Protein AF-A0A661Q844-F1 (afdb_monomer_lite)

Secondary structure (DSSP, 8-state):
--HHHHHHHHHH--PPP--HHHHHHHHHTS-HHHHHHHHHHHTTSHHHHHHTTT----HHHHTSHHHHHHHHHHHHHHHHH-HHHHHHHHHHHGGG-THHHHHHHHHTS-HHHHHHHHHHHHHHH--THHHHHHHT-SSHHHHHHHHHHHT-GGGTSS-----GGGS-HHHHHHHHHHS--------TTHHHHHHHHHHHHHHHHHHHHHHHHHHHHHHHHHHHHHHHHHHHHHHHHHHHHHHHHHHHHHHHHHHHHHHHHHHHHHHHHHHHHHHHH---S--GGGTTTTGGGTT----HHHHHHHHHHHHHHHHHHH--HHHHHHHHHHHHHHHHHHHHHHHT-SS--HHHHHHHHHHHHHHHHHHHTSPPTTT---HHHHHHHHHHHHS-SSHHHHHHHHHHHHHHHHSGGGGSS-HHHHHHHHHHHHHHHHHHHHHHHHHHHHHS-------

Structure (mmCIF, N/CA/C/O backbone):
data_AF-A0A661Q844-F1
#
_entry.id   AF-A0A661Q844-F1
#
loop_
_atom_site.group_PDB
_atom_site.id
_atom_site.type_symbol
_atom_site.label_atom_id
_atom_site.label_alt_id
_atom_site.label_comp_id
_atom_site.label_asym_id
_atom_site.label_entity_id
_atom_site.label_seq_id
_atom_site.pdbx_PDB_ins_code
_atom_site.Cartn_x
_atom_site.Cartn_y
_atom_site.Cartn_z
_atom_site.occupancy
_atom_site.B_iso_or_equiv
_atom_site.auth_seq_id
_atom_site.auth_comp_id
_atom_site.auth_asym_id
_atom_site.auth_atom_id
_atom_site.pdbx_PDB_model_num
ATOM 1 N N . MET A 1 1 ? 28.454 17.777 -15.510 1.00 39.91 1 MET A N 1
ATOM 2 C CA . MET A 1 1 ? 29.459 16.860 -14.958 1.00 39.91 1 MET A CA 1
ATOM 3 C C . MET A 1 1 ? 30.814 17.462 -15.225 1.00 39.91 1 MET A C 1
ATOM 5 O O . MET A 1 1 ? 31.094 17.779 -16.380 1.00 39.91 1 MET A O 1
ATOM 9 N N . SER A 1 2 ? 31.580 17.726 -14.174 1.00 34.69 2 SER A N 1
ATOM 10 C CA . SER A 1 2 ? 32.977 18.144 -14.312 1.00 34.69 2 SER A CA 1
ATOM 11 C C . SER A 1 2 ? 33.824 16.951 -14.785 1.00 34.69 2 SER A C 1
ATOM 13 O O . SER A 1 2 ? 33.440 15.797 -14.595 1.00 34.69 2 SER A O 1
ATOM 15 N N . GLU A 1 3 ? 34.972 17.193 -15.425 1.00 40.25 3 GLU A N 1
ATOM 16 C CA . GLU A 1 3 ? 35.877 16.112 -15.864 1.00 40.25 3 GLU A CA 1
ATOM 17 C C . GLU A 1 3 ? 36.385 15.260 -14.683 1.00 40.25 3 GLU A C 1
ATOM 19 O O . GLU A 1 3 ? 36.679 14.084 -14.862 1.00 40.25 3 GLU A O 1
ATOM 24 N N . GLN A 1 4 ? 36.403 15.821 -13.468 1.00 37.16 4 GLN A N 1
ATOM 25 C CA . GLN A 1 4 ? 36.777 15.135 -12.225 1.00 37.16 4 GLN A CA 1
ATOM 26 C C . GLN A 1 4 ? 35.696 14.157 -11.733 1.00 37.16 4 GLN A C 1
ATOM 28 O O . GLN A 1 4 ? 36.032 13.031 -11.384 1.00 37.16 4 GLN A O 1
ATOM 33 N N . GLU A 1 5 ? 34.408 14.519 -11.806 1.00 39.84 5 GLU A N 1
ATOM 34 C CA . GLU A 1 5 ? 33.294 13.604 -11.478 1.00 39.84 5 GLU A CA 1
ATOM 35 C C . GLU A 1 5 ? 33.227 12.409 -12.440 1.00 39.84 5 GLU A C 1
ATOM 37 O O . GLU A 1 5 ? 32.848 11.307 -12.055 1.00 39.84 5 GLU A O 1
ATOM 42 N N . ALA A 1 6 ? 33.603 12.608 -13.709 1.00 43.72 6 ALA A N 1
ATOM 43 C CA . ALA A 1 6 ? 33.668 11.514 -14.670 1.00 43.72 6 ALA A CA 1
ATOM 44 C C . ALA A 1 6 ? 34.784 10.520 -14.308 1.00 43.72 6 ALA A C 1
ATOM 46 O O . ALA A 1 6 ? 34.548 9.319 -14.391 1.00 43.72 6 ALA A O 1
ATOM 47 N N . ILE A 1 7 ? 35.958 11.012 -13.881 1.00 46.22 7 ILE A N 1
ATOM 48 C CA . ILE A 1 7 ? 37.130 10.212 -13.476 1.00 46.22 7 ILE A CA 1
ATOM 49 C C . ILE A 1 7 ? 36.852 9.386 -12.210 1.00 46.22 7 ILE A C 1
ATOM 51 O O . ILE A 1 7 ? 37.223 8.218 -12.173 1.00 46.22 7 ILE A O 1
ATOM 55 N N . GLU A 1 8 ? 36.129 9.919 -11.223 1.00 44.25 8 GLU A N 1
ATOM 56 C CA . GLU A 1 8 ? 35.744 9.148 -10.025 1.00 44.25 8 GLU A CA 1
ATOM 57 C C . GLU A 1 8 ? 34.788 7.982 -10.355 1.00 44.25 8 GLU A C 1
ATOM 59 O O . GLU A 1 8 ? 34.935 6.883 -9.822 1.00 44.25 8 GLU A O 1
ATOM 64 N N . ILE A 1 9 ? 33.881 8.155 -11.328 1.00 50.34 9 ILE A N 1
ATOM 65 C CA . ILE A 1 9 ? 33.017 7.067 -11.832 1.00 50.34 9 ILE A CA 1
ATOM 66 C C . ILE A 1 9 ? 33.839 5.973 -12.551 1.00 50.34 9 ILE A C 1
ATOM 68 O O . ILE A 1 9 ? 33.458 4.797 -12.524 1.00 50.34 9 ILE A O 1
ATOM 72 N N . PHE A 1 10 ? 34.972 6.323 -13.180 1.00 50.53 10 PHE A N 1
ATOM 73 C CA . PHE A 1 10 ? 35.842 5.353 -13.865 1.00 50.53 10 PHE A CA 1
ATOM 74 C C . PHE A 1 10 ? 36.505 4.354 -12.903 1.00 50.53 10 PHE A C 1
ATOM 76 O O . PHE A 1 10 ? 36.696 3.196 -13.293 1.00 50.53 10 PHE A O 1
ATOM 83 N N . ASP A 1 11 ? 36.831 4.768 -11.676 1.00 54.47 11 ASP A N 1
ATOM 84 C CA . ASP A 1 11 ? 37.560 3.928 -10.718 1.00 54.47 11 ASP A CA 1
ATOM 85 C C . ASP A 1 11 ? 36.644 2.952 -9.957 1.00 54.47 11 ASP A C 1
ATOM 87 O O . ASP A 1 11 ? 37.039 1.810 -9.679 1.00 54.47 11 ASP A O 1
ATOM 91 N N . GLU A 1 12 ? 35.388 3.329 -9.706 1.00 61.12 12 GLU A N 1
ATOM 92 C CA . GLU A 1 12 ? 34.440 2.500 -8.947 1.00 61.12 12 GLU A CA 1
ATOM 93 C C . GLU A 1 12 ? 33.628 1.525 -9.817 1.00 61.12 12 GLU A C 1
ATOM 95 O O . GLU A 1 12 ? 33.297 0.424 -9.366 1.00 61.12 12 GLU A O 1
ATOM 100 N N . TRP A 1 13 ? 33.347 1.853 -11.086 1.00 76.56 13 TRP A N 1
ATOM 101 C CA . TRP A 1 13 ? 32.544 0.976 -11.944 1.00 76.56 13 TRP A CA 1
ATOM 102 C C . TRP A 1 13 ? 33.360 -0.186 -12.527 1.00 76.56 13 TRP A C 1
ATOM 104 O O . TRP A 1 13 ? 34.434 -0.005 -13.113 1.00 76.56 13 TRP A O 1
ATOM 114 N N . ASN A 1 14 ? 32.847 -1.411 -12.388 1.00 82.19 14 ASN A N 1
ATOM 115 C CA . ASN A 1 14 ? 33.469 -2.611 -12.942 1.00 82.19 14 ASN A CA 1
ATOM 116 C C . ASN A 1 14 ? 32.763 -3.017 -14.252 1.00 82.19 14 ASN A C 1
ATOM 118 O O . ASN A 1 14 ? 31.694 -3.628 -14.189 1.00 82.19 14 ASN A O 1
ATOM 122 N N . PRO A 1 15 ? 33.323 -2.693 -15.434 1.00 87.56 15 PRO A N 1
ATOM 123 C CA . PRO A 1 15 ? 32.685 -3.001 -16.708 1.00 87.56 15 PRO A CA 1
ATOM 124 C C . PRO A 1 15 ? 32.653 -4.518 -16.961 1.00 87.56 15 PRO A C 1
ATOM 126 O O . PRO A 1 15 ? 33.575 -5.236 -16.549 1.00 87.56 15 PRO A O 1
ATOM 129 N N . PRO A 1 16 ? 31.649 -5.027 -17.697 1.00 90.38 16 PRO A N 1
ATOM 130 C CA . PRO A 1 16 ? 31.509 -6.457 -17.930 1.00 90.38 16 PRO A CA 1
ATOM 131 C C . PRO A 1 16 ? 32.673 -7.000 -18.765 1.00 90.38 16 PRO A C 1
ATOM 133 O O . PRO A 1 16 ? 33.111 -6.376 -19.732 1.00 90.38 16 PRO A O 1
ATOM 136 N N . GLN A 1 17 ? 33.174 -8.184 -18.415 1.00 92.38 17 GLN A N 1
ATOM 137 C CA . GLN A 1 17 ? 34.224 -8.848 -19.189 1.00 92.38 17 GLN A CA 1
ATOM 138 C C . GLN A 1 17 ? 33.693 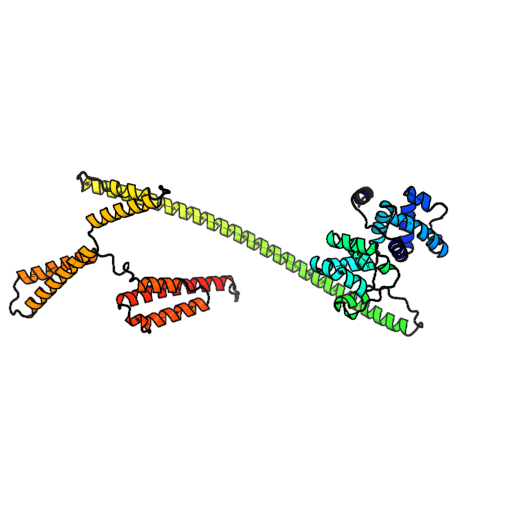-9.343 -20.542 1.00 92.38 17 GLN A C 1
ATOM 140 O O . GLN A 1 17 ? 32.566 -9.833 -20.646 1.00 92.38 17 GLN A O 1
ATOM 145 N N . LEU A 1 18 ? 34.538 -9.266 -21.571 1.00 92.56 18 LEU A N 1
ATOM 146 C CA . LEU A 1 18 ? 34.175 -9.537 -22.961 1.00 92.56 18 LEU A CA 1
ATOM 147 C C . LEU A 1 18 ? 34.979 -10.706 -23.534 1.00 92.56 18 LEU A C 1
ATOM 149 O O . LEU A 1 18 ? 36.156 -10.867 -23.217 1.00 92.56 18 LEU A O 1
ATOM 153 N N . SER A 1 19 ? 34.347 -11.491 -24.409 1.00 93.19 19 SER A N 1
ATOM 154 C CA . SER A 1 19 ? 35.058 -12.380 -25.339 1.00 93.19 19 SER A CA 1
ATOM 155 C C . SER A 1 19 ? 35.632 -11.589 -26.523 1.00 93.19 19 SER A C 1
ATOM 157 O O . SER A 1 19 ? 35.248 -10.436 -26.759 1.00 93.19 19 SER A O 1
ATOM 159 N N . GLU A 1 20 ? 36.536 -12.198 -27.292 1.00 92.19 20 GLU A N 1
ATOM 160 C CA . GLU A 1 20 ? 37.057 -11.599 -28.529 1.00 92.19 20 GLU A CA 1
ATOM 161 C C . GLU A 1 20 ? 35.934 -11.355 -29.546 1.00 92.19 20 GLU A C 1
ATOM 163 O O . GLU A 1 20 ? 35.870 -10.288 -30.158 1.00 92.19 20 GLU A O 1
ATOM 168 N N . GLU A 1 21 ? 34.999 -12.300 -29.677 1.00 91.19 21 GLU A N 1
ATOM 169 C CA . GLU A 1 21 ? 33.872 -12.189 -30.600 1.00 91.19 21 GLU A CA 1
ATOM 170 C C . GLU A 1 21 ? 32.883 -11.101 -30.176 1.00 91.19 21 GLU A C 1
ATOM 172 O O . GLU A 1 21 ? 32.467 -10.299 -31.014 1.00 91.19 21 GLU A O 1
ATOM 177 N N . ALA A 1 22 ? 32.563 -11.011 -28.879 1.00 91.50 22 ALA A N 1
ATOM 178 C CA . ALA A 1 22 ? 31.738 -9.923 -28.357 1.00 91.50 22 ALA A CA 1
ATOM 179 C C . ALA A 1 22 ? 32.406 -8.564 -28.592 1.00 91.50 22 ALA A C 1
ATOM 181 O O . ALA A 1 22 ? 31.755 -7.623 -29.036 1.00 91.50 22 ALA A O 1
ATOM 182 N N . SER A 1 23 ? 33.716 -8.469 -28.353 1.00 92.81 23 SER A N 1
ATOM 183 C CA . SER A 1 23 ? 34.492 -7.243 -28.572 1.00 92.81 23 SER A CA 1
ATOM 184 C C . SER A 1 23 ? 34.494 -6.831 -30.047 1.00 92.81 23 SER A C 1
ATOM 186 O O . SER A 1 23 ? 34.286 -5.662 -30.371 1.00 92.81 23 SER A O 1
ATOM 188 N N . SER A 1 24 ? 34.680 -7.792 -30.955 1.00 92.00 24 SER A N 1
ATOM 189 C CA . SER A 1 24 ? 34.632 -7.558 -32.400 1.00 92.00 24 SER A CA 1
ATOM 190 C C . SER A 1 24 ? 33.249 -7.075 -32.846 1.00 92.00 24 SER A C 1
ATOM 192 O O . SER A 1 24 ? 33.135 -6.064 -33.547 1.00 92.00 24 SER A O 1
ATOM 194 N N . TRP A 1 25 ? 32.189 -7.740 -32.373 1.00 90.75 25 TRP A N 1
ATOM 195 C CA . TRP A 1 25 ? 30.815 -7.349 -32.666 1.00 90.75 25 TRP A CA 1
ATOM 196 C C . TRP A 1 25 ? 30.509 -5.947 -32.134 1.00 90.75 25 TRP A C 1
ATOM 198 O O . TRP A 1 25 ? 30.037 -5.098 -32.887 1.00 90.75 25 TRP A O 1
ATOM 208 N N . LEU A 1 26 ? 30.850 -5.656 -30.880 1.00 90.62 26 LEU A N 1
ATOM 209 C CA . LEU A 1 26 ? 30.630 -4.357 -30.242 1.00 90.62 26 LEU A CA 1
ATOM 210 C C . LEU A 1 26 ? 31.294 -3.206 -31.013 1.00 90.62 26 LEU A C 1
ATOM 212 O O . LEU A 1 26 ? 30.657 -2.182 -31.266 1.00 90.62 26 LEU A O 1
ATOM 216 N N . LEU A 1 27 ? 32.539 -3.389 -31.461 1.00 90.94 27 LEU A N 1
ATOM 217 C CA . LEU A 1 27 ? 33.244 -2.406 -32.290 1.00 90.94 27 LEU A CA 1
ATOM 218 C C . LEU A 1 27 ? 32.584 -2.208 -33.661 1.00 90.94 27 LEU A C 1
ATOM 220 O O . LEU A 1 27 ? 32.576 -1.088 -34.179 1.00 90.94 27 LEU A O 1
ATOM 224 N N . SER A 1 28 ? 32.007 -3.266 -34.242 1.00 87.75 28 SER A N 1
ATOM 225 C CA . SER A 1 28 ? 31.287 -3.184 -35.521 1.00 87.75 28 SER A CA 1
ATOM 226 C C . SER A 1 28 ? 30.019 -2.329 -35.435 1.00 87.75 28 SER A C 1
ATOM 228 O O . SER A 1 28 ? 29.657 -1.682 -36.417 1.00 87.75 28 SER A O 1
ATOM 230 N N . GLN A 1 29 ? 29.382 -2.274 -34.259 1.00 85.56 29 GLN A N 1
ATOM 231 C CA . GLN A 1 29 ? 28.155 -1.504 -34.038 1.00 85.56 29 GLN A CA 1
ATOM 232 C C . GLN A 1 29 ? 28.413 -0.002 -33.832 1.00 85.56 29 GLN A C 1
ATOM 234 O O . GLN A 1 29 ? 27.470 0.789 -33.852 1.00 85.56 29 GLN A O 1
ATOM 239 N N . LEU A 1 30 ? 29.667 0.422 -33.636 1.00 85.56 30 LEU A N 1
ATOM 240 C CA . LEU A 1 30 ? 29.986 1.834 -33.442 1.00 85.56 30 LEU A CA 1
ATOM 241 C C . LEU A 1 30 ? 29.864 2.628 -34.747 1.00 85.56 30 LEU A C 1
ATOM 243 O O . LEU A 1 30 ? 30.452 2.285 -35.781 1.00 85.56 30 LEU A O 1
ATOM 247 N N . THR A 1 31 ? 29.196 3.780 -34.663 1.00 84.75 31 THR A N 1
ATOM 248 C CA . THR A 1 31 ? 29.235 4.787 -35.729 1.00 84.75 31 THR A CA 1
ATOM 249 C C . THR A 1 31 ? 30.678 5.263 -35.953 1.00 84.75 31 THR A C 1
ATOM 251 O O . THR A 1 31 ? 31.486 5.246 -35.018 1.00 84.75 31 THR A O 1
ATOM 254 N N . PRO A 1 32 ? 31.044 5.741 -37.158 1.00 84.31 32 PRO A N 1
ATOM 255 C CA . PRO A 1 32 ? 32.401 6.229 -37.425 1.00 84.31 32 PRO A CA 1
ATOM 256 C C . PRO A 1 32 ? 32.878 7.302 -36.433 1.00 84.31 32 PRO A C 1
ATOM 258 O O . PRO A 1 32 ? 34.045 7.319 -36.045 1.00 84.31 32 PRO A O 1
ATOM 261 N N . GLN A 1 33 ? 31.967 8.167 -35.974 1.00 84.94 33 GLN A N 1
ATOM 262 C CA . GLN A 1 33 ? 32.261 9.206 -34.990 1.00 84.94 33 GLN A CA 1
ATOM 263 C C . GLN A 1 33 ? 32.493 8.634 -33.583 1.00 84.94 33 GLN A C 1
ATOM 265 O O . GLN A 1 33 ? 33.432 9.057 -32.909 1.00 84.94 33 GLN A O 1
ATOM 270 N N . ALA A 1 34 ? 31.678 7.669 -33.144 1.00 84.94 34 ALA A N 1
ATOM 271 C CA . ALA A 1 34 ? 31.862 6.999 -31.856 1.00 84.94 34 ALA A CA 1
ATOM 272 C C . ALA A 1 34 ? 33.154 6.169 -31.841 1.00 84.94 34 ALA A C 1
ATOM 274 O O . ALA A 1 34 ? 33.925 6.251 -30.889 1.00 84.94 34 ALA A O 1
ATOM 275 N N . PHE A 1 35 ? 33.449 5.465 -32.937 1.00 89.12 35 PHE A N 1
ATOM 276 C CA . PHE A 1 35 ? 34.700 4.729 -33.116 1.00 89.12 35 PHE A CA 1
ATOM 277 C C . PHE A 1 35 ? 35.919 5.662 -33.059 1.00 89.12 35 PHE A C 1
ATOM 279 O O . PHE A 1 35 ? 36.898 5.356 -32.385 1.00 89.12 35 PHE A O 1
ATOM 286 N N . LEU A 1 36 ? 35.855 6.832 -33.709 1.00 88.69 36 LEU A N 1
ATOM 287 C CA . LEU A 1 36 ? 36.911 7.849 -33.643 1.00 88.69 36 LEU A CA 1
ATOM 288 C C . LEU A 1 36 ? 37.137 8.364 -32.222 1.00 88.69 36 LEU A C 1
ATOM 290 O O . LEU A 1 36 ? 38.284 8.492 -31.797 1.00 88.69 36 LEU A O 1
ATOM 294 N N . ARG A 1 37 ? 36.056 8.678 -31.500 1.00 88.19 37 ARG A N 1
ATOM 295 C CA . ARG A 1 37 ? 36.134 9.134 -30.106 1.00 88.19 37 ARG A CA 1
ATOM 296 C C . ARG A 1 37 ? 36.744 8.063 -29.213 1.00 88.19 37 ARG A C 1
ATOM 298 O O . ARG A 1 37 ? 37.669 8.372 -28.473 1.00 88.19 37 ARG A O 1
ATOM 305 N N . PHE A 1 38 ? 36.287 6.820 -29.348 1.00 90.56 38 PHE A N 1
ATOM 306 C CA . PHE A 1 38 ? 36.819 5.691 -28.597 1.00 90.56 38 PHE A CA 1
ATOM 307 C C . PHE A 1 38 ? 38.309 5.480 -28.880 1.00 90.56 38 PHE A C 1
ATOM 309 O O . PHE A 1 38 ? 39.114 5.497 -27.959 1.00 90.56 38 PHE A O 1
ATOM 316 N N . ALA A 1 39 ? 38.710 5.392 -30.147 1.00 89.56 39 ALA A N 1
ATOM 317 C CA . ALA A 1 39 ? 40.105 5.152 -30.500 1.00 89.56 39 ALA A CA 1
ATOM 318 C C . ALA A 1 39 ? 41.042 6.294 -30.048 1.00 89.56 39 ALA A C 1
ATOM 320 O O . ALA A 1 39 ? 42.179 6.039 -29.662 1.00 89.56 39 ALA A O 1
ATOM 321 N N . ARG A 1 40 ? 40.565 7.548 -30.042 1.00 89.12 40 ARG A N 1
ATOM 322 C CA . ARG A 1 40 ? 41.305 8.693 -29.479 1.00 89.12 40 ARG A CA 1
ATOM 323 C C . ARG A 1 40 ? 41.397 8.661 -27.962 1.00 89.12 40 ARG A C 1
ATOM 325 O O . ARG A 1 40 ? 42.440 9.034 -27.442 1.00 89.12 40 ARG A O 1
ATOM 332 N N . ALA A 1 41 ? 40.330 8.248 -27.281 1.00 87.69 41 ALA A N 1
ATOM 333 C CA . ALA A 1 41 ? 40.360 8.053 -25.839 1.00 87.69 41 ALA A CA 1
ATOM 334 C C . ALA A 1 41 ? 41.405 6.989 -25.497 1.00 87.69 41 ALA A C 1
ATOM 336 O O . ALA A 1 41 ? 42.301 7.271 -24.717 1.00 87.69 41 ALA A O 1
ATOM 337 N N . ILE A 1 42 ? 41.386 5.841 -26.187 1.00 89.38 42 ILE A N 1
ATOM 338 C CA . ILE A 1 42 ? 42.371 4.769 -26.000 1.00 89.38 42 ILE A CA 1
ATOM 339 C C . ILE A 1 42 ? 43.818 5.247 -26.192 1.00 89.38 42 ILE A C 1
ATOM 341 O O . ILE A 1 42 ? 44.693 4.828 -25.450 1.00 89.38 42 ILE A O 1
ATOM 345 N N . GLN A 1 43 ? 44.091 6.167 -27.121 1.00 86.00 43 GLN A N 1
ATOM 346 C CA . GLN A 1 43 ? 45.441 6.726 -27.290 1.00 86.00 43 GLN A CA 1
ATOM 347 C C . GLN A 1 43 ? 45.952 7.571 -26.112 1.00 86.00 43 GLN A C 1
ATOM 349 O O . GLN A 1 43 ? 47.146 7.856 -26.080 1.00 86.00 43 GLN A O 1
ATOM 354 N N . GLN A 1 44 ? 45.084 8.004 -25.193 1.00 83.56 44 GLN A N 1
ATOM 355 C CA . GLN A 1 44 ? 45.493 8.733 -23.985 1.00 83.56 44 GLN A CA 1
ATOM 356 C C . GLN A 1 44 ? 46.003 7.799 -22.880 1.00 83.56 44 GLN A C 1
ATOM 358 O O . GLN A 1 44 ? 46.659 8.260 -21.951 1.00 83.56 44 GLN A O 1
ATOM 363 N N . ASP A 1 45 ? 45.708 6.502 -22.976 1.00 85.25 45 ASP A N 1
ATOM 364 C CA . ASP A 1 45 ? 46.186 5.482 -22.048 1.00 85.25 45 ASP A CA 1
ATOM 365 C C . ASP A 1 45 ? 47.512 4.869 -22.544 1.00 85.25 45 ASP A C 1
ATOM 367 O O . ASP A 1 45 ? 47.644 4.631 -23.747 1.00 85.25 45 ASP A O 1
ATOM 371 N N . PRO A 1 46 ? 48.502 4.584 -21.673 1.00 85.75 46 PRO A N 1
ATOM 372 C CA . PRO A 1 46 ? 49.797 4.039 -22.092 1.00 85.75 46 PRO A CA 1
ATOM 373 C C . PRO A 1 46 ? 49.719 2.706 -22.855 1.00 85.75 46 PRO A C 1
ATOM 375 O O . PRO A 1 46 ? 50.433 2.526 -23.847 1.00 85.75 46 PRO A O 1
ATOM 378 N N . GLU A 1 47 ? 48.852 1.774 -22.439 1.00 86.31 47 GLU A N 1
ATOM 379 C CA . GLU A 1 47 ? 48.678 0.484 -23.124 1.00 86.31 47 GLU A CA 1
ATOM 380 C C . GLU A 1 47 ? 47.996 0.688 -24.480 1.00 86.31 47 GLU A C 1
ATOM 382 O O . GLU A 1 47 ? 48.395 0.110 -25.498 1.00 86.31 47 GLU A O 1
ATOM 387 N N . GLY A 1 48 ? 47.000 1.573 -24.513 1.00 86.81 48 GLY A N 1
ATOM 388 C CA . GLY A 1 48 ? 46.308 1.970 -25.730 1.00 86.81 48 GLY A CA 1
ATOM 389 C C . GLY A 1 48 ? 47.191 2.712 -26.737 1.00 86.81 48 GLY A C 1
ATOM 390 O O . GLY A 1 48 ? 47.134 2.435 -27.940 1.00 86.81 48 GLY A O 1
ATOM 391 N N . GLN A 1 49 ? 48.063 3.603 -26.266 1.00 87.94 49 GLN A N 1
ATOM 392 C CA . GLN A 1 49 ? 49.044 4.319 -27.078 1.00 87.94 49 GLN A CA 1
ATOM 393 C C . GLN A 1 49 ? 50.043 3.349 -27.716 1.00 87.94 49 GLN A C 1
ATOM 395 O O . GLN A 1 49 ? 50.347 3.475 -28.906 1.00 87.94 49 GLN A O 1
ATOM 400 N N . ALA A 1 50 ? 50.518 2.356 -26.958 1.00 89.56 50 ALA A N 1
ATOM 401 C CA . ALA A 1 50 ? 51.409 1.320 -27.469 1.00 89.56 50 ALA A CA 1
ATOM 402 C C . ALA A 1 50 ? 50.713 0.454 -28.536 1.00 89.56 50 ALA A C 1
ATOM 404 O O . ALA A 1 50 ? 51.253 0.254 -29.628 1.00 89.56 50 ALA A O 1
ATOM 405 N N . ALA A 1 51 ? 49.486 0.001 -28.263 1.00 87.81 51 ALA A N 1
ATOM 406 C CA . ALA A 1 51 ? 48.709 -0.857 -29.161 1.00 87.81 51 ALA A CA 1
ATOM 407 C C . ALA A 1 51 ? 48.290 -0.168 -30.472 1.00 87.81 51 ALA A C 1
ATOM 409 O O . ALA A 1 51 ? 48.165 -0.827 -31.509 1.00 87.81 51 ALA A O 1
ATOM 410 N N . LEU A 1 52 ? 48.067 1.149 -30.433 1.00 89.75 52 LEU A N 1
ATOM 411 C CA . LEU A 1 52 ? 47.669 1.964 -31.585 1.00 89.75 52 LEU A CA 1
ATOM 412 C C . LEU A 1 52 ? 48.835 2.754 -32.198 1.00 89.75 52 LEU A C 1
ATOM 414 O O . LEU A 1 52 ? 48.616 3.615 -33.060 1.00 89.75 52 LEU A O 1
ATOM 418 N N . SER A 1 53 ? 50.070 2.462 -31.786 1.00 85.94 53 SER A N 1
ATOM 419 C CA . SER A 1 53 ? 51.269 3.069 -32.357 1.00 85.94 53 SER A CA 1
ATOM 420 C C . SER A 1 53 ? 51.356 2.791 -33.866 1.00 85.94 53 SER A C 1
ATOM 422 O O . SER A 1 53 ? 51.067 1.698 -34.351 1.00 85.94 53 SER A O 1
ATOM 424 N N . GLY A 1 54 ? 51.681 3.826 -34.645 1.00 83.56 54 GLY A N 1
ATOM 425 C CA . GLY A 1 54 ? 51.734 3.750 -36.111 1.00 83.56 54 GLY A CA 1
ATOM 426 C C . GLY A 1 54 ? 50.411 4.025 -36.841 1.00 83.56 54 GLY A C 1
ATOM 427 O O . GLY A 1 54 ? 50.430 4.237 -38.055 1.00 83.56 54 GLY A O 1
ATOM 428 N N . PHE A 1 55 ? 49.271 4.122 -36.145 1.00 86.56 55 PHE A N 1
ATOM 429 C CA . PHE A 1 55 ? 48.007 4.544 -36.758 1.00 86.56 55 PHE A CA 1
ATOM 430 C C . PHE A 1 55 ? 47.769 6.050 -36.598 1.00 86.56 55 PHE A C 1
ATOM 432 O O . PHE A 1 55 ? 47.713 6.586 -35.492 1.00 86.56 55 PHE A O 1
ATOM 439 N N . ARG A 1 56 ? 47.535 6.754 -37.713 1.00 85.19 56 ARG A N 1
ATOM 440 C CA . ARG A 1 56 ? 47.081 8.153 -37.678 1.00 85.19 56 ARG A CA 1
ATOM 441 C C . ARG A 1 56 ? 45.562 8.191 -37.520 1.00 85.19 56 ARG A C 1
ATOM 443 O O . ARG A 1 56 ? 44.840 8.026 -38.503 1.00 85.19 56 ARG A O 1
ATOM 450 N N . ILE A 1 57 ? 45.072 8.410 -36.301 1.00 86.12 57 ILE A N 1
ATOM 451 C CA . ILE A 1 57 ? 43.636 8.388 -35.979 1.00 86.12 57 ILE A CA 1
ATOM 452 C C . ILE A 1 57 ? 42.976 9.725 -36.350 1.00 86.12 57 ILE A C 1
ATOM 454 O O . ILE A 1 57 ? 43.042 10.725 -35.631 1.00 86.12 57 ILE A O 1
ATOM 458 N N . SER A 1 58 ? 42.323 9.756 -37.509 1.00 85.62 58 SER A N 1
ATOM 459 C CA . SER A 1 58 ? 41.591 10.908 -38.026 1.00 85.62 58 SER A CA 1
ATOM 460 C C . SER A 1 58 ? 40.263 10.460 -38.625 1.00 85.62 58 SER A C 1
ATOM 462 O O . SER A 1 58 ? 40.043 9.280 -38.894 1.00 85.62 58 SER A O 1
ATOM 464 N N . HIS A 1 59 ? 39.366 11.414 -38.856 1.00 85.56 59 HIS A N 1
ATOM 465 C CA . HIS A 1 59 ? 38.084 11.131 -39.494 1.00 85.56 59 HIS A CA 1
ATOM 466 C C . HIS A 1 59 ? 38.267 10.429 -40.854 1.00 85.56 59 HIS A C 1
ATOM 468 O O . HIS A 1 59 ? 37.644 9.405 -41.121 1.00 85.56 59 HIS A O 1
ATOM 474 N N . ASN A 1 60 ? 39.217 10.907 -41.665 1.00 82.81 60 ASN A N 1
ATOM 475 C CA . ASN A 1 60 ? 39.484 10.371 -43.002 1.00 82.81 60 ASN A CA 1
ATOM 476 C C . ASN A 1 60 ? 40.166 8.994 -42.979 1.00 82.81 60 ASN A C 1
ATOM 478 O O . ASN A 1 60 ? 40.042 8.240 -43.942 1.00 82.81 60 ASN A O 1
ATOM 482 N N . SER A 1 61 ? 40.911 8.649 -41.920 1.00 83.31 61 SER A N 1
ATOM 483 C CA . SER A 1 61 ? 41.555 7.333 -41.825 1.00 83.31 61 SER A CA 1
ATOM 484 C C . SER A 1 61 ? 40.587 6.241 -41.373 1.00 83.31 61 SER A C 1
ATOM 486 O O . SER A 1 61 ? 40.655 5.134 -41.895 1.00 83.31 61 SER A O 1
ATOM 488 N N . ILE A 1 62 ? 39.636 6.552 -40.488 1.00 85.00 62 ILE A N 1
ATOM 489 C CA . ILE A 1 62 ? 38.618 5.598 -40.008 1.00 85.00 62 ILE A CA 1
ATOM 490 C C . ILE A 1 62 ? 37.556 5.301 -41.070 1.00 85.00 62 ILE A C 1
ATOM 492 O O . ILE A 1 62 ? 36.968 4.223 -41.067 1.00 85.00 62 ILE A O 1
ATOM 496 N N . GLN A 1 63 ? 37.335 6.218 -42.014 1.00 83.81 63 GLN A N 1
ATOM 497 C CA . GLN A 1 63 ? 36.486 5.951 -43.177 1.00 83.81 63 GLN A CA 1
ATOM 498 C C . GLN A 1 63 ? 37.091 4.916 -44.139 1.00 83.81 63 GLN A C 1
ATOM 500 O O . GLN A 1 63 ? 36.356 4.330 -44.928 1.00 83.81 63 GLN A O 1
ATOM 505 N N . LYS A 1 64 ? 38.407 4.649 -44.076 1.00 86.81 64 LYS A N 1
ATOM 506 C CA . LYS A 1 64 ? 39.054 3.613 -44.894 1.00 86.81 64 LYS A CA 1
ATOM 507 C C . LYS A 1 64 ? 38.864 2.235 -44.237 1.00 86.81 64 LYS A C 1
ATOM 509 O O . LYS A 1 64 ? 39.438 2.013 -43.166 1.00 86.81 64 LYS A O 1
ATOM 514 N N . PRO A 1 65 ? 38.154 1.279 -44.873 1.00 84.12 65 PRO A N 1
ATOM 515 C CA . PRO A 1 65 ? 37.799 0.001 -44.247 1.00 84.12 65 PRO A CA 1
ATOM 516 C C . PRO A 1 65 ? 39.004 -0.799 -43.741 1.00 84.12 65 PRO A C 1
ATOM 518 O O . PRO A 1 65 ? 38.985 -1.284 -42.616 1.00 84.12 65 PRO A O 1
ATOM 521 N N . GLY A 1 66 ? 40.090 -0.869 -44.521 1.00 85.50 66 GLY A N 1
ATOM 522 C CA . GLY A 1 66 ? 41.297 -1.609 -44.131 1.00 85.50 66 GLY A CA 1
ATOM 523 C C . GLY A 1 66 ? 42.005 -1.032 -42.899 1.00 85.50 66 GLY A C 1
ATOM 524 O O . GLY A 1 66 ? 42.481 -1.782 -42.052 1.00 85.50 66 GLY A O 1
ATOM 525 N N . ILE A 1 67 ? 42.016 0.299 -42.751 1.00 85.62 67 ILE A N 1
ATOM 526 C CA . ILE A 1 67 ? 42.604 0.960 -41.577 1.00 85.62 67 ILE A CA 1
ATOM 527 C C . ILE A 1 67 ? 41.695 0.768 -40.361 1.00 85.62 67 ILE A C 1
ATOM 529 O O . ILE A 1 67 ? 42.183 0.412 -39.290 1.00 85.62 67 ILE A O 1
ATOM 533 N N . LYS A 1 68 ? 40.374 0.941 -40.522 1.00 88.12 68 LYS A N 1
ATOM 534 C CA . LYS A 1 68 ? 39.400 0.680 -39.452 1.00 88.12 68 LYS A CA 1
ATOM 535 C C . LYS A 1 68 ? 39.495 -0.763 -38.958 1.00 88.12 68 LYS A C 1
ATOM 537 O O . LYS A 1 68 ? 39.488 -0.979 -37.749 1.00 88.12 68 LYS A O 1
ATOM 542 N N . GLN A 1 69 ? 39.638 -1.730 -39.862 1.00 89.50 69 GLN A N 1
ATOM 543 C CA . GLN A 1 69 ? 39.777 -3.141 -39.513 1.00 89.50 69 GLN A CA 1
ATOM 544 C C . GLN A 1 69 ? 41.075 -3.410 -38.742 1.00 89.50 69 GLN A C 1
ATOM 546 O O . GLN A 1 69 ? 41.037 -4.044 -37.691 1.00 89.50 69 GLN A O 1
ATOM 551 N N . ALA A 1 70 ? 42.210 -2.882 -39.210 1.00 89.88 70 ALA A N 1
ATOM 552 C CA . ALA A 1 70 ? 43.497 -3.045 -38.533 1.00 89.88 70 ALA A CA 1
ATOM 553 C C . ALA A 1 70 ? 43.499 -2.435 -37.118 1.00 89.88 70 ALA A C 1
ATOM 555 O O . ALA A 1 70 ? 43.988 -3.060 -36.177 1.00 89.88 70 ALA A O 1
ATOM 556 N N . ILE A 1 71 ? 42.889 -1.255 -36.950 1.00 91.62 71 ILE A N 1
ATOM 557 C CA . ILE A 1 71 ? 42.679 -0.631 -35.635 1.00 91.62 71 ILE A CA 1
ATOM 558 C C . ILE A 1 71 ? 41.740 -1.493 -34.779 1.00 91.62 71 ILE A C 1
ATOM 560 O O . ILE A 1 71 ? 42.030 -1.735 -33.612 1.00 91.62 71 ILE A O 1
ATOM 564 N N . SER A 1 72 ? 40.645 -2.003 -35.353 1.00 92.12 72 SER A N 1
ATOM 565 C CA . SER A 1 72 ? 39.667 -2.829 -34.630 1.00 92.12 72 SER A CA 1
ATOM 566 C C . SER A 1 72 ? 40.304 -4.092 -34.051 1.00 92.12 72 SER A C 1
ATOM 568 O O . SER A 1 72 ? 40.047 -4.409 -32.899 1.00 92.12 72 SER A O 1
ATOM 570 N N . VAL A 1 73 ? 41.195 -4.767 -34.787 1.00 92.44 73 VAL A N 1
ATOM 571 C CA . VAL A 1 73 ? 41.923 -5.950 -34.284 1.00 92.44 73 VAL A CA 1
ATOM 572 C C . VAL A 1 73 ? 42.755 -5.620 -33.039 1.00 92.44 73 VAL A C 1
ATOM 574 O O . VAL A 1 73 ? 42.757 -6.385 -32.077 1.00 92.44 73 VAL A O 1
ATOM 577 N N . ARG A 1 74 ? 43.432 -4.463 -33.016 1.00 92.25 74 ARG A N 1
ATOM 578 C CA . ARG A 1 74 ? 44.199 -4.015 -31.839 1.00 92.25 74 ARG A CA 1
ATOM 579 C C . ARG A 1 74 ? 43.288 -3.661 -30.665 1.00 92.25 74 ARG A C 1
ATOM 581 O O . ARG A 1 74 ? 43.585 -4.026 -29.531 1.00 92.25 74 ARG A O 1
ATOM 588 N N . LEU A 1 75 ? 42.161 -3.010 -30.945 1.00 92.94 75 LEU A N 1
ATOM 589 C CA . LEU A 1 75 ? 41.162 -2.660 -29.936 1.00 92.94 75 LEU A CA 1
ATOM 590 C C . LEU A 1 75 ? 40.470 -3.892 -29.333 1.00 92.94 75 LEU A C 1
ATOM 592 O O . LEU A 1 75 ? 40.188 -3.878 -28.142 1.00 92.94 75 LEU A O 1
ATOM 596 N N . VAL A 1 76 ? 40.241 -4.964 -30.104 1.00 94.38 76 VAL A N 1
ATOM 597 C CA . VAL A 1 76 ? 39.687 -6.229 -29.580 1.00 94.38 76 VAL A CA 1
ATOM 598 C C . VAL A 1 76 ? 40.570 -6.786 -28.466 1.00 94.38 76 VAL A C 1
ATOM 600 O O . VAL A 1 76 ? 40.065 -7.076 -27.386 1.00 94.38 76 VAL A O 1
ATOM 603 N N . SER A 1 77 ? 41.887 -6.866 -28.687 1.00 92.44 77 SER A N 1
ATOM 604 C CA . SER A 1 77 ? 42.822 -7.355 -27.665 1.00 92.44 77 SER A CA 1
ATOM 605 C C . SER A 1 77 ? 42.743 -6.526 -26.381 1.00 92.44 77 SER A C 1
ATOM 607 O O . SER A 1 77 ? 42.709 -7.094 -25.293 1.00 92.44 77 SER A O 1
ATOM 609 N N . LEU A 1 78 ? 42.668 -5.196 -26.504 1.00 92.31 78 LEU A N 1
ATOM 610 C CA . LEU A 1 78 ? 42.557 -4.294 -25.356 1.00 92.31 78 LEU A CA 1
ATOM 611 C C . LEU A 1 78 ? 41.219 -4.432 -24.623 1.00 92.31 78 LEU A C 1
ATOM 613 O O . LEU A 1 78 ? 41.195 -4.392 -23.400 1.00 92.31 78 LEU A O 1
ATOM 617 N N . LEU A 1 79 ? 40.107 -4.626 -25.337 1.00 93.19 79 LEU A N 1
ATOM 618 C CA . LEU A 1 79 ? 38.792 -4.847 -24.722 1.00 93.19 79 LEU A CA 1
ATOM 619 C C . LEU A 1 79 ? 38.738 -6.151 -23.909 1.00 93.19 79 LEU A C 1
ATOM 621 O O . LEU A 1 79 ? 38.025 -6.235 -22.904 1.00 93.19 79 LEU A O 1
ATOM 625 N N . VAL A 1 80 ? 39.521 -7.158 -24.298 1.00 92.12 80 VAL A N 1
ATOM 626 C CA . VAL A 1 80 ? 39.636 -8.422 -23.559 1.00 92.12 80 VAL A CA 1
ATOM 627 C C . VAL A 1 80 ? 40.566 -8.286 -22.348 1.00 92.12 80 VAL A C 1
ATOM 629 O O . VAL A 1 80 ? 40.224 -8.760 -21.262 1.00 92.12 80 VAL A O 1
ATOM 632 N N . SER A 1 81 ? 41.709 -7.607 -22.477 1.00 89.19 81 SER A N 1
ATOM 633 C CA . SER A 1 81 ? 42.725 -7.561 -21.415 1.00 89.19 81 SER A CA 1
ATOM 634 C C . SER A 1 81 ? 42.568 -6.397 -20.432 1.00 89.19 81 SER A C 1
ATOM 636 O O . SER A 1 81 ? 42.769 -6.581 -19.233 1.00 89.19 81 SER A O 1
ATOM 638 N N . SER A 1 82 ? 42.173 -5.212 -20.899 1.00 89.88 82 SER A N 1
ATOM 639 C CA . SER A 1 82 ? 42.214 -3.972 -20.118 1.00 89.88 82 SER A CA 1
ATOM 640 C C . SER A 1 82 ? 40.837 -3.591 -19.573 1.00 89.88 82 SER A C 1
ATOM 642 O O . SER A 1 82 ? 39.870 -3.398 -20.315 1.00 89.88 82 SER A O 1
ATOM 644 N N . ARG A 1 83 ? 40.741 -3.442 -18.242 1.00 88.56 83 ARG A N 1
ATOM 645 C CA . ARG A 1 83 ? 39.535 -2.905 -17.580 1.00 88.56 83 ARG A CA 1
ATOM 646 C C . ARG A 1 83 ? 39.243 -1.491 -18.069 1.00 88.56 83 ARG A C 1
ATOM 648 O O . ARG A 1 83 ? 38.097 -1.186 -18.380 1.00 88.56 83 ARG A O 1
ATOM 655 N N . TRP A 1 84 ? 40.277 -0.665 -18.171 1.00 88.00 84 TRP A N 1
ATOM 656 C CA . TRP A 1 84 ? 40.138 0.729 -18.559 1.00 88.00 84 TRP A CA 1
ATOM 657 C C . TRP A 1 84 ? 39.580 0.865 -19.984 1.00 88.00 84 TRP A C 1
ATOM 659 O O . TRP A 1 84 ? 38.623 1.609 -20.203 1.00 88.00 84 TRP A O 1
ATOM 669 N N . ALA A 1 85 ? 40.070 0.056 -20.932 1.00 90.31 85 ALA A N 1
ATOM 670 C CA . ALA A 1 85 ? 39.551 0.048 -22.301 1.00 90.31 85 ALA A CA 1
ATOM 671 C C . ALA A 1 85 ? 38.064 -0.341 -22.368 1.00 90.31 85 ALA A C 1
ATOM 673 O O . ALA A 1 85 ? 37.307 0.248 -23.144 1.00 90.31 85 ALA A O 1
ATOM 674 N N . ARG A 1 86 ? 37.622 -1.295 -21.535 1.00 91.81 86 ARG A N 1
ATOM 675 C CA . ARG A 1 86 ? 36.200 -1.653 -21.416 1.00 91.81 86 ARG A CA 1
ATOM 676 C C . ARG A 1 86 ? 35.366 -0.512 -20.839 1.00 91.81 86 ARG A C 1
ATOM 678 O O . ARG A 1 86 ? 34.321 -0.201 -21.408 1.00 91.81 86 ARG A O 1
ATOM 685 N N . SER A 1 87 ? 35.823 0.129 -19.761 1.00 88.44 87 SER A N 1
ATOM 686 C CA . SER A 1 87 ? 35.128 1.282 -19.171 1.00 88.44 87 SER A CA 1
ATOM 687 C C . SER A 1 87 ? 34.970 2.402 -20.200 1.00 88.44 87 SER A C 1
ATOM 689 O O . SER A 1 87 ? 33.859 2.871 -20.445 1.00 88.44 87 SER A O 1
ATOM 691 N N . ALA A 1 88 ? 36.064 2.766 -20.877 1.00 87.62 88 ALA A N 1
ATOM 692 C CA . ALA A 1 88 ? 36.064 3.780 -21.927 1.00 87.62 88 ALA A CA 1
ATOM 693 C C . ALA A 1 88 ? 35.109 3.422 -23.074 1.00 87.62 88 ALA A C 1
ATOM 695 O O . ALA A 1 88 ? 34.373 4.286 -23.554 1.00 87.62 88 ALA A O 1
ATOM 696 N N . PHE A 1 89 ? 35.078 2.154 -23.496 1.00 90.62 89 PHE A N 1
ATOM 697 C CA . PHE A 1 89 ? 34.163 1.703 -24.540 1.00 90.62 89 PHE A CA 1
ATOM 698 C C . PHE A 1 89 ? 32.715 1.926 -24.132 1.00 90.62 89 PHE A C 1
ATOM 700 O O . PHE A 1 89 ? 31.987 2.613 -24.851 1.00 90.62 89 PHE A O 1
ATOM 707 N N . PHE A 1 90 ? 32.295 1.368 -22.996 1.00 88.00 90 PHE A N 1
ATOM 708 C CA . PHE A 1 90 ? 30.894 1.411 -22.600 1.00 88.00 90 PHE A CA 1
ATOM 709 C C . PHE A 1 90 ? 30.430 2.837 -22.344 1.00 88.00 90 PHE A C 1
ATOM 711 O O . PHE A 1 90 ? 29.394 3.206 -22.871 1.00 88.00 90 PHE A O 1
ATOM 718 N N . ILE A 1 91 ? 31.223 3.679 -21.684 1.00 84.12 91 ILE A N 1
ATOM 719 C CA . ILE A 1 91 ? 30.859 5.079 -21.418 1.00 84.12 91 ILE A CA 1
ATOM 720 C C . ILE A 1 91 ? 30.686 5.882 -22.716 1.00 84.12 91 ILE A C 1
ATOM 722 O O . ILE A 1 91 ? 29.707 6.609 -22.881 1.00 84.12 91 ILE A O 1
ATOM 726 N N . ILE A 1 92 ? 31.604 5.728 -23.677 1.00 82.62 92 ILE A N 1
ATOM 727 C CA . ILE A 1 92 ? 31.554 6.472 -24.948 1.00 82.62 92 ILE A CA 1
ATOM 728 C C . ILE A 1 92 ? 30.424 5.964 -25.851 1.00 82.62 92 ILE A C 1
ATOM 730 O O . ILE A 1 92 ? 29.850 6.734 -26.627 1.00 82.62 92 ILE A O 1
ATOM 734 N N . SER A 1 93 ? 30.114 4.671 -25.778 1.00 78.81 93 SER A N 1
ATOM 735 C CA . SER A 1 93 ? 29.127 4.025 -26.643 1.00 78.81 93 SER A CA 1
ATOM 736 C C . SER A 1 93 ? 27.712 3.994 -26.057 1.00 78.81 93 SER A C 1
ATOM 738 O O . SER A 1 93 ? 26.762 3.905 -26.832 1.00 78.81 93 SER A O 1
ATOM 740 N N . PHE A 1 94 ? 27.542 4.144 -24.737 1.00 68.81 94 PHE A N 1
ATOM 741 C CA . PHE A 1 94 ? 26.255 4.043 -24.035 1.00 68.81 94 PHE A CA 1
ATOM 742 C C . PHE A 1 94 ? 25.124 4.901 -24.630 1.00 68.81 94 PHE A C 1
ATOM 744 O O . PHE A 1 94 ? 24.065 4.338 -24.904 1.00 68.81 94 PHE A O 1
ATOM 751 N N . PRO A 1 95 ? 25.304 6.207 -24.930 1.00 67.00 95 PRO A N 1
ATOM 752 C CA . PRO A 1 95 ? 24.195 7.037 -25.414 1.00 67.00 95 PRO A CA 1
ATOM 753 C C . PRO A 1 95 ? 23.749 6.719 -26.852 1.00 67.00 95 PRO A C 1
ATOM 755 O O . PRO A 1 95 ? 22.740 7.245 -27.320 1.00 67.00 95 PRO A O 1
ATOM 758 N N . HIS A 1 96 ? 24.505 5.900 -27.588 1.00 69.06 96 HIS A N 1
ATOM 759 C CA . HIS A 1 96 ? 24.256 5.616 -29.007 1.00 69.06 96 HIS A CA 1
ATOM 760 C C . HIS A 1 96 ? 24.220 4.118 -29.331 1.00 69.06 96 HIS A C 1
ATOM 762 O O . HIS A 1 96 ? 24.013 3.741 -30.486 1.00 69.06 96 HIS A O 1
ATOM 768 N N . GLY A 1 97 ? 24.437 3.263 -28.334 1.00 75.00 97 GLY A N 1
ATOM 769 C CA . GLY A 1 97 ? 24.453 1.820 -28.486 1.00 75.00 97 GLY A CA 1
ATOM 770 C C . GLY A 1 97 ? 23.054 1.269 -28.722 1.00 75.00 97 GLY A C 1
ATOM 771 O O . GLY A 1 97 ? 22.087 1.678 -28.083 1.00 75.00 97 GLY A O 1
ATOM 772 N N . ARG A 1 98 ? 22.941 0.277 -29.609 1.00 77.12 98 ARG A N 1
ATOM 773 C CA . ARG A 1 98 ? 21.662 -0.405 -29.879 1.00 77.12 98 ARG A CA 1
ATOM 774 C C . ARG A 1 98 ? 21.084 -1.092 -28.636 1.00 77.12 98 ARG A C 1
ATOM 776 O O . ARG A 1 98 ? 19.872 -1.215 -28.507 1.00 77.12 98 ARG A O 1
ATOM 783 N N . TRP A 1 99 ? 21.947 -1.480 -27.700 1.00 86.19 99 TRP A N 1
ATOM 784 C CA . TRP A 1 99 ? 21.573 -2.071 -26.415 1.00 86.19 99 TRP A CA 1
ATOM 785 C C . TRP A 1 99 ? 20.858 -1.102 -25.467 1.00 86.19 99 TRP A C 1
ATOM 787 O O . TRP A 1 99 ? 20.167 -1.564 -24.569 1.00 86.19 99 TRP A O 1
ATOM 797 N N . PHE A 1 100 ? 20.947 0.217 -25.675 1.00 82.44 100 PHE A N 1
ATOM 798 C CA . PHE A 1 100 ? 20.239 1.196 -24.842 1.00 82.44 100 PHE A CA 1
ATOM 799 C C . PHE A 1 100 ? 18.718 0.988 -24.879 1.00 82.44 100 PHE A C 1
ATOM 801 O O . PHE A 1 100 ? 18.052 1.004 -23.852 1.00 82.44 100 PHE A O 1
ATOM 808 N N . ARG A 1 101 ? 18.163 0.698 -26.061 1.00 80.88 101 ARG A N 1
ATOM 809 C CA . ARG A 1 101 ? 16.725 0.428 -26.213 1.00 80.88 101 ARG A CA 1
ATOM 810 C C . ARG A 1 101 ? 16.292 -0.865 -25.538 1.00 80.88 101 ARG A C 1
ATOM 812 O O . ARG A 1 101 ? 15.195 -0.944 -25.004 1.00 80.88 101 ARG A O 1
ATOM 819 N N . TRP A 1 102 ? 17.161 -1.871 -25.538 1.00 86.94 102 TRP A N 1
ATOM 820 C CA . TRP A 1 102 ? 16.906 -3.099 -24.797 1.00 86.94 102 TRP A CA 1
ATOM 821 C C . TRP A 1 102 ? 16.986 -2.886 -23.286 1.00 86.94 102 TRP A C 1
ATOM 823 O O . TRP A 1 102 ? 16.225 -3.525 -22.568 1.00 86.94 102 TRP A O 1
ATOM 833 N N . ALA A 1 103 ? 17.836 -1.971 -22.811 1.00 86.56 103 ALA A N 1
ATOM 834 C CA . ALA A 1 103 ? 17.879 -1.598 -21.400 1.00 86.56 103 ALA A CA 1
ATOM 835 C C . ALA A 1 103 ? 16.542 -0.981 -20.948 1.00 86.56 103 ALA A C 1
ATOM 837 O O . ALA A 1 103 ? 15.988 -1.438 -19.954 1.00 86.56 103 ALA A O 1
ATOM 838 N N . GLU A 1 104 ? 15.957 -0.067 -21.738 1.00 84.12 104 GLU A N 1
ATOM 839 C CA . GLU A 1 104 ? 14.616 0.495 -21.470 1.00 84.12 104 GLU A CA 1
ATOM 840 C C . GLU A 1 104 ? 13.533 -0.605 -21.395 1.00 84.12 104 GLU A C 1
ATOM 842 O O . GLU A 1 104 ? 12.652 -0.569 -20.541 1.00 84.12 104 GLU A O 1
ATOM 847 N N . VAL A 1 105 ? 13.594 -1.616 -22.272 1.00 85.06 105 VAL A N 1
ATOM 848 C CA . VAL A 1 105 ? 12.637 -2.740 -22.263 1.00 85.06 105 VAL A CA 1
ATOM 849 C C . VAL A 1 105 ? 12.826 -3.623 -21.027 1.00 85.06 105 VAL A C 1
ATOM 851 O O . VAL A 1 105 ? 11.848 -4.027 -20.399 1.00 85.06 105 VAL A O 1
ATOM 854 N N . ILE A 1 106 ? 14.072 -3.930 -20.670 1.00 89.00 106 ILE A N 1
ATOM 855 C CA . ILE A 1 106 ? 14.418 -4.760 -19.512 1.00 89.00 106 ILE A CA 1
ATOM 856 C C . ILE A 1 106 ? 14.038 -4.069 -18.187 1.00 89.00 106 ILE A C 1
ATOM 858 O O . ILE A 1 106 ? 13.618 -4.751 -17.250 1.00 89.00 106 ILE A O 1
ATOM 862 N N . GLU A 1 107 ? 14.146 -2.742 -18.101 1.00 87.12 107 GLU A N 1
ATOM 863 C CA . GLU A 1 107 ? 13.823 -1.954 -16.900 1.00 87.12 107 GLU A CA 1
ATOM 864 C C . GLU A 1 107 ? 12.351 -2.101 -16.478 1.00 87.12 107 GLU A C 1
ATOM 866 O O . GLU A 1 107 ? 12.039 -2.178 -15.292 1.00 87.12 107 GLU A O 1
ATOM 871 N N . VAL A 1 108 ? 11.439 -2.222 -17.446 1.00 85.00 108 VAL A N 1
ATOM 872 C CA . VAL A 1 108 ? 9.988 -2.323 -17.201 1.00 85.00 108 VAL A CA 1
ATOM 873 C C . VAL A 1 108 ? 9.559 -3.719 -16.714 1.00 85.00 108 VAL A C 1
ATOM 875 O O . VAL A 1 108 ? 8.437 -3.891 -16.235 1.00 85.00 108 VAL A O 1
ATOM 878 N N . HIS A 1 109 ? 10.427 -4.730 -16.816 1.00 85.25 109 HIS A N 1
ATOM 879 C CA . HIS A 1 109 ? 10.091 -6.118 -16.492 1.00 85.25 109 HIS A CA 1
ATOM 880 C C . HIS A 1 109 ? 10.653 -6.572 -15.137 1.00 85.25 109 HIS A C 1
ATOM 882 O O . HIS A 1 109 ? 11.734 -6.166 -14.702 1.00 85.25 109 HIS A O 1
ATOM 888 N N . ASP A 1 110 ? 9.917 -7.484 -14.499 1.00 87.44 110 ASP A N 1
ATOM 889 C CA . ASP A 1 110 ? 10.274 -8.092 -13.216 1.00 87.4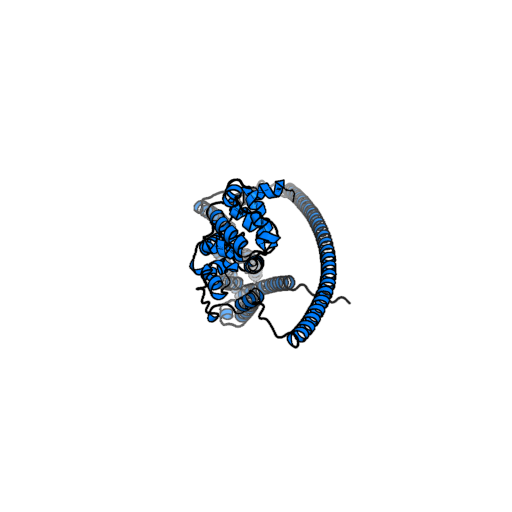4 110 ASP A CA 1
ATOM 890 C C . ASP A 1 110 ? 11.585 -8.905 -13.281 1.00 87.44 110 ASP A C 1
ATOM 892 O O . ASP A 1 110 ? 11.826 -9.667 -14.224 1.00 87.44 110 ASP A O 1
ATOM 896 N N . GLU A 1 111 ? 12.426 -8.768 -12.249 1.00 90.38 111 GLU A N 1
ATOM 897 C CA . GLU A 1 111 ? 13.749 -9.406 -12.185 1.00 90.38 111 GLU A CA 1
ATOM 898 C C . GLU A 1 111 ? 13.656 -10.938 -12.176 1.00 90.38 111 GLU A C 1
ATOM 900 O O . GLU A 1 111 ? 14.445 -11.606 -12.853 1.00 90.38 111 GLU A O 1
ATOM 905 N N . ILE A 1 112 ? 12.695 -11.512 -11.442 1.00 89.06 112 ILE A N 1
ATOM 906 C CA . ILE A 1 112 ? 12.542 -12.967 -11.313 1.00 89.06 112 ILE A CA 1
ATOM 907 C C . ILE A 1 112 ? 12.145 -13.551 -12.666 1.00 89.06 112 ILE A C 1
ATOM 909 O O . ILE A 1 112 ? 12.750 -14.526 -13.123 1.00 89.06 112 ILE A O 1
ATOM 913 N N . TRP A 1 113 ? 11.180 -12.929 -13.341 1.00 88.56 113 TRP A N 1
ATOM 914 C CA . TRP A 1 113 ? 10.753 -13.365 -14.666 1.00 88.56 113 TRP A CA 1
ATOM 915 C C . TRP A 1 113 ? 11.892 -13.293 -15.693 1.00 88.56 113 TRP A C 1
ATOM 917 O O . TRP A 1 113 ? 12.135 -14.261 -16.423 1.00 88.56 113 TRP A O 1
ATOM 927 N N . LEU A 1 114 ? 12.644 -12.189 -15.720 1.00 90.31 114 LEU A N 1
ATOM 928 C CA . LEU A 1 114 ? 13.795 -12.032 -16.612 1.00 90.31 114 LEU A CA 1
ATOM 929 C C . LEU A 1 114 ? 14.885 -13.069 -16.319 1.00 90.31 114 LEU A C 1
ATOM 931 O O . LEU A 1 114 ? 15.442 -13.665 -17.240 1.00 90.31 114 LEU A O 1
ATOM 935 N N . MET A 1 115 ? 15.159 -13.351 -15.045 1.00 90.31 115 MET A N 1
ATOM 936 C CA . MET A 1 115 ? 16.132 -14.366 -14.643 1.00 90.31 115 MET A CA 1
ATOM 937 C C . MET A 1 115 ? 15.784 -15.779 -15.113 1.00 90.31 115 MET A C 1
ATOM 939 O O . MET A 1 115 ? 16.701 -16.569 -15.370 1.00 90.31 115 MET A O 1
ATOM 943 N N . VAL A 1 116 ? 14.495 -16.103 -15.213 1.00 86.94 116 VAL A N 1
ATOM 944 C CA . VAL A 1 116 ? 14.023 -17.388 -15.740 1.00 86.94 116 VAL A CA 1
ATOM 945 C C . VAL A 1 116 ? 14.176 -17.426 -17.263 1.00 86.94 116 VAL A C 1
ATOM 947 O O . VAL A 1 116 ? 14.713 -18.396 -17.797 1.00 86.94 116 VAL A O 1
ATOM 950 N N . ASN A 1 117 ? 13.803 -16.348 -17.956 1.00 85.69 117 ASN A N 1
ATOM 951 C CA . ASN A 1 117 ? 13.618 -16.359 -19.411 1.00 85.69 117 ASN A CA 1
ATOM 952 C C . ASN A 1 117 ? 14.794 -15.788 -20.231 1.00 85.69 117 ASN A C 1
ATOM 954 O O . ASN A 1 117 ? 14.813 -15.939 -21.449 1.00 85.69 117 ASN A O 1
ATOM 958 N N . TRP A 1 118 ? 15.814 -15.174 -19.616 1.00 87.44 118 TRP A N 1
ATOM 959 C CA . TRP A 1 118 ? 16.871 -14.415 -20.321 1.00 87.44 118 TRP A CA 1
ATOM 960 C C . TRP A 1 118 ? 17.546 -15.149 -21.496 1.00 87.44 118 TRP A C 1
ATOM 962 O O . TRP A 1 118 ? 17.850 -14.528 -22.512 1.00 87.44 118 TRP A O 1
ATOM 972 N N . ARG A 1 119 ? 17.790 -16.466 -21.388 1.00 84.44 119 ARG A N 1
ATOM 973 C CA . ARG A 1 119 ? 18.415 -17.247 -22.475 1.00 84.44 119 ARG A CA 1
ATOM 974 C C . ARG A 1 119 ? 17.501 -17.363 -23.680 1.00 84.44 119 ARG A C 1
ATOM 976 O O . ARG A 1 119 ? 17.980 -17.253 -24.805 1.00 84.44 119 ARG A O 1
ATOM 983 N N . GLU A 1 120 ? 16.225 -17.631 -23.432 1.00 82.69 120 GLU A N 1
ATOM 984 C CA . GLU A 1 120 ? 15.227 -17.774 -24.488 1.00 82.69 120 GLU A CA 1
ATOM 985 C C . GLU A 1 120 ? 14.930 -16.427 -25.125 1.00 82.69 120 GLU A C 1
ATOM 987 O O . GLU A 1 120 ? 14.812 -16.356 -26.339 1.00 82.69 120 GLU A O 1
ATOM 992 N N . LEU A 1 121 ? 14.945 -15.345 -24.344 1.00 84.88 121 LEU A N 1
ATOM 993 C CA . LEU A 1 121 ? 14.799 -13.991 -24.871 1.00 84.88 121 LEU A CA 1
ATOM 994 C C . LEU A 1 121 ? 15.955 -13.618 -25.807 1.00 84.88 121 LEU A C 1
ATOM 996 O O . LEU A 1 121 ? 15.702 -13.206 -26.932 1.00 84.88 121 LEU A O 1
ATOM 1000 N N . ILE A 1 122 ? 17.216 -13.819 -25.402 1.00 83.31 122 ILE A N 1
ATOM 1001 C CA . ILE A 1 122 ? 18.386 -13.520 -26.256 1.00 83.31 122 ILE A CA 1
ATOM 1002 C C . ILE A 1 122 ? 18.392 -14.382 -27.525 1.00 83.31 122 ILE A C 1
ATOM 1004 O O . ILE A 1 122 ? 18.712 -13.895 -28.607 1.00 83.31 122 ILE A O 1
ATOM 1008 N N . LYS A 1 123 ? 18.037 -15.666 -27.408 1.00 79.69 123 LYS A N 1
ATOM 1009 C CA . LYS A 1 123 ? 17.983 -16.571 -28.563 1.00 79.69 123 LYS A CA 1
ATOM 1010 C C . LYS A 1 123 ? 16.807 -16.284 -29.485 1.00 79.69 123 LYS A C 1
ATOM 1012 O O . LYS A 1 123 ? 16.972 -16.303 -30.698 1.00 79.69 123 LYS A O 1
ATOM 1017 N N . GLY A 1 124 ? 15.638 -16.037 -28.911 1.00 75.56 124 GLY A N 1
ATOM 1018 C CA . GLY A 1 124 ? 14.393 -15.827 -29.631 1.00 75.56 124 GLY A CA 1
ATOM 1019 C C . GLY A 1 124 ? 14.378 -14.503 -30.383 1.00 75.56 124 GLY A C 1
ATOM 1020 O O . GLY A 1 124 ? 13.901 -14.462 -31.513 1.00 75.56 124 GLY A O 1
ATOM 1021 N N . THR A 1 125 ? 14.921 -13.426 -29.796 1.00 76.19 125 THR A N 1
ATOM 1022 C CA . THR A 1 125 ? 14.995 -12.122 -30.482 1.00 76.19 125 THR A CA 1
ATOM 1023 C C . THR A 1 125 ? 16.044 -12.121 -31.586 1.00 76.19 125 THR A C 1
ATOM 1025 O O . THR A 1 125 ? 15.943 -11.327 -32.519 1.00 76.19 125 THR A O 1
ATOM 1028 N N . GLY A 1 126 ? 17.055 -12.991 -31.481 1.00 75.75 126 GLY A N 1
ATOM 1029 C CA . GLY A 1 126 ? 18.176 -13.044 -32.414 1.00 75.75 126 GLY A CA 1
ATOM 1030 C C . GLY A 1 126 ? 19.032 -11.773 -32.410 1.00 75.75 126 GLY A C 1
ATOM 1031 O O . GLY A 1 126 ? 19.837 -11.593 -33.320 1.00 75.75 126 GLY A O 1
ATOM 1032 N N . ASP A 1 127 ? 18.869 -10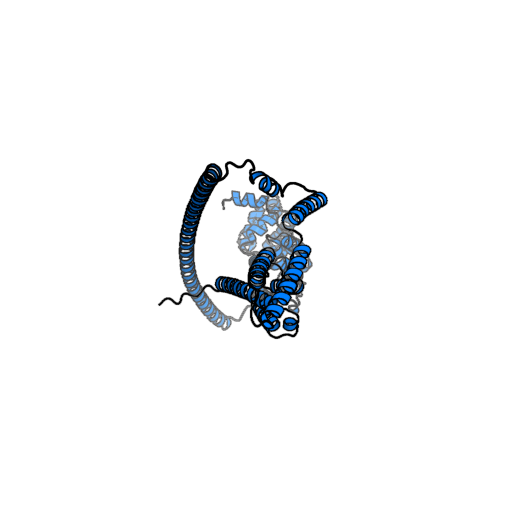.887 -31.416 1.00 82.44 127 ASP A N 1
ATOM 1033 C CA . ASP A 1 127 ? 19.611 -9.630 -31.307 1.00 82.44 127 ASP A CA 1
ATOM 1034 C C . ASP A 1 127 ? 20.627 -9.688 -30.150 1.00 82.44 127 ASP A C 1
ATOM 1036 O O . ASP A 1 127 ? 20.246 -9.582 -28.977 1.00 82.44 127 ASP A O 1
ATOM 1040 N N . PRO A 1 128 ? 21.938 -9.797 -30.445 1.00 85.62 128 PRO A N 1
ATOM 1041 C CA . PRO A 1 128 ? 22.985 -9.810 -29.425 1.00 85.62 128 PRO A CA 1
ATOM 1042 C C . PRO A 1 128 ? 23.044 -8.533 -28.572 1.00 85.62 128 PRO A C 1
ATOM 1044 O O . PRO A 1 128 ? 23.602 -8.559 -27.473 1.00 85.62 128 PRO A O 1
ATOM 1047 N N . ALA A 1 129 ? 22.438 -7.423 -29.020 1.00 88.38 129 ALA A N 1
ATOM 1048 C CA . ALA A 1 129 ? 22.343 -6.192 -28.235 1.00 88.38 129 ALA A CA 1
ATOM 1049 C C . ALA A 1 129 ? 21.607 -6.395 -26.897 1.00 88.38 129 ALA A C 1
ATOM 1051 O O . ALA A 1 129 ? 21.920 -5.716 -25.919 1.00 88.38 129 ALA A O 1
ATOM 1052 N N . LEU A 1 130 ? 20.682 -7.356 -26.824 1.00 88.94 130 LEU A N 1
ATOM 1053 C CA . LEU A 1 130 ? 19.973 -7.688 -25.590 1.00 88.94 130 LEU A CA 1
ATOM 1054 C C . LEU A 1 130 ? 20.918 -8.268 -24.522 1.00 88.94 130 LEU A C 1
ATOM 1056 O O . LEU A 1 130 ? 20.794 -7.948 -23.343 1.00 88.94 130 LEU A O 1
ATOM 1060 N N . ALA A 1 131 ? 21.908 -9.070 -24.925 1.00 90.88 131 ALA A N 1
ATOM 1061 C CA . ALA A 1 131 ? 22.914 -9.614 -24.010 1.00 90.88 131 ALA A CA 1
ATOM 1062 C C . ALA A 1 131 ? 23.783 -8.510 -23.384 1.00 90.88 131 ALA A C 1
ATOM 1064 O O . ALA A 1 131 ? 24.143 -8.592 -22.209 1.00 90.88 131 ALA A O 1
ATOM 1065 N N . VAL A 1 132 ? 24.083 -7.466 -24.163 1.00 91.31 132 VAL A N 1
ATOM 1066 C CA . VAL A 1 132 ? 24.810 -6.278 -23.695 1.00 91.31 132 VAL A CA 1
ATOM 1067 C C . VAL A 1 132 ? 23.954 -5.473 -22.721 1.00 91.31 132 VAL A C 1
ATOM 1069 O O . VAL A 1 132 ? 24.456 -5.068 -21.680 1.00 91.31 132 VAL A O 1
ATOM 1072 N N . ALA A 1 133 ? 22.662 -5.299 -23.010 1.00 91.44 133 ALA A N 1
ATOM 1073 C CA . ALA A 1 133 ? 21.737 -4.609 -22.114 1.00 91.44 133 ALA A CA 1
ATOM 1074 C C . ALA A 1 133 ? 21.622 -5.313 -20.754 1.00 91.44 133 ALA A C 1
ATOM 1076 O O . ALA A 1 133 ? 21.767 -4.664 -19.725 1.00 91.44 133 ALA A O 1
ATOM 1077 N N . PHE A 1 134 ? 21.485 -6.645 -20.740 1.00 92.19 134 PHE A N 1
ATOM 1078 C CA . PHE A 1 134 ? 21.511 -7.421 -19.496 1.00 92.19 134 PHE A CA 1
ATOM 1079 C C . PHE A 1 134 ? 22.808 -7.239 -18.704 1.00 92.19 134 PHE A C 1
ATOM 1081 O O . PHE A 1 134 ? 22.767 -7.259 -17.482 1.00 92.19 134 PHE A O 1
ATOM 1088 N N . ALA A 1 135 ? 23.956 -7.095 -19.374 1.00 91.44 135 ALA A N 1
ATOM 1089 C CA . ALA A 1 135 ? 25.257 -6.958 -18.718 1.00 91.44 135 ALA A CA 1
ATOM 1090 C C . ALA A 1 135 ? 25.498 -5.566 -18.110 1.00 91.44 135 ALA A C 1
ATOM 1092 O O . ALA A 1 135 ? 26.387 -5.421 -17.276 1.00 91.44 135 ALA A O 1
ATOM 1093 N N . LEU A 1 136 ? 24.735 -4.564 -18.554 1.00 89.44 136 LEU A N 1
ATOM 1094 C CA . LEU A 1 136 ? 24.800 -3.177 -18.094 1.00 89.44 136 LEU A CA 1
ATOM 1095 C C . LEU A 1 136 ? 23.658 -2.821 -17.126 1.00 89.44 136 LEU A C 1
ATOM 1097 O O . LEU A 1 136 ? 23.531 -1.660 -16.760 1.00 89.44 136 LEU A O 1
ATOM 1101 N N . ASP A 1 137 ? 22.825 -3.793 -16.749 1.00 90.00 137 ASP A N 1
ATOM 1102 C CA . ASP A 1 137 ? 21.708 -3.601 -15.822 1.00 90.00 137 ASP A CA 1
ATOM 1103 C C . ASP A 1 137 ? 22.209 -3.396 -14.381 1.00 90.00 137 ASP A C 1
ATOM 1105 O O . ASP A 1 137 ? 23.143 -4.072 -13.939 1.00 90.00 137 ASP A O 1
ATOM 1109 N N . ASP A 1 138 ? 21.558 -2.507 -13.628 1.00 86.81 138 ASP A N 1
ATOM 1110 C CA . ASP A 1 138 ? 21.904 -2.218 -12.229 1.00 86.81 138 ASP A CA 1
ATOM 1111 C C . ASP A 1 138 ? 21.621 -3.411 -11.291 1.00 86.81 138 ASP A C 1
ATOM 1113 O O . ASP A 1 138 ? 22.224 -3.551 -10.221 1.00 86.81 138 ASP A O 1
ATOM 1117 N N . ARG A 1 139 ? 20.720 -4.323 -11.685 1.00 90.25 139 ARG A N 1
ATOM 1118 C CA . ARG A 1 139 ? 20.394 -5.537 -10.929 1.00 90.25 139 ARG A CA 1
ATOM 1119 C C . ARG A 1 139 ? 21.500 -6.572 -11.114 1.00 90.25 139 ARG A C 1
ATOM 1121 O O . ARG A 1 139 ? 21.615 -7.233 -12.149 1.00 90.25 139 ARG A O 1
ATOM 1128 N N . ILE A 1 140 ? 22.276 -6.791 -10.049 1.00 89.00 140 ILE A N 1
ATOM 1129 C CA . ILE A 1 140 ? 23.462 -7.670 -10.018 1.00 89.00 140 ILE A CA 1
ATOM 1130 C C . ILE A 1 140 ? 23.190 -9.068 -10.606 1.00 89.00 140 ILE A C 1
ATOM 1132 O O . ILE A 1 140 ? 24.051 -9.647 -11.278 1.00 89.00 140 ILE A O 1
ATOM 1136 N N . SER A 1 141 ? 22.011 -9.642 -10.355 1.00 90.06 141 SER A N 1
ATOM 1137 C CA . SER A 1 141 ? 21.647 -10.981 -10.836 1.00 90.06 141 SER A CA 1
ATOM 1138 C C . SER A 1 141 ? 21.540 -11.046 -12.363 1.00 90.06 141 SER A C 1
ATOM 1140 O O . SER A 1 141 ? 21.937 -12.046 -12.972 1.00 90.06 141 SER A O 1
ATOM 1142 N N . LEU A 1 142 ? 21.030 -9.979 -12.982 1.00 92.06 142 LEU A N 1
ATOM 1143 C CA . LEU A 1 142 ? 20.906 -9.832 -14.429 1.00 92.06 142 LEU A CA 1
ATOM 1144 C C . LEU A 1 142 ? 22.254 -9.487 -15.061 1.00 92.06 142 LEU A C 1
ATOM 1146 O O . LEU A 1 142 ? 22.656 -10.179 -15.999 1.00 92.06 142 LEU A O 1
ATOM 1150 N N . ALA A 1 143 ? 23.002 -8.554 -14.461 1.00 91.06 143 ALA A N 1
ATOM 1151 C CA . ALA A 1 143 ? 24.360 -8.191 -14.871 1.00 91.06 143 ALA A CA 1
ATOM 1152 C C . ALA A 1 143 ? 25.271 -9.420 -15.006 1.00 91.06 143 ALA A C 1
ATOM 1154 O O . ALA A 1 143 ? 25.883 -9.645 -16.051 1.00 91.06 143 ALA A O 1
ATOM 1155 N N . LYS A 1 144 ? 25.279 -10.306 -13.998 1.00 90.56 144 LYS A N 1
ATOM 1156 C CA . LYS A 1 144 ? 26.059 -11.560 -14.021 1.00 90.56 144 LYS A CA 1
ATOM 1157 C C . LYS A 1 144 ? 25.659 -12.504 -15.161 1.00 90.56 144 LYS A C 1
ATOM 1159 O O . LYS A 1 144 ? 26.501 -13.231 -15.697 1.00 90.56 144 LYS A O 1
ATOM 1164 N N . ARG A 1 145 ? 24.373 -12.549 -15.522 1.00 90.75 145 ARG A N 1
ATOM 1165 C CA . ARG A 1 145 ? 23.870 -13.389 -16.626 1.00 90.75 145 ARG A CA 1
ATOM 1166 C C . ARG A 1 145 ? 24.220 -12.786 -17.981 1.00 90.75 145 ARG A C 1
ATOM 1168 O O . ARG A 1 145 ? 24.683 -13.527 -18.848 1.00 90.75 145 ARG A O 1
ATOM 1175 N N . GLY A 1 146 ? 24.070 -11.471 -18.127 1.00 90.94 146 GLY A N 1
ATOM 1176 C CA . GLY A 1 146 ? 24.521 -10.723 -19.295 1.00 90.94 146 GLY A CA 1
ATOM 1177 C C . GLY A 1 146 ? 26.019 -10.895 -19.521 1.00 90.94 146 GLY A C 1
ATOM 1178 O O . GLY A 1 146 ? 26.431 -11.311 -20.596 1.00 90.94 146 GLY A O 1
ATOM 1179 N N . GLU A 1 147 ? 26.842 -10.729 -18.486 1.00 91.81 147 GLU A N 1
ATOM 1180 C CA . GLU A 1 147 ? 28.292 -10.939 -18.575 1.00 91.81 147 GLU A CA 1
ATOM 1181 C C . GLU A 1 147 ? 28.646 -12.379 -18.995 1.00 91.81 147 GLU A C 1
ATOM 1183 O O . GLU A 1 147 ? 29.511 -12.604 -19.845 1.00 91.81 147 GLU A O 1
ATOM 1188 N N . ARG A 1 148 ? 27.934 -13.385 -18.468 1.00 90.31 148 ARG A N 1
ATOM 1189 C CA . ARG A 1 148 ? 28.081 -14.775 -18.928 1.00 90.31 148 ARG A CA 1
ATOM 1190 C C . ARG A 1 148 ? 27.723 -14.921 -20.414 1.00 90.31 148 ARG A C 1
ATOM 1192 O O . ARG A 1 148 ? 28.384 -15.687 -21.115 1.00 90.31 148 ARG A O 1
ATOM 1199 N N . ALA A 1 149 ? 26.713 -14.204 -20.902 1.00 89.50 149 ALA A N 1
ATOM 1200 C CA . ALA A 1 149 ? 26.345 -14.173 -22.317 1.00 89.50 149 ALA A CA 1
ATOM 1201 C C . ALA A 1 149 ? 27.446 -13.528 -23.179 1.00 89.50 149 ALA A C 1
ATOM 1203 O O . ALA A 1 149 ? 27.838 -14.097 -24.195 1.00 89.50 149 ALA A O 1
ATOM 1204 N N . LEU A 1 150 ? 28.027 -12.409 -22.735 1.00 90.38 150 LEU A N 1
ATOM 1205 C CA . LEU A 1 150 ? 29.136 -11.731 -23.423 1.00 90.38 150 LEU A CA 1
ATOM 1206 C C . LEU A 1 150 ? 30.392 -12.609 -23.561 1.00 90.38 150 LEU A C 1
ATOM 1208 O O . LEU A 1 150 ? 31.147 -12.473 -24.523 1.00 90.38 150 LEU A O 1
ATOM 1212 N N . LYS A 1 151 ? 30.591 -13.566 -22.651 1.00 88.25 151 LYS A N 1
ATOM 1213 C CA . LYS A 1 151 ? 31.662 -14.578 -22.731 1.00 88.25 151 LYS A CA 1
ATOM 1214 C C . LYS A 1 151 ? 31.319 -15.783 -23.612 1.00 88.25 151 LYS A C 1
ATOM 1216 O O . LYS A 1 151 ? 32.191 -16.595 -23.904 1.00 88.25 151 LYS A O 1
ATOM 1221 N N . THR A 1 152 ? 30.058 -15.942 -24.008 1.00 86.56 152 THR A N 1
ATOM 1222 C CA . THR A 1 152 ? 29.592 -17.122 -24.742 1.00 86.56 152 THR A CA 1
ATOM 1223 C C . THR A 1 152 ? 29.707 -16.897 -26.248 1.00 86.56 152 THR A C 1
ATOM 1225 O O . THR A 1 152 ? 28.954 -16.117 -26.824 1.00 86.56 152 THR A O 1
ATOM 1228 N N . ARG A 1 153 ? 30.615 -17.630 -26.900 1.00 80.12 153 ARG A N 1
ATOM 1229 C CA . ARG A 1 153 ? 30.941 -17.488 -28.329 1.00 80.12 153 ARG A CA 1
ATOM 1230 C C . ARG A 1 153 ? 29.744 -17.638 -29.279 1.00 80.12 153 ARG A C 1
ATOM 1232 O O . ARG A 1 153 ? 29.631 -16.877 -30.233 1.00 80.12 153 ARG A O 1
ATOM 1239 N N . SER A 1 154 ? 28.835 -18.575 -28.998 1.00 76.88 154 SER A N 1
ATOM 1240 C CA . SER A 1 154 ? 27.724 -18.945 -29.897 1.00 76.88 154 SER A CA 1
ATOM 1241 C C . SER A 1 154 ? 26.690 -17.842 -30.143 1.00 76.88 154 SER A C 1
ATOM 1243 O O . SER A 1 154 ? 25.910 -17.933 -31.085 1.00 76.88 154 SER A O 1
ATOM 1245 N N . ILE A 1 155 ? 26.675 -16.792 -29.318 1.00 80.06 155 ILE A N 1
ATOM 1246 C CA . ILE A 1 155 ? 25.785 -15.635 -29.494 1.00 80.06 155 ILE A CA 1
ATOM 1247 C C . ILE A 1 155 ? 26.301 -14.721 -30.620 1.00 80.06 155 ILE A C 1
ATOM 1249 O O . ILE A 1 155 ? 25.521 -14.067 -31.304 1.00 80.06 155 ILE A O 1
ATOM 1253 N N . TRP A 1 156 ? 27.616 -14.686 -30.838 1.00 82.19 156 TRP A N 1
ATOM 1254 C CA . TRP A 1 156 ? 28.274 -13.690 -31.691 1.00 82.19 156 TRP A CA 1
ATOM 1255 C C . TRP A 1 156 ? 28.595 -14.208 -33.094 1.00 82.19 156 TRP A C 1
ATOM 1257 O O . TRP A 1 156 ? 28.790 -13.415 -34.010 1.00 82.19 156 TRP A O 1
ATOM 1267 N N . THR A 1 157 ? 28.631 -15.528 -33.282 1.00 69.12 157 THR A N 1
ATOM 1268 C CA . THR A 1 157 ? 28.979 -16.186 -34.553 1.00 69.12 157 THR A CA 1
ATOM 1269 C C . THR A 1 157 ? 27.814 -16.295 -35.542 1.00 69.12 157 THR A C 1
ATOM 1271 O O . THR A 1 157 ? 27.979 -16.880 -36.607 1.00 69.12 157 THR A O 1
ATOM 1274 N N . GLY A 1 158 ? 26.641 -15.732 -35.226 1.00 61.03 158 GLY A N 1
ATOM 1275 C CA . GLY A 1 158 ? 25.478 -15.731 -36.125 1.00 61.03 158 GLY A CA 1
ATOM 1276 C C . GLY A 1 158 ? 24.703 -17.054 -36.181 1.00 61.03 158 GLY A C 1
ATOM 1277 O O . GLY A 1 158 ? 23.739 -17.158 -36.929 1.00 61.03 158 GLY A O 1
ATOM 1278 N N . GLU A 1 159 ? 25.061 -18.041 -35.354 1.00 56.50 159 GLU A N 1
ATOM 1279 C CA . GLU A 1 159 ? 24.354 -19.330 -35.217 1.00 56.50 159 GLU A CA 1
ATOM 1280 C C . GLU A 1 159 ? 23.080 -19.242 -34.353 1.00 56.50 159 GLU A C 1
ATOM 1282 O O . GLU A 1 159 ? 22.482 -20.258 -33.994 1.00 56.50 159 GLU A O 1
ATOM 1287 N N . LEU A 1 160 ? 22.637 -18.029 -34.006 1.00 56.78 160 LEU A N 1
ATOM 1288 C CA . LEU A 1 160 ? 21.366 -17.791 -33.325 1.00 56.78 160 LEU A CA 1
ATOM 1289 C C . LEU A 1 160 ? 20.205 -17.998 -34.309 1.00 56.78 160 LEU A C 1
ATOM 1291 O O . LEU A 1 160 ? 19.549 -17.054 -34.741 1.00 56.78 160 LEU A O 1
ATOM 1295 N N . ALA A 1 161 ? 19.936 -19.252 -34.664 1.00 48.28 161 ALA A N 1
ATOM 1296 C CA . ALA A 1 161 ? 18.686 -19.647 -35.294 1.00 48.28 161 ALA A CA 1
ATOM 1297 C C . ALA A 1 161 ? 17.569 -19.563 -34.241 1.00 48.28 161 ALA A C 1
ATOM 1299 O O . ALA A 1 161 ? 17.233 -20.543 -33.576 1.00 48.28 161 ALA A O 1
ATOM 1300 N N . GLY A 1 162 ? 17.044 -18.358 -34.021 1.00 51.06 162 GLY A N 1
ATOM 1301 C CA . GLY A 1 162 ? 15.909 -18.139 -33.134 1.00 51.06 162 GLY A CA 1
ATOM 1302 C C . GLY A 1 162 ? 14.633 -18.689 -33.764 1.00 51.06 162 GLY A C 1
ATOM 1303 O O . GLY A 1 162 ? 14.130 -18.129 -34.739 1.00 51.06 162 GLY A O 1
ATOM 1304 N N . SER A 1 163 ? 14.074 -19.766 -33.208 1.00 51.97 163 SER A N 1
ATOM 1305 C CA . SER A 1 163 ? 12.678 -20.116 -33.470 1.00 51.97 163 SER A CA 1
ATOM 1306 C C . SER A 1 163 ? 11.800 -19.042 -32.819 1.00 51.97 163 SER A C 1
ATOM 1308 O O . SER A 1 163 ? 11.665 -19.003 -31.594 1.00 51.97 163 SER A O 1
ATOM 1310 N N . LYS A 1 164 ? 11.196 -18.162 -33.627 1.00 54.78 164 LYS A N 1
ATOM 1311 C CA . LYS A 1 164 ? 10.251 -17.126 -33.160 1.00 54.78 164 LYS A CA 1
ATOM 1312 C C . LYS A 1 164 ? 9.036 -17.696 -32.411 1.00 54.78 164 LYS A C 1
ATOM 1314 O O . LYS A 1 164 ? 8.332 -16.947 -31.750 1.00 54.78 164 LYS A O 1
ATOM 1319 N N . GLU A 1 165 ? 8.819 -19.007 -32.497 1.00 53.72 165 GLU A N 1
ATOM 1320 C CA . GLU A 1 165 ? 7.696 -19.745 -31.909 1.00 53.72 165 GLU A CA 1
ATOM 1321 C C . GLU A 1 165 ? 7.675 -19.770 -30.368 1.00 53.72 165 GLU A C 1
ATOM 1323 O O . GLU A 1 165 ? 6.649 -20.120 -29.797 1.00 53.72 165 GLU A O 1
ATOM 1328 N N . LEU A 1 166 ? 8.761 -19.380 -29.683 1.00 54.25 166 LEU A N 1
ATOM 1329 C CA . LEU A 1 166 ? 8.852 -19.398 -28.210 1.00 54.25 166 LEU A CA 1
ATOM 1330 C C . LEU A 1 166 ? 8.855 -18.005 -27.554 1.00 54.25 166 LEU A C 1
ATOM 1332 O O . LEU A 1 166 ? 8.924 -17.902 -26.330 1.00 54.25 166 LEU A O 1
ATOM 1336 N N . LEU A 1 167 ? 8.791 -16.920 -28.332 1.00 63.22 167 LEU A N 1
ATOM 1337 C CA . LEU A 1 167 ? 8.749 -15.569 -27.768 1.00 63.22 167 LEU A CA 1
ATOM 1338 C C . LEU A 1 167 ? 7.309 -15.136 -27.462 1.00 63.22 167 LEU A C 1
ATOM 1340 O O . LEU A 1 167 ? 6.430 -15.323 -28.303 1.00 63.22 167 LEU A O 1
ATOM 1344 N N . PRO A 1 168 ? 7.065 -14.450 -26.331 1.00 67.38 168 PRO A N 1
ATOM 1345 C CA . PRO A 1 168 ? 5.845 -13.668 -26.162 1.00 67.38 168 PRO A CA 1
ATOM 1346 C C . PRO A 1 168 ? 5.686 -12.684 -27.332 1.00 67.38 168 PRO A C 1
ATOM 1348 O O . PRO A 1 168 ? 6.654 -12.015 -27.699 1.00 67.38 168 PRO A O 1
ATOM 1351 N N . GLU A 1 169 ? 4.481 -12.564 -27.896 1.00 66.25 169 GLU A N 1
ATOM 1352 C CA . GLU A 1 169 ? 4.210 -11.768 -29.110 1.00 66.25 169 GLU A CA 1
ATOM 1353 C C . GLU A 1 169 ? 4.773 -10.337 -29.025 1.00 66.25 169 GLU A C 1
ATOM 1355 O O . GLU A 1 169 ? 5.437 -9.868 -29.951 1.00 66.25 169 GLU A O 1
ATOM 1360 N N . ALA A 1 170 ? 4.640 -9.690 -27.862 1.00 66.56 170 ALA A N 1
ATOM 1361 C CA . ALA A 1 170 ? 5.182 -8.356 -27.607 1.00 66.56 170 ALA A CA 1
ATOM 1362 C C . ALA A 1 170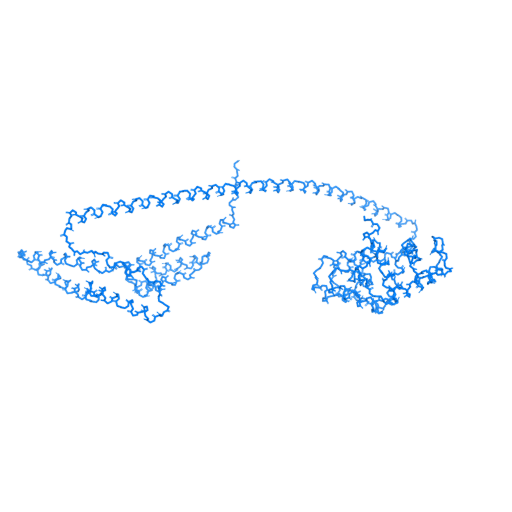 ? 6.712 -8.264 -27.807 1.00 66.56 170 ALA A C 1
ATOM 1364 O O . ALA A 1 170 ? 7.215 -7.269 -28.320 1.00 66.56 170 ALA A O 1
ATOM 1365 N N . TRP A 1 171 ? 7.474 -9.303 -27.452 1.00 71.50 171 TRP A N 1
ATOM 1366 C CA . TRP A 1 171 ? 8.935 -9.326 -27.608 1.00 71.50 171 TRP A CA 1
ATOM 1367 C C . TRP A 1 171 ? 9.367 -9.524 -29.062 1.00 71.50 171 TRP A C 1
ATOM 1369 O O . TRP A 1 171 ? 10.379 -8.960 -29.490 1.00 71.50 171 TRP A O 1
ATOM 1379 N N . ALA A 1 172 ? 8.585 -10.274 -29.841 1.00 65.69 172 ALA A N 1
ATOM 1380 C CA . ALA A 1 172 ? 8.798 -10.380 -31.278 1.00 65.69 172 ALA A CA 1
ATOM 1381 C C . ALA A 1 172 ? 8.549 -9.024 -31.964 1.00 65.69 172 ALA A C 1
ATOM 1383 O O . ALA A 1 172 ? 9.356 -8.601 -32.793 1.00 65.69 172 ALA A O 1
ATOM 1384 N N . GLU A 1 173 ? 7.513 -8.287 -31.561 1.00 67.50 173 GLU A N 1
ATOM 1385 C CA . GLU A 1 173 ? 7.259 -6.928 -32.052 1.00 67.50 173 GLU A CA 1
ATOM 1386 C C . GLU A 1 173 ? 8.375 -5.946 -31.666 1.00 67.50 173 GLU A C 1
ATOM 1388 O O . GLU A 1 173 ? 8.872 -5.216 -32.528 1.00 67.50 173 GLU A O 1
ATOM 1393 N N . PHE A 1 174 ? 8.855 -5.978 -30.415 1.00 69.62 174 PHE A N 1
ATOM 1394 C CA . PHE A 1 174 ? 9.996 -5.160 -29.988 1.00 69.62 174 PHE A CA 1
ATOM 1395 C C . PHE A 1 174 ? 11.262 -5.471 -30.792 1.00 69.62 174 PHE A C 1
ATOM 1397 O O . PHE A 1 174 ? 11.926 -4.543 -31.253 1.00 69.62 174 PHE A O 1
ATOM 1404 N N . SER A 1 175 ? 11.571 -6.745 -31.058 1.00 65.75 175 SER A N 1
ATOM 1405 C CA . SER A 1 175 ? 12.711 -7.100 -31.919 1.00 65.75 175 SER A CA 1
ATOM 1406 C C . SER A 1 175 ? 12.575 -6.549 -33.346 1.00 65.75 175 SER A C 1
ATOM 1408 O O . SER A 1 175 ? 13.559 -6.097 -33.927 1.00 65.75 175 SER A O 1
ATOM 1410 N N . GLY A 1 176 ? 11.356 -6.503 -33.897 1.00 64.50 176 GLY A N 1
ATOM 1411 C CA . GLY A 1 176 ? 11.086 -5.936 -35.222 1.00 64.50 176 GLY A CA 1
ATOM 1412 C C . GLY A 1 176 ? 11.218 -4.411 -35.271 1.00 64.50 176 GLY A C 1
ATOM 1413 O O . GLY A 1 176 ? 11.591 -3.853 -36.303 1.00 64.50 176 GLY A O 1
ATOM 1414 N N . LEU A 1 177 ? 10.949 -3.735 -34.151 1.00 62.72 177 LEU A N 1
ATOM 1415 C CA . LEU A 1 177 ? 11.105 -2.286 -34.000 1.00 62.72 177 LEU A CA 1
ATOM 1416 C C . LEU A 1 177 ? 12.555 -1.865 -33.705 1.00 62.72 177 LEU A C 1
ATOM 1418 O O . LEU A 1 177 ? 12.949 -0.759 -34.077 1.00 62.72 177 LEU A O 1
ATOM 1422 N N . LEU A 1 178 ? 13.338 -2.730 -33.050 1.00 64.38 178 LEU A N 1
ATOM 1423 C CA . LEU A 1 178 ? 14.704 -2.452 -32.574 1.00 64.38 178 LEU A CA 1
ATOM 1424 C C . LEU A 1 178 ? 15.819 -3.080 -33.438 1.00 64.38 178 LEU A C 1
ATOM 1426 O O . LEU A 1 178 ? 16.999 -2.730 -33.297 1.00 64.38 178 LEU A O 1
ATOM 1430 N N . GLY A 1 179 ? 15.463 -3.997 -34.340 1.00 56.59 179 GLY A N 1
ATOM 1431 C CA . GLY A 1 179 ? 16.381 -4.641 -35.276 1.00 56.59 179 GLY A CA 1
ATOM 1432 C C . GLY A 1 179 ? 17.008 -3.663 -36.283 1.00 56.59 179 GLY A C 1
ATOM 1433 O O . GLY A 1 179 ? 16.473 -2.578 -36.536 1.00 56.59 179 GLY A O 1
ATOM 1434 N N . PRO A 1 180 ? 18.156 -4.019 -36.886 1.00 50.47 180 PRO A N 1
ATOM 1435 C CA . PRO A 1 180 ? 18.785 -3.177 -37.888 1.00 50.47 180 PRO A CA 1
ATOM 1436 C C . PRO A 1 180 ? 17.900 -3.172 -39.138 1.00 50.47 180 PRO A C 1
ATOM 1438 O O . PRO A 1 180 ? 17.697 -4.204 -39.773 1.00 50.47 180 PRO A O 1
ATOM 1441 N N . ARG A 1 181 ? 17.362 -2.002 -39.504 1.00 45.50 181 ARG A N 1
ATOM 1442 C CA . ARG A 1 181 ? 16.812 -1.792 -40.847 1.00 45.50 181 ARG A CA 1
ATOM 1443 C C . ARG A 1 181 ? 17.960 -1.958 -41.837 1.00 45.50 181 ARG A C 1
ATOM 1445 O O . ARG A 1 181 ? 18.723 -1.020 -42.054 1.00 45.50 181 ARG A O 1
ATOM 1452 N N . GLU A 1 182 ? 18.089 -3.143 -42.420 1.00 39.75 182 GLU A N 1
ATOM 1453 C CA . GLU A 1 182 ? 18.847 -3.310 -43.653 1.00 39.75 182 GLU A CA 1
ATOM 1454 C C . GLU A 1 182 ? 18.245 -2.350 -44.681 1.00 39.75 182 GLU A C 1
ATOM 1456 O O . GLU A 1 182 ? 17.079 -2.470 -45.070 1.00 39.75 182 GLU A O 1
ATOM 1461 N N . LEU A 1 183 ? 19.027 -1.342 -45.066 1.00 37.47 183 LEU A N 1
ATOM 1462 C CA . LEU A 1 183 ? 18.748 -0.496 -46.216 1.00 37.47 183 LEU A CA 1
ATOM 1463 C C . LEU A 1 183 ? 18.834 -1.394 -47.456 1.00 37.47 183 LEU A C 1
ATOM 1465 O O . LEU A 1 183 ? 19.887 -1.523 -48.069 1.00 37.47 183 LEU A O 1
ATOM 1469 N N . ARG A 1 184 ? 17.736 -2.081 -47.785 1.00 34.72 184 ARG A N 1
ATOM 1470 C CA . ARG A 1 184 ? 17.528 -2.611 -49.131 1.00 34.72 184 ARG A CA 1
ATOM 1471 C C . ARG A 1 184 ? 17.332 -1.415 -50.045 1.00 34.72 184 ARG A C 1
ATOM 1473 O O . ARG A 1 184 ? 16.367 -0.679 -49.846 1.00 34.72 184 ARG A O 1
ATOM 1480 N N . ASP A 1 185 ? 18.236 -1.253 -51.006 1.00 44.94 185 ASP A N 1
ATOM 1481 C CA . ASP A 1 185 ? 18.089 -0.322 -52.123 1.00 44.94 185 ASP A CA 1
ATOM 1482 C C . ASP A 1 185 ? 16.734 -0.548 -52.804 1.00 44.94 185 ASP A C 1
ATOM 1484 O O . ASP A 1 185 ? 16.482 -1.643 -53.321 1.00 44.94 185 ASP A O 1
ATOM 1488 N N . PRO A 1 186 ? 15.846 0.456 -52.822 1.00 40.84 186 PRO A N 1
ATOM 1489 C CA . PRO A 1 186 ? 14.661 0.422 -53.644 1.00 40.84 186 PRO A CA 1
ATOM 1490 C C . PRO A 1 186 ? 14.810 1.384 -54.821 1.00 40.84 186 PRO A C 1
ATOM 1492 O O . PRO A 1 186 ? 15.157 2.547 -54.658 1.00 40.84 186 PRO A O 1
ATOM 1495 N N . SER A 1 187 ? 14.464 0.901 -56.007 1.00 46.19 187 SER A N 1
ATOM 1496 C CA . SER A 1 187 ? 14.254 1.702 -57.212 1.00 46.19 187 SER A CA 1
ATOM 1497 C C . SER A 1 187 ? 13.530 3.035 -56.926 1.00 46.19 187 SER A C 1
ATOM 1499 O O . SER A 1 187 ? 12.424 3.063 -56.378 1.00 46.19 187 SER A O 1
ATOM 1501 N N . ASP A 1 188 ? 14.185 4.125 -57.330 1.00 49.12 188 ASP A N 1
ATOM 1502 C CA . ASP A 1 188 ? 14.094 5.508 -56.828 1.00 49.12 188 ASP A CA 1
ATOM 1503 C C . ASP A 1 188 ? 12.815 6.319 -57.139 1.00 49.12 188 ASP A C 1
ATOM 1505 O O . ASP A 1 188 ? 12.865 7.542 -57.212 1.00 49.12 188 ASP A O 1
ATOM 1509 N N . THR A 1 189 ? 11.636 5.722 -57.319 1.00 50.91 189 THR A N 1
ATOM 1510 C CA . THR A 1 189 ? 10.426 6.535 -57.615 1.00 50.91 189 THR A CA 1
ATOM 1511 C C . THR A 1 189 ? 9.199 6.174 -56.786 1.00 50.91 189 THR A C 1
ATOM 1513 O O . THR A 1 189 ? 8.695 7.036 -56.069 1.00 50.91 189 THR A O 1
ATOM 1516 N N . GLU A 1 190 ? 8.776 4.911 -56.731 1.00 52.75 190 GLU A N 1
ATOM 1517 C CA . GLU A 1 190 ? 7.623 4.519 -55.892 1.00 52.75 190 GLU A CA 1
ATOM 1518 C C . GLU A 1 190 ? 7.949 4.506 -54.383 1.00 52.75 190 GLU A C 1
ATOM 1520 O O . GLU A 1 190 ? 7.080 4.720 -53.526 1.00 52.75 190 GLU A O 1
ATOM 1525 N N . VAL A 1 191 ? 9.223 4.310 -54.021 1.00 55.16 191 VAL A N 1
ATOM 1526 C CA . VAL A 1 191 ? 9.644 4.312 -52.613 1.00 55.16 191 VAL A CA 1
ATOM 1527 C C . VAL A 1 191 ? 9.817 5.718 -52.047 1.00 55.16 191 VAL A C 1
ATOM 1529 O O . VAL A 1 191 ? 9.500 5.928 -50.880 1.00 55.16 191 VAL A O 1
ATOM 1532 N N . LEU A 1 192 ? 10.201 6.710 -52.852 1.00 57.12 192 LEU A N 1
ATOM 1533 C CA . LEU A 1 192 ? 10.233 8.103 -52.394 1.00 57.12 192 LEU A CA 1
ATOM 1534 C C . LEU A 1 192 ? 8.828 8.629 -52.097 1.00 57.12 192 LEU A C 1
ATOM 1536 O O . LEU A 1 192 ? 8.638 9.345 -51.117 1.00 57.12 192 LEU A O 1
ATOM 1540 N N . GLU A 1 193 ? 7.833 8.240 -52.890 1.00 60.44 193 GLU A N 1
ATOM 1541 C CA . GLU A 1 193 ? 6.454 8.692 -52.710 1.00 60.44 193 GLU A CA 1
ATOM 1542 C C . GLU A 1 193 ? 5.788 8.016 -51.502 1.00 60.44 193 GLU A C 1
ATOM 1544 O O . GLU A 1 193 ? 5.211 8.693 -50.650 1.00 60.44 193 GLU A O 1
ATOM 1549 N N . SER A 1 194 ? 5.992 6.706 -51.319 1.00 67.81 194 SER A N 1
ATOM 1550 C CA . SER A 1 194 ? 5.547 6.002 -50.106 1.00 67.81 194 SER A CA 1
ATOM 1551 C C . SER A 1 194 ? 6.309 6.431 -48.843 1.00 67.81 194 SER A C 1
ATOM 1553 O O . SER A 1 194 ? 5.706 6.533 -47.773 1.00 67.81 194 SER A O 1
ATOM 1555 N N . GLN A 1 195 ? 7.603 6.759 -48.933 1.00 67.31 195 GLN A N 1
ATOM 1556 C CA . GLN A 1 195 ? 8.357 7.360 -47.826 1.00 67.31 195 GLN A CA 1
ATOM 1557 C C . GLN A 1 195 ? 7.887 8.781 -47.518 1.00 67.31 195 GLN A C 1
ATOM 1559 O O . GLN A 1 195 ? 7.822 9.141 -46.346 1.00 67.31 195 GLN A O 1
ATOM 1564 N N . ARG A 1 196 ? 7.514 9.575 -48.527 1.00 75.31 196 ARG A N 1
ATOM 1565 C CA . ARG A 1 196 ? 6.982 10.931 -48.347 1.00 75.31 196 ARG A CA 1
ATOM 1566 C C . ARG A 1 196 ? 5.611 10.912 -47.678 1.00 75.31 196 ARG A C 1
ATOM 1568 O O . ARG A 1 196 ? 5.431 11.618 -46.692 1.00 75.31 196 ARG A O 1
ATOM 1575 N N . ILE A 1 197 ? 4.709 10.031 -48.115 1.00 80.00 197 ILE A N 1
ATOM 1576 C CA . ILE A 1 197 ? 3.411 9.801 -47.458 1.00 80.00 197 ILE A CA 1
ATOM 1577 C C . ILE A 1 197 ? 3.627 9.339 -46.012 1.00 80.00 197 ILE A C 1
ATOM 1579 O O . ILE A 1 197 ? 2.998 9.848 -45.086 1.00 80.00 197 ILE A O 1
ATOM 1583 N N . ARG A 1 198 ? 4.577 8.424 -45.782 1.00 79.25 198 ARG A N 1
ATOM 1584 C CA . ARG A 1 198 ? 4.894 7.929 -44.437 1.00 79.25 198 ARG A CA 1
ATOM 1585 C C . ARG A 1 198 ? 5.539 8.996 -43.550 1.00 79.25 198 ARG A C 1
ATOM 1587 O O . ARG A 1 198 ? 5.277 9.019 -42.352 1.00 79.25 198 ARG A O 1
ATOM 1594 N N . LEU A 1 199 ? 6.354 9.888 -44.109 1.00 80.56 199 LEU A N 1
ATOM 1595 C CA . LEU A 1 199 ? 6.918 11.039 -43.401 1.00 80.56 199 LEU A CA 1
ATOM 1596 C C . LEU A 1 199 ? 5.841 12.071 -43.065 1.00 80.56 199 LEU A C 1
ATOM 1598 O O . LEU A 1 199 ? 5.837 12.588 -41.950 1.00 80.56 199 LEU A O 1
ATOM 1602 N N . GLU A 1 200 ? 4.904 12.337 -43.973 1.00 85.31 200 GLU A N 1
ATOM 1603 C CA . GLU A 1 200 ? 3.756 13.207 -43.711 1.00 85.31 200 GLU A CA 1
ATOM 1604 C C . GLU A 1 200 ? 2.862 12.624 -42.613 1.00 85.31 200 GLU A C 1
ATOM 1606 O O . GLU A 1 200 ? 2.522 13.331 -41.661 1.00 85.31 200 GLU A O 1
ATOM 1611 N N . GLU A 1 201 ? 2.583 11.322 -42.654 1.00 88.12 201 GLU A N 1
ATOM 1612 C CA . GLU A 1 201 ? 1.816 10.630 -41.620 1.00 88.12 201 GLU A CA 1
ATOM 1613 C C . GLU A 1 201 ? 2.537 10.644 -40.261 1.00 88.12 201 GLU A C 1
ATOM 1615 O O . GLU A 1 201 ? 1.928 10.939 -39.229 1.00 88.12 201 GLU A O 1
ATOM 1620 N N . LEU A 1 202 ? 3.852 10.402 -40.242 1.00 82.81 202 LEU A N 1
ATOM 1621 C CA . LEU A 1 202 ? 4.667 10.506 -39.028 1.00 82.81 202 LEU A CA 1
ATOM 1622 C C . LEU A 1 202 ? 4.722 11.944 -38.503 1.00 82.81 202 LEU A C 1
ATOM 1624 O O . LEU A 1 202 ? 4.643 12.144 -37.293 1.00 82.81 202 LEU A O 1
ATOM 1628 N N . SER A 1 203 ? 4.783 12.950 -39.377 1.00 83.06 203 SER A N 1
ATOM 1629 C CA . SER A 1 203 ? 4.755 14.359 -38.976 1.00 83.06 203 SER A CA 1
ATOM 1630 C C . SER A 1 203 ? 3.400 14.765 -38.382 1.00 83.06 203 SER A C 1
ATOM 1632 O O . SER A 1 203 ? 3.346 15.489 -37.387 1.00 83.06 203 SER A O 1
ATOM 1634 N N . ALA A 1 204 ? 2.297 14.242 -38.927 1.00 90.38 204 ALA A N 1
ATOM 1635 C CA . ALA A 1 204 ? 0.953 14.451 -38.402 1.00 90.38 204 ALA A CA 1
ATOM 1636 C C . ALA A 1 204 ? 0.769 13.766 -37.038 1.00 90.38 204 ALA A C 1
ATOM 1638 O O . ALA A 1 204 ? 0.212 14.363 -36.114 1.00 90.38 204 ALA A O 1
ATOM 1639 N N . ARG A 1 205 ? 1.299 12.545 -36.878 1.00 88.25 205 ARG A N 1
ATOM 1640 C CA . ARG A 1 205 ? 1.336 11.831 -35.592 1.00 88.25 205 ARG A CA 1
ATOM 1641 C C . ARG A 1 205 ? 2.196 12.563 -34.560 1.00 88.25 205 ARG A C 1
ATOM 1643 O O . ARG A 1 205 ? 1.762 12.679 -33.418 1.00 88.25 205 ARG A O 1
ATOM 1650 N N . LEU A 1 206 ? 3.345 13.117 -34.955 1.00 88.44 206 LEU A N 1
ATOM 1651 C CA . LEU A 1 206 ? 4.200 13.928 -34.082 1.00 88.44 206 LEU A CA 1
ATOM 1652 C C . LEU A 1 206 ? 3.459 15.180 -33.592 1.00 88.44 206 LEU A C 1
ATOM 1654 O O . LEU A 1 206 ? 3.384 15.410 -32.391 1.00 88.44 206 LEU A O 1
ATOM 1658 N N . ARG A 1 207 ? 2.819 15.936 -34.496 1.00 90.38 207 ARG A N 1
ATOM 1659 C CA . ARG A 1 207 ? 2.011 17.116 -34.130 1.00 90.38 207 ARG A CA 1
ATOM 1660 C C . ARG A 1 207 ? 0.859 16.763 -33.191 1.00 90.38 207 ARG A C 1
ATOM 1662 O O . ARG A 1 207 ? 0.558 17.521 -32.270 1.00 90.38 207 ARG A O 1
ATOM 1669 N N . LYS A 1 208 ? 0.211 15.614 -33.401 1.00 90.31 208 LYS A N 1
ATOM 1670 C CA . LYS A 1 208 ? -0.852 15.127 -32.513 1.00 90.31 208 LYS A CA 1
ATOM 1671 C C . LYS A 1 208 ? -0.297 14.764 -31.131 1.00 90.31 208 LYS A C 1
ATOM 1673 O O . LYS A 1 208 ? -0.857 15.194 -30.129 1.00 90.31 208 LYS A O 1
ATOM 1678 N N . ALA A 1 209 ? 0.843 14.076 -31.077 1.00 87.88 209 ALA A N 1
ATOM 1679 C CA . ALA A 1 209 ? 1.533 13.751 -29.831 1.00 87.88 209 ALA A CA 1
ATOM 1680 C C . ALA A 1 209 ? 2.006 15.008 -29.076 1.00 87.88 209 ALA A C 1
ATOM 1682 O O . ALA A 1 209 ? 1.899 15.065 -27.854 1.00 87.88 209 ALA A O 1
ATOM 1683 N N . GLU A 1 210 ? 2.461 16.051 -29.776 1.00 89.56 210 GLU A N 1
ATOM 1684 C CA . GLU A 1 210 ? 2.800 17.347 -29.173 1.00 89.56 210 GLU A CA 1
ATOM 1685 C C . GLU A 1 210 ? 1.567 18.039 -28.574 1.00 89.56 210 GLU A C 1
ATOM 1687 O O . GLU A 1 210 ? 1.615 18.534 -27.444 1.00 89.56 210 GLU A O 1
ATOM 1692 N N . GLN A 1 211 ? 0.437 18.039 -29.291 1.00 91.88 211 GLN A N 1
ATOM 1693 C CA . GLN A 1 211 ? -0.831 18.574 -28.784 1.00 91.88 211 GLN A CA 1
ATOM 1694 C C . GLN A 1 211 ? -1.332 17.796 -27.563 1.00 91.88 211 GLN A C 1
ATOM 1696 O O . GLN A 1 211 ? -1.761 18.406 -26.577 1.00 91.88 211 GLN A O 1
ATOM 1701 N N . ASP A 1 212 ? -1.237 16.469 -27.595 1.00 88.75 212 ASP A N 1
ATOM 1702 C CA . ASP A 1 212 ? -1.597 15.612 -26.471 1.00 88.75 212 ASP A CA 1
ATOM 1703 C C . ASP A 1 212 ? -0.637 15.816 -25.290 1.00 88.75 212 ASP A C 1
ATOM 1705 O O . ASP A 1 212 ? -1.091 15.924 -24.152 1.00 88.75 212 ASP A O 1
ATOM 1709 N N . GLY A 1 213 ? 0.657 16.034 -25.537 1.00 89.44 213 GLY A N 1
ATOM 1710 C CA . GLY A 1 213 ? 1.633 16.420 -24.517 1.00 89.44 213 GLY A CA 1
ATOM 1711 C C . GLY A 1 213 ? 1.307 17.766 -23.857 1.00 89.44 213 GLY A C 1
ATOM 1712 O O . GLY A 1 213 ? 1.406 17.907 -22.635 1.00 89.44 213 GLY A O 1
ATOM 1713 N N . ILE A 1 214 ? 0.844 18.762 -24.622 1.00 92.06 214 ILE A N 1
ATOM 1714 C CA . ILE A 1 214 ? 0.370 20.046 -24.074 1.00 92.06 214 ILE A CA 1
ATOM 1715 C C . ILE A 1 214 ? -0.898 19.845 -23.229 1.00 92.06 214 ILE A C 1
ATOM 1717 O O . ILE A 1 214 ? -1.022 20.436 -22.150 1.00 92.06 214 ILE A O 1
ATOM 1721 N N . ARG A 1 215 ? -1.836 19.004 -23.683 1.00 90.81 215 ARG A N 1
ATOM 1722 C CA . ARG A 1 215 ? -3.057 18.662 -22.931 1.00 90.81 215 ARG A CA 1
ATOM 1723 C C . ARG A 1 215 ? -2.728 17.936 -21.629 1.00 90.81 215 ARG A C 1
ATOM 1725 O O . ARG A 1 215 ? -3.242 18.330 -20.583 1.00 90.81 215 ARG A O 1
ATOM 1732 N N . GLN A 1 216 ? -1.822 16.963 -21.664 1.00 88.62 216 GLN A N 1
ATOM 1733 C CA . GLN A 1 216 ? -1.347 16.242 -20.484 1.00 88.62 216 GLN A CA 1
ATOM 1734 C C . GLN A 1 216 ? -0.625 17.169 -19.504 1.00 88.62 216 GLN A C 1
ATOM 1736 O O . GLN A 1 216 ? -0.913 17.122 -18.313 1.00 88.62 216 GLN A O 1
ATOM 1741 N N . LYS A 1 217 ? 0.232 18.088 -19.975 1.00 92.19 217 LYS A N 1
ATOM 1742 C CA . LYS A 1 217 ? 0.857 19.107 -19.108 1.00 92.19 217 LYS A CA 1
ATOM 1743 C C . LYS A 1 217 ? -0.182 19.988 -18.408 1.00 92.19 217 LYS A C 1
ATOM 1745 O O . LYS A 1 217 ? -0.025 20.295 -17.228 1.00 92.19 217 LYS A O 1
ATOM 1750 N N . LYS A 1 218 ? -1.257 20.383 -19.101 1.00 92.25 218 LYS A N 1
ATOM 1751 C CA . LYS A 1 218 ? -2.367 21.141 -18.492 1.00 92.25 218 LYS A CA 1
ATOM 1752 C C . LYS A 1 218 ? -3.153 20.301 -17.480 1.00 92.25 218 LYS A C 1
ATOM 1754 O O . LYS A 1 218 ? -3.476 20.811 -16.412 1.00 92.25 218 LYS A O 1
ATOM 1759 N N . ALA A 1 219 ? -3.438 19.037 -17.792 1.00 91.62 219 ALA A N 1
ATOM 1760 C CA . ALA A 1 219 ? -4.118 18.117 -16.881 1.00 91.62 219 ALA A CA 1
ATOM 1761 C C . ALA A 1 219 ? -3.284 17.854 -15.618 1.00 91.62 219 ALA A C 1
ATOM 1763 O O . ALA A 1 219 ? -3.806 17.954 -14.512 1.00 91.62 219 ALA A O 1
ATOM 1764 N N . ARG A 1 220 ? -1.974 17.638 -15.772 1.00 93.31 220 ARG A N 1
ATOM 1765 C CA . ARG A 1 220 ? -1.032 17.472 -14.662 1.00 93.31 220 ARG A CA 1
ATOM 1766 C C . ARG A 1 220 ? -1.002 18.697 -13.754 1.00 93.31 220 ARG A C 1
ATOM 1768 O O . ARG A 1 220 ? -1.140 18.537 -12.551 1.00 93.31 220 ARG A O 1
ATOM 1775 N N . LYS A 1 221 ? -0.925 19.912 -14.311 1.00 94.19 221 LYS A N 1
ATOM 1776 C CA . LYS A 1 221 ? -1.000 21.145 -13.506 1.00 94.19 221 LYS A CA 1
ATOM 1777 C C . LYS A 1 221 ? -2.307 21.253 -12.715 1.00 94.19 221 LYS A C 1
ATOM 1779 O O . LYS A 1 221 ? -2.266 21.658 -11.563 1.00 94.19 221 LYS A O 1
ATOM 1784 N N . LYS A 1 222 ? -3.450 20.876 -13.307 1.00 94.38 222 LYS A N 1
ATOM 1785 C CA . LYS A 1 222 ? -4.745 20.854 -12.599 1.00 94.38 222 LYS A CA 1
ATOM 1786 C C . LYS A 1 222 ? -4.781 19.821 -11.469 1.00 94.38 222 LYS A C 1
ATOM 1788 O O . LYS A 1 222 ? -5.351 20.090 -10.417 1.00 94.38 222 LYS A O 1
ATOM 1793 N N . LEU A 1 223 ? -4.187 18.648 -11.686 1.00 92.25 223 LEU A N 1
ATOM 1794 C CA . LEU A 1 223 ? -4.068 17.626 -10.647 1.00 92.25 223 LEU A CA 1
ATOM 1795 C C . LEU A 1 223 ? -3.135 18.087 -9.524 1.00 92.25 223 LEU A C 1
ATOM 1797 O O . LEU A 1 223 ? -3.494 17.954 -8.365 1.00 92.25 223 LEU A O 1
ATOM 1801 N N . GLU A 1 224 ? -1.996 18.703 -9.848 1.00 93.88 224 GLU A N 1
ATOM 1802 C CA . GLU A 1 224 ? -1.067 19.265 -8.857 1.00 93.88 224 GLU A CA 1
ATOM 1803 C C . GLU A 1 224 ? -1.725 20.365 -8.007 1.00 93.88 224 GLU A C 1
ATOM 1805 O O . GLU A 1 224 ? -1.542 20.382 -6.791 1.00 93.88 224 GLU A O 1
ATOM 1810 N N . THR A 1 225 ? -2.536 21.252 -8.598 1.00 94.62 225 THR A N 1
ATOM 1811 C CA . THR A 1 225 ? -3.313 22.230 -7.815 1.00 94.62 225 THR A CA 1
ATOM 1812 C C . THR A 1 225 ? -4.374 21.555 -6.948 1.00 94.62 225 THR A C 1
ATOM 1814 O O . THR A 1 225 ? -4.514 21.916 -5.785 1.00 94.62 225 THR A O 1
ATOM 1817 N N . GLY A 1 226 ? -5.066 20.537 -7.473 1.00 94.19 226 GLY A N 1
ATOM 1818 C CA . GLY A 1 226 ? -6.063 19.779 -6.712 1.00 94.19 226 GLY A CA 1
ATOM 1819 C C . GLY A 1 226 ? -5.463 19.009 -5.531 1.00 94.19 226 GLY A C 1
ATOM 1820 O O . GLY A 1 226 ? -6.066 18.970 -4.463 1.00 94.19 226 GLY A O 1
ATOM 1821 N N . ILE A 1 227 ? -4.257 18.454 -5.690 1.00 93.44 227 ILE A N 1
ATOM 1822 C CA . ILE A 1 227 ? -3.512 17.803 -4.603 1.00 93.44 227 ILE A CA 1
ATOM 1823 C C . ILE A 1 227 ? -3.190 18.820 -3.507 1.00 93.44 227 ILE A C 1
ATOM 1825 O O . ILE A 1 227 ? -3.512 18.566 -2.354 1.00 93.44 227 ILE A O 1
ATOM 1829 N N . ARG A 1 228 ? -2.660 20.000 -3.856 1.00 94.06 228 ARG A N 1
ATOM 1830 C CA . ARG A 1 228 ? -2.351 21.049 -2.865 1.00 94.06 228 ARG A CA 1
ATOM 1831 C C . ARG A 1 228 ? -3.586 21.532 -2.102 1.00 94.06 228 ARG A C 1
ATOM 1833 O O . ARG A 1 228 ? -3.511 21.776 -0.903 1.00 94.06 228 ARG A O 1
ATOM 1840 N N . GLU A 1 229 ? -4.726 21.667 -2.777 1.00 95.25 229 GLU A N 1
ATOM 1841 C CA . GLU A 1 229 ? -5.993 22.025 -2.123 1.00 95.25 229 GLU A CA 1
ATOM 1842 C C . GLU A 1 229 ? -6.486 20.928 -1.170 1.00 95.25 229 GLU A C 1
ATOM 1844 O O . GLU A 1 229 ? -7.021 21.231 -0.103 1.00 95.25 229 GLU A O 1
ATOM 1849 N N . LEU A 1 230 ? -6.318 19.654 -1.538 1.00 92.56 230 LEU A N 1
ATOM 1850 C CA . LEU A 1 230 ? -6.654 18.526 -0.669 1.00 92.56 230 LEU A CA 1
ATOM 1851 C C . LEU A 1 230 ? -5.706 18.436 0.530 1.00 92.56 230 LEU A C 1
ATOM 1853 O O . LEU A 1 230 ? -6.180 18.244 1.643 1.00 92.56 230 LEU A O 1
ATOM 1857 N N . GLU A 1 231 ? -4.404 18.639 0.331 1.00 94.19 231 GLU A N 1
ATOM 1858 C CA . GLU A 1 231 ? -3.409 18.699 1.408 1.00 94.19 231 GLU A CA 1
ATOM 1859 C C . GLU A 1 231 ? -3.732 19.819 2.403 1.00 94.19 231 GLU A C 1
ATOM 1861 O O . GLU A 1 231 ? -3.734 19.583 3.610 1.00 94.19 231 GLU A O 1
ATOM 1866 N N . ALA A 1 232 ? -4.096 21.011 1.917 1.00 94.75 232 ALA A N 1
ATOM 1867 C CA . ALA A 1 232 ? -4.527 22.115 2.774 1.00 94.75 232 ALA A CA 1
ATOM 1868 C C . ALA A 1 232 ? -5.777 21.752 3.598 1.00 94.75 232 ALA A C 1
ATOM 1870 O O . ALA A 1 232 ? -5.808 21.986 4.805 1.00 94.75 232 ALA A O 1
ATOM 1871 N N . LYS A 1 233 ? -6.777 21.109 2.980 1.00 94.38 233 LYS A N 1
ATOM 1872 C CA . LYS A 1 233 ? -7.978 20.632 3.689 1.00 94.38 233 LYS A CA 1
ATOM 1873 C C . LYS A 1 233 ? -7.660 19.550 4.721 1.00 94.38 233 LYS A C 1
ATOM 1875 O O . LYS A 1 233 ? -8.263 19.553 5.791 1.00 94.38 233 LYS A O 1
ATOM 1880 N N . CYS A 1 234 ? -6.738 18.636 4.423 1.00 93.25 234 CYS A N 1
ATOM 1881 C CA . CYS A 1 234 ? -6.291 17.623 5.378 1.00 93.25 234 CYS A CA 1
ATOM 1882 C C . CYS A 1 234 ? -5.628 18.275 6.595 1.00 93.25 234 CYS A C 1
ATOM 1884 O O . CYS A 1 234 ? -5.999 17.955 7.719 1.00 93.25 234 CYS A O 1
ATOM 1886 N N . LEU A 1 235 ? -4.733 19.246 6.386 1.00 94.81 235 LEU A N 1
ATOM 1887 C CA . LEU A 1 235 ? -4.092 19.995 7.473 1.00 94.81 235 LEU A CA 1
ATOM 1888 C C . LEU A 1 235 ? -5.111 20.765 8.329 1.00 94.81 235 LEU A C 1
ATOM 1890 O O . LEU A 1 235 ? -5.040 20.742 9.559 1.00 94.81 235 LEU A O 1
ATOM 1894 N N . GLU A 1 236 ? -6.103 21.406 7.704 1.00 94.62 236 GLU A N 1
ATOM 1895 C CA . GLU A 1 236 ? -7.202 22.059 8.426 1.00 94.62 236 GLU A CA 1
ATOM 1896 C C . GLU A 1 236 ? -7.999 21.052 9.267 1.00 94.62 236 GLU A C 1
ATOM 1898 O O . GLU A 1 236 ? -8.262 21.298 10.447 1.00 94.62 236 GLU A O 1
ATOM 1903 N N . GLN A 1 237 ? -8.341 19.892 8.702 1.00 93.12 237 GLN A N 1
ATOM 1904 C CA . GLN A 1 237 ? -9.052 18.832 9.418 1.00 93.12 237 GLN A CA 1
ATOM 1905 C C . GLN A 1 237 ? -8.231 18.260 10.575 1.00 93.12 237 GLN A C 1
ATOM 1907 O O . GLN A 1 237 ? -8.775 18.054 11.658 1.00 93.12 237 GLN A O 1
ATOM 1912 N N . GLU A 1 238 ? -6.931 18.045 10.395 1.00 94.31 238 GLU A N 1
ATOM 1913 C CA . GLU A 1 238 ? -6.030 17.599 11.459 1.00 94.31 238 GLU A CA 1
ATOM 1914 C C . GLU A 1 238 ? -5.970 18.614 12.603 1.00 94.31 238 GLU A C 1
ATOM 1916 O O . GLU A 1 238 ? -6.090 18.231 13.771 1.00 94.31 238 GLU A O 1
ATOM 1921 N N . SER A 1 239 ? -5.883 19.909 12.281 1.00 93.56 239 SER A N 1
ATOM 1922 C CA . SER A 1 239 ? -5.926 20.979 13.284 1.00 93.56 239 SER A CA 1
ATOM 1923 C C . SER A 1 239 ? -7.258 20.990 14.047 1.00 93.56 239 SER A C 1
ATOM 1925 O O . SER A 1 239 ? -7.286 21.100 15.275 1.00 93.56 239 SER A O 1
ATOM 1927 N N . PHE A 1 240 ? -8.373 20.767 13.345 1.00 94.19 240 PHE A N 1
ATOM 1928 C CA . PHE A 1 240 ? -9.703 20.689 13.940 1.00 94.19 240 PHE A CA 1
ATOM 1929 C C . PHE A 1 240 ? -9.854 19.467 14.856 1.00 94.19 240 PHE A C 1
ATOM 1931 O O . PHE A 1 240 ? -10.370 19.585 15.969 1.00 94.19 240 PHE A O 1
ATOM 1938 N N . ILE A 1 241 ? -9.353 18.303 14.434 1.00 94.19 241 ILE A N 1
ATOM 1939 C CA . ILE A 1 241 ? -9.334 17.079 15.246 1.00 94.19 241 ILE A CA 1
ATOM 1940 C C . ILE A 1 241 ? -8.466 17.274 16.491 1.00 94.19 241 ILE A C 1
ATOM 1942 O O . ILE A 1 241 ? -8.858 16.840 17.575 1.00 94.19 241 ILE A O 1
ATOM 1946 N N . SER A 1 242 ? -7.311 17.931 16.366 1.00 94.44 242 SER A N 1
ATOM 1947 C CA . SER A 1 242 ? -6.446 18.239 17.508 1.00 94.44 242 SER A CA 1
ATOM 1948 C C . SER A 1 242 ? -7.169 19.118 18.532 1.00 94.44 242 SER A C 1
ATOM 1950 O O . SER A 1 242 ? -7.222 18.765 19.711 1.00 94.44 242 SER A O 1
ATOM 1952 N N . ASN A 1 243 ? -7.835 20.182 18.074 1.00 95.69 243 ASN A N 1
ATOM 1953 C CA . ASN A 1 243 ? -8.639 21.055 18.934 1.00 95.69 243 ASN A CA 1
ATOM 1954 C C . ASN A 1 243 ? -9.790 20.301 19.621 1.00 95.69 243 ASN A C 1
ATOM 1956 O O . ASN A 1 243 ? -10.078 20.530 20.795 1.00 95.69 243 ASN A O 1
ATOM 1960 N N . LEU A 1 244 ? -10.457 19.376 18.921 1.00 93.81 244 LEU A N 1
ATOM 1961 C CA . LEU A 1 244 ? -11.499 18.537 19.524 1.00 93.81 244 LEU A CA 1
ATOM 1962 C C . LEU A 1 244 ? -10.940 17.580 20.581 1.00 93.81 244 LEU A C 1
ATOM 1964 O O . LEU A 1 244 ? -11.567 17.399 21.624 1.00 93.81 244 LEU A O 1
ATOM 1968 N N . LYS A 1 245 ? -9.763 16.986 20.349 1.00 94.94 245 LYS A N 1
ATOM 1969 C CA . LYS A 1 245 ? -9.092 16.128 21.338 1.00 94.94 245 LYS A CA 1
ATOM 1970 C C . LYS A 1 245 ? -8.717 16.906 22.596 1.00 94.94 245 LYS A C 1
ATOM 1972 O O . LYS A 1 245 ? -8.860 16.372 23.692 1.00 94.94 245 LYS A O 1
ATOM 1977 N N . GLU A 1 246 ? -8.256 18.143 22.449 1.00 95.81 246 GLU A N 1
ATOM 1978 C CA . GLU A 1 246 ? -7.938 19.014 23.582 1.00 95.81 246 GLU A CA 1
ATOM 1979 C C . GLU A 1 246 ? -9.193 19.364 24.389 1.00 95.81 246 GLU A C 1
ATOM 1981 O O . GLU A 1 246 ? -9.223 19.131 25.596 1.00 95.81 246 GLU A O 1
ATOM 1986 N N . LYS A 1 247 ? -10.281 19.770 23.717 1.00 95.12 247 LYS A N 1
ATOM 1987 C CA . LYS A 1 247 ? -11.583 19.993 24.369 1.00 95.12 247 LYS A CA 1
ATOM 1988 C C . LYS A 1 247 ? -12.100 18.747 25.084 1.00 95.12 247 LYS A C 1
ATOM 1990 O O . LYS A 1 247 ? -12.646 18.849 26.177 1.00 95.12 247 LYS A O 1
ATOM 1995 N N . LEU A 1 248 ? -11.929 17.566 24.492 1.00 95.19 248 LEU A N 1
ATOM 1996 C CA . LEU A 1 248 ? -12.348 16.308 25.109 1.00 95.19 248 LEU A CA 1
ATOM 1997 C C . LEU A 1 248 ? -11.515 15.981 26.355 1.00 95.19 248 LEU A C 1
ATOM 1999 O O . LEU A 1 248 ? -12.071 15.519 27.349 1.00 95.19 248 LEU A O 1
ATOM 2003 N N . LYS A 1 249 ? -10.206 16.262 26.341 1.00 95.62 249 LYS A N 1
ATOM 2004 C CA . LYS A 1 249 ? -9.354 16.147 27.534 1.00 95.62 249 LYS A CA 1
ATOM 2005 C C . LYS A 1 249 ? -9.776 17.124 28.629 1.00 95.62 249 LYS A C 1
ATOM 2007 O O . LYS A 1 249 ? -9.856 16.714 29.781 1.00 95.62 249 LYS A O 1
ATOM 2012 N N . GLU A 1 250 ? -10.080 18.373 28.281 1.00 95.88 250 GLU A N 1
ATOM 2013 C CA . GLU A 1 250 ? -10.557 19.377 29.239 1.00 95.88 250 GLU A CA 1
ATOM 2014 C C . GLU A 1 250 ? -11.892 18.954 29.872 1.00 95.88 250 GLU A C 1
ATOM 2016 O O . GLU A 1 250 ? -12.033 18.965 31.094 1.00 95.88 250 GLU A O 1
ATOM 2021 N N . GLN A 1 251 ? -12.850 18.500 29.058 1.00 93.94 251 GLN A N 1
ATOM 2022 C CA . GLN A 1 251 ? -14.142 17.993 29.534 1.00 93.94 251 GLN A CA 1
ATOM 2023 C C . GLN A 1 251 ? -13.980 16.743 30.404 1.00 93.94 251 GLN A C 1
ATOM 2025 O O . GLN A 1 251 ? -14.585 16.658 31.467 1.00 93.94 251 GLN A O 1
ATOM 2030 N N . SER A 1 252 ? -13.121 15.800 30.009 1.00 93.00 252 SER A N 1
ATOM 2031 C CA . SER A 1 252 ? -12.807 14.627 30.831 1.00 93.00 252 SER A CA 1
ATOM 2032 C C . SER A 1 252 ? -12.160 15.018 32.163 1.00 93.00 252 SER A C 1
ATOM 2034 O O . SER A 1 252 ? -12.497 14.436 33.190 1.00 93.00 252 SER A O 1
ATOM 2036 N N . GLY A 1 253 ? -11.275 16.020 32.169 1.00 94.44 253 GLY A N 1
ATOM 2037 C CA . GLY A 1 253 ? -10.692 16.568 33.394 1.00 94.44 253 GLY A CA 1
ATOM 2038 C C . GLY A 1 253 ? -11.741 17.201 34.310 1.00 94.44 253 GLY A C 1
ATOM 2039 O O . GLY A 1 253 ? -11.718 16.958 35.512 1.00 94.44 253 GLY A O 1
ATOM 2040 N N . ARG A 1 254 ? -12.698 17.948 33.745 1.00 94.62 254 ARG A N 1
ATOM 2041 C CA . ARG A 1 254 ? -13.827 18.523 34.496 1.00 94.62 254 ARG A CA 1
ATOM 2042 C C . ARG A 1 254 ? -14.739 17.460 35.094 1.00 94.62 254 ARG A C 1
ATOM 2044 O O . ARG A 1 254 ? -15.089 17.577 36.258 1.00 94.62 254 ARG A O 1
ATOM 2051 N N . ILE A 1 255 ? -15.093 16.430 34.324 1.00 92.81 255 ILE A N 1
ATOM 2052 C CA . ILE A 1 255 ? -15.917 15.317 34.818 1.00 92.81 255 ILE A CA 1
ATOM 2053 C C . ILE A 1 255 ? -15.223 14.639 35.996 1.00 92.81 255 ILE A C 1
ATOM 2055 O O . ILE A 1 255 ? -15.843 14.498 37.039 1.00 92.81 255 ILE A O 1
ATOM 2059 N N . LYS A 1 256 ? -13.927 14.328 35.877 1.00 94.12 256 LYS A N 1
ATOM 2060 C CA . LYS A 1 256 ? -13.159 13.748 36.987 1.00 94.12 256 LYS A CA 1
ATOM 2061 C C . LYS A 1 256 ? -13.133 14.648 38.215 1.00 94.12 256 LYS A C 1
ATOM 2063 O O . LYS A 1 256 ? -13.254 14.150 39.323 1.00 94.12 256 LYS A O 1
ATOM 2068 N N . ALA A 1 257 ? -12.985 15.960 38.031 1.00 94.62 257 ALA A N 1
ATOM 2069 C CA . ALA A 1 257 ? -13.042 16.901 39.144 1.00 94.62 257 ALA A CA 1
ATOM 2070 C C . ALA A 1 257 ? -14.417 16.868 39.837 1.00 94.62 257 ALA A C 1
ATOM 2072 O O . ALA A 1 257 ? -14.470 16.783 41.061 1.00 94.62 257 ALA A O 1
ATOM 2073 N N . TYR A 1 258 ? -15.513 16.851 39.069 1.00 93.69 258 TYR A N 1
ATOM 2074 C CA . TYR A 1 258 ? -16.866 16.722 39.619 1.00 93.69 258 TYR A CA 1
ATOM 2075 C C . TYR A 1 258 ? -17.116 15.370 40.288 1.00 93.69 258 TYR A C 1
ATOM 2077 O O . TYR A 1 258 ? -17.755 15.333 41.331 1.00 93.69 258 TYR A O 1
ATOM 2085 N N . GLU A 1 259 ? -16.602 14.274 39.728 1.00 92.38 259 GLU A N 1
ATOM 2086 C CA . GLU A 1 259 ? -16.652 12.947 40.350 1.00 92.38 259 GLU A CA 1
ATOM 2087 C C . GLU A 1 259 ? -15.934 12.969 41.701 1.00 92.38 259 GLU A C 1
ATOM 2089 O O . GLU A 1 259 ? -16.528 12.581 42.699 1.00 92.38 259 GLU A O 1
ATOM 2094 N N . THR A 1 260 ? -14.716 13.522 41.769 1.00 93.81 260 THR A N 1
ATOM 2095 C CA . THR A 1 260 ? -13.974 13.625 43.037 1.00 93.81 260 THR A CA 1
ATOM 2096 C C . THR A 1 260 ? -14.644 14.555 44.050 1.00 93.81 260 THR A C 1
ATOM 2098 O O . THR A 1 260 ? -14.629 14.276 45.246 1.00 93.81 260 THR A O 1
ATOM 2101 N N . GLU A 1 261 ? -15.249 15.657 43.595 1.00 94.12 261 GLU A N 1
ATOM 2102 C CA . GLU A 1 261 ? -15.994 16.577 44.460 1.00 94.12 261 GLU A CA 1
ATOM 2103 C C . GLU A 1 261 ? -17.238 15.885 45.028 1.00 94.12 261 GLU A C 1
ATOM 2105 O O . GLU A 1 261 ? -17.457 15.908 46.238 1.00 94.12 261 GLU A O 1
ATOM 2110 N N . MET A 1 262 ? -17.994 15.185 44.180 1.00 92.12 262 MET A N 1
ATOM 2111 C CA . MET A 1 262 ? -19.177 14.426 44.573 1.00 92.12 262 MET A CA 1
ATOM 2112 C C . MET A 1 262 ? -18.833 13.262 45.507 1.00 92.12 262 MET A C 1
ATOM 2114 O O . MET A 1 262 ? -19.528 13.074 46.502 1.00 92.12 262 MET A O 1
ATOM 2118 N N . GLU A 1 263 ? -17.764 12.508 45.239 1.00 91.75 263 GLU A N 1
ATOM 2119 C CA . GLU A 1 263 ? -17.257 11.467 46.144 1.00 91.75 263 GLU A CA 1
ATOM 2120 C C . GLU A 1 263 ? -16.907 12.061 47.511 1.00 91.75 263 GLU A C 1
ATOM 2122 O O . GLU A 1 263 ? -17.388 11.565 48.527 1.00 91.75 263 GLU A O 1
ATOM 2127 N N . SER A 1 264 ? -16.171 13.178 47.544 1.00 91.69 264 SER A N 1
ATOM 2128 C CA . SER A 1 264 ? -15.815 13.848 48.800 1.00 91.69 264 SER A CA 1
ATOM 2129 C C . SER A 1 264 ? -17.039 14.367 49.568 1.00 91.69 264 SER A C 1
ATOM 2131 O O . SER A 1 264 ? -17.083 14.298 50.797 1.00 91.69 264 SER A O 1
ATOM 2133 N N . GLU A 1 265 ? -18.068 14.846 48.862 1.00 92.00 265 GLU A N 1
ATOM 2134 C CA . GLU A 1 265 ? -19.316 15.297 49.476 1.00 92.00 265 GLU A CA 1
ATOM 2135 C C . GLU A 1 265 ? -20.133 14.115 50.015 1.00 92.00 265 GLU A C 1
ATOM 2137 O O . GLU A 1 265 ? -20.679 14.197 51.119 1.00 92.00 265 GLU A O 1
ATOM 2142 N N . ILE A 1 266 ? -20.201 13.006 49.272 1.00 90.56 266 ILE A N 1
ATOM 2143 C CA . ILE A 1 266 ? -20.846 11.766 49.719 1.00 90.56 266 ILE A CA 1
ATOM 2144 C C . ILE A 1 266 ? -20.131 11.233 50.956 1.00 90.56 266 ILE A C 1
ATOM 2146 O O . ILE A 1 266 ? -20.799 10.980 51.954 1.00 90.56 266 ILE A O 1
ATOM 2150 N N . GLU A 1 267 ? -18.802 11.122 50.938 1.00 86.81 267 GLU A N 1
ATOM 2151 C CA . GLU A 1 267 ? -18.008 10.702 52.096 1.00 86.81 267 GLU A CA 1
ATOM 2152 C C . GLU A 1 267 ? -18.266 11.605 53.304 1.00 86.81 267 GLU A C 1
ATOM 2154 O O . GLU A 1 267 ? -18.516 11.110 54.403 1.00 86.81 267 GLU A O 1
ATOM 2159 N N . ALA A 1 268 ? -18.289 12.927 53.112 1.00 87.62 268 ALA A N 1
ATOM 2160 C CA . ALA A 1 268 ? -18.576 13.872 54.186 1.00 87.62 268 ALA A CA 1
ATOM 2161 C C . ALA A 1 268 ? -19.997 13.699 54.752 1.00 87.62 268 ALA A C 1
ATOM 2163 O O . ALA A 1 268 ? -20.175 13.691 55.973 1.00 87.62 268 ALA A O 1
ATOM 2164 N N . ARG A 1 269 ? -21.010 13.528 53.892 1.00 82.56 269 ARG A N 1
ATOM 2165 C CA . ARG A 1 269 ? -22.407 13.300 54.305 1.00 82.56 269 ARG A CA 1
ATOM 2166 C C . ARG A 1 269 ? -22.587 11.955 54.996 1.00 82.56 269 ARG A C 1
ATOM 2168 O O . ARG A 1 269 ? -23.284 11.891 56.002 1.00 82.56 269 ARG A O 1
ATOM 2175 N N . VAL A 1 270 ? -21.942 10.907 54.494 1.00 82.50 270 VAL A N 1
ATOM 2176 C CA . VAL A 1 270 ? -21.942 9.563 55.080 1.00 82.50 270 VAL A CA 1
ATOM 2177 C C . VAL A 1 270 ? -21.246 9.584 56.441 1.00 82.50 270 VAL A C 1
ATOM 2179 O O . VAL A 1 270 ? -21.807 9.093 57.415 1.00 82.50 270 VAL A O 1
ATOM 2182 N N . ALA A 1 271 ? -20.087 10.233 56.563 1.00 78.44 271 ALA A N 1
ATOM 2183 C CA . ALA A 1 271 ? -19.397 10.406 57.838 1.00 78.44 271 ALA A CA 1
ATOM 2184 C C . ALA A 1 271 ? -20.220 11.232 58.841 1.00 78.44 271 ALA A C 1
ATOM 2186 O O . ALA A 1 271 ? -20.202 10.936 60.035 1.00 78.44 271 ALA A O 1
ATOM 2187 N N . CYS A 1 272 ? -20.951 12.253 58.380 1.00 75.31 272 CYS A N 1
ATOM 2188 C CA . CYS A 1 272 ? -21.871 13.027 59.218 1.00 75.31 272 CYS A CA 1
ATOM 2189 C C . CYS A 1 272 ? -23.056 12.167 59.675 1.00 75.31 272 CYS A C 1
ATOM 2191 O O . CYS A 1 272 ? -23.342 12.116 60.866 1.00 75.31 272 CYS A O 1
ATOM 2193 N N . PHE A 1 273 ? -23.669 11.414 58.757 1.00 74.44 273 PHE A N 1
ATOM 2194 C CA . PHE A 1 273 ? -24.751 10.477 59.050 1.00 74.44 273 PHE A CA 1
ATOM 2195 C C . PHE A 1 273 ? -24.322 9.419 60.070 1.00 74.44 273 PHE A C 1
ATOM 2197 O O . PHE A 1 273 ? -25.003 9.234 61.072 1.00 74.44 273 PHE A O 1
ATOM 2204 N N . TYR A 1 274 ? -23.165 8.779 59.885 1.00 64.44 274 TYR A N 1
ATOM 2205 C CA . TYR A 1 274 ? -22.644 7.804 60.844 1.00 64.44 274 TYR A CA 1
ATOM 2206 C C . TYR A 1 274 ? -22.323 8.437 62.201 1.00 64.44 274 TYR A C 1
ATOM 2208 O O . TYR A 1 274 ? -22.620 7.844 63.232 1.00 64.44 274 TYR A O 1
ATOM 2216 N N . ARG A 1 275 ? -21.792 9.663 62.232 1.00 68.00 275 ARG A N 1
ATOM 2217 C CA . ARG A 1 275 ? -21.524 10.380 63.488 1.00 68.00 275 ARG A CA 1
ATOM 2218 C C . ARG A 1 275 ? -22.806 10.787 64.226 1.00 68.00 275 ARG A C 1
ATOM 2220 O O . ARG A 1 275 ? -22.810 10.822 65.452 1.00 68.00 275 ARG A O 1
ATOM 2227 N N . GLU A 1 276 ? -23.875 11.106 63.499 1.00 66.62 276 GLU A N 1
ATOM 2228 C CA . GLU A 1 276 ? -25.162 11.542 64.059 1.00 66.62 276 GLU A CA 1
ATOM 2229 C C . GLU A 1 276 ? -26.087 10.372 64.435 1.00 66.62 276 GLU A C 1
ATOM 2231 O O . GLU A 1 276 ? -26.779 10.448 65.450 1.00 66.62 276 GLU A O 1
ATOM 2236 N N . PHE A 1 277 ? -26.094 9.286 63.657 1.00 52.03 277 PHE A N 1
ATOM 2237 C CA . PHE A 1 277 ? -27.023 8.159 63.817 1.00 52.03 277 PHE A CA 1
ATOM 2238 C C . PHE A 1 277 ? -26.379 6.877 64.350 1.00 52.03 277 PHE A C 1
ATOM 2240 O O . PHE A 1 277 ? -27.081 6.030 64.904 1.00 52.03 277 PHE A O 1
ATOM 2247 N N . CYS A 1 278 ? -25.060 6.724 64.230 1.00 49.22 278 CYS A N 1
ATOM 2248 C CA . CYS A 1 278 ? -24.346 5.508 64.603 1.00 49.22 278 CYS A CA 1
ATOM 2249 C C . CYS A 1 278 ? -23.175 5.812 65.548 1.00 49.22 278 CYS A C 1
ATOM 2251 O O . CYS A 1 278 ? -22.017 5.562 65.229 1.00 49.22 278 CYS A O 1
ATOM 2253 N N . ASN A 1 279 ? -23.475 6.225 66.783 1.00 45.34 279 ASN A N 1
ATOM 2254 C CA . ASN A 1 279 ? -22.588 5.952 67.927 1.00 45.34 279 ASN A CA 1
ATOM 2255 C C . ASN A 1 279 ? -22.617 4.441 68.270 1.00 45.34 279 ASN A C 1
ATOM 2257 O O . ASN A 1 279 ? -22.930 4.040 69.391 1.00 45.34 279 ASN A O 1
ATOM 2261 N N . CYS A 1 280 ? -22.348 3.585 67.283 1.00 40.72 280 CYS A N 1
ATOM 2262 C CA . CYS A 1 280 ? -22.204 2.147 67.454 1.00 40.72 280 CYS A CA 1
ATOM 2263 C C . CYS A 1 280 ? -20.908 1.684 66.793 1.00 40.72 280 CYS A C 1
ATOM 2265 O O . CYS A 1 280 ? -20.604 1.984 65.644 1.00 40.72 280 CYS A O 1
ATOM 2267 N N . ASP A 1 281 ? -20.153 0.959 67.596 1.00 45.56 281 ASP A N 1
ATOM 2268 C CA . ASP A 1 281 ? -18.712 0.777 67.553 1.00 45.56 281 ASP A CA 1
ATOM 2269 C C . ASP A 1 281 ? -18.294 -0.355 66.599 1.00 45.56 281 ASP A C 1
ATOM 2271 O O . ASP A 1 281 ? -17.649 -1.299 67.032 1.00 45.56 281 ASP A O 1
ATOM 2275 N N . MET A 1 282 ? -18.715 -0.339 65.325 1.00 39.66 282 MET A N 1
ATOM 2276 C CA . MET A 1 282 ? -18.283 -1.343 64.332 1.00 39.66 282 MET A CA 1
ATOM 2277 C C . MET A 1 282 ? -18.283 -0.773 62.906 1.00 39.66 282 MET A C 1
ATOM 2279 O O . MET A 1 282 ? -19.333 -0.437 62.361 1.00 39.66 282 MET A O 1
ATOM 2283 N N . CYS A 1 283 ? -17.097 -0.695 62.295 1.00 42.41 283 CYS A N 1
ATOM 2284 C CA . CYS A 1 283 ? -16.881 -0.123 60.967 1.00 42.41 283 CYS A CA 1
ATOM 2285 C C . CYS A 1 283 ? -16.961 -1.190 59.858 1.00 42.41 283 CYS A C 1
ATOM 2287 O O . CYS A 1 283 ? -16.221 -2.173 59.872 1.00 42.41 283 CYS A O 1
ATOM 2289 N N . GLU A 1 284 ? -17.817 -0.969 58.858 1.00 45.72 284 GLU A N 1
ATOM 2290 C CA . GLU A 1 284 ? -17.942 -1.803 57.650 1.00 45.72 284 GLU A CA 1
ATOM 2291 C C . GLU A 1 284 ? -16.720 -1.715 56.703 1.00 45.72 284 GLU A C 1
ATOM 2293 O O . GLU A 1 284 ? -16.620 -2.481 55.742 1.00 45.72 284 GLU A O 1
ATOM 2298 N N . GLU A 1 285 ? -15.750 -0.834 56.978 1.00 45.53 285 GLU A N 1
ATOM 2299 C CA . GLU A 1 285 ? -14.545 -0.624 56.155 1.00 45.53 285 GLU A CA 1
ATOM 2300 C C . GLU A 1 285 ? -13.564 -1.810 56.141 1.00 45.53 285 GLU A C 1
ATOM 2302 O O . GLU A 1 285 ? -12.719 -1.896 55.244 1.00 45.53 285 GLU A O 1
ATOM 2307 N N . GLU A 1 286 ? -13.654 -2.748 57.088 1.00 52.53 286 GLU A N 1
ATOM 2308 C CA . GLU A 1 286 ? -12.764 -3.918 57.105 1.00 52.53 286 GLU A CA 1
ATOM 2309 C C . GLU A 1 286 ? -13.113 -4.955 56.026 1.00 52.53 286 GLU A C 1
ATOM 2311 O O . GLU A 1 286 ? -12.224 -5.650 55.539 1.00 52.53 286 GLU A O 1
ATOM 2316 N N . LEU A 1 287 ? -14.367 -5.012 55.564 1.00 45.88 287 LEU A N 1
ATOM 2317 C CA . LEU A 1 287 ? -14.807 -6.007 54.575 1.00 45.88 287 LEU A CA 1
ATOM 2318 C C . LEU A 1 287 ? -14.348 -5.695 53.141 1.00 45.88 287 LEU A C 1
ATOM 2320 O O . LEU A 1 287 ? -14.191 -6.605 52.329 1.00 45.88 287 LEU A O 1
ATOM 2324 N N . TRP A 1 288 ? -14.102 -4.425 52.816 1.00 46.56 288 TRP A N 1
ATOM 2325 C CA . TRP A 1 288 ? -13.821 -3.999 51.439 1.00 46.56 288 TRP A CA 1
ATOM 2326 C C . TRP A 1 288 ? -12.329 -3.971 51.087 1.00 46.56 288 TRP A C 1
ATOM 2328 O O . TRP A 1 288 ? -11.972 -4.090 49.910 1.00 46.56 288 TRP A O 1
ATOM 2338 N N . LYS A 1 289 ? -11.442 -3.892 52.090 1.00 50.22 289 LYS A N 1
ATOM 2339 C CA . LYS A 1 289 ? -9.980 -3.864 51.891 1.00 50.22 289 LYS A CA 1
ATOM 2340 C C . LYS A 1 289 ? -9.399 -5.172 51.345 1.00 50.22 289 LYS A C 1
ATOM 2342 O O . LYS A 1 289 ? -8.341 -5.128 50.714 1.00 50.22 289 LYS A O 1
ATOM 2347 N N . ASP A 1 290 ? -10.086 -6.298 51.522 1.00 45.47 290 ASP A N 1
ATOM 2348 C CA . ASP A 1 290 ? -9.618 -7.592 51.015 1.00 45.47 290 ASP A CA 1
ATOM 2349 C C . ASP A 1 290 ? -9.965 -7.834 49.536 1.00 45.47 290 ASP A C 1
ATOM 2351 O O . ASP A 1 290 ? -9.206 -8.517 48.847 1.00 45.47 290 ASP A O 1
ATOM 2355 N N . SER A 1 291 ? -11.008 -7.190 48.993 1.00 45.34 291 SER A N 1
ATOM 2356 C CA . SER A 1 291 ? -11.342 -7.292 47.556 1.00 45.34 291 SER A CA 1
ATOM 2357 C C . SER A 1 291 ? -10.339 -6.554 46.652 1.00 45.34 291 SER A C 1
ATOM 2359 O O . SER A 1 291 ? -10.032 -6.987 45.546 1.00 45.34 291 SER A O 1
ATOM 2361 N N . MET A 1 292 ? -9.719 -5.477 47.147 1.00 45.66 292 MET A N 1
ATOM 2362 C CA . MET A 1 292 ? -8.793 -4.650 46.357 1.00 45.66 292 MET A CA 1
ATOM 2363 C C . MET A 1 292 ? -7.380 -5.252 46.201 1.00 45.66 292 MET A C 1
ATOM 2365 O O . MET A 1 292 ? -6.553 -4.709 45.468 1.00 45.66 292 MET A O 1
ATOM 2369 N N . LYS A 1 293 ? -7.071 -6.384 46.856 1.00 49.84 293 LYS A N 1
ATOM 2370 C CA . LYS A 1 293 ? -5.766 -7.080 46.761 1.00 49.84 293 LYS A CA 1
ATOM 2371 C C . LYS A 1 293 ? -5.765 -8.287 45.807 1.00 49.84 293 LYS A C 1
ATOM 2373 O O . LYS A 1 293 ? -4.802 -9.058 45.789 1.00 49.84 293 LYS A O 1
ATOM 2378 N N . GLU A 1 294 ? -6.797 -8.443 44.979 1.00 46.72 294 GLU A N 1
ATOM 2379 C CA . GLU A 1 294 ? -7.012 -9.591 44.077 1.00 46.72 294 GLU A CA 1
ATOM 2380 C C . GLU A 1 294 ? -5.959 -9.787 42.958 1.00 46.72 294 GLU A C 1
ATOM 2382 O O . GLU A 1 294 ? -5.955 -10.817 42.283 1.00 46.72 294 GLU A O 1
ATOM 2387 N N . GLY A 1 295 ? -5.000 -8.872 42.781 1.00 46.34 295 GLY A N 1
ATOM 2388 C CA . GLY A 1 295 ? -3.965 -8.966 41.737 1.00 46.34 295 GLY A CA 1
ATOM 2389 C C . GLY A 1 295 ? -2.655 -9.688 42.108 1.00 46.34 295 GLY A C 1
ATOM 2390 O O . GLY A 1 295 ? -1.756 -9.759 41.272 1.00 46.34 295 GLY A O 1
ATOM 2391 N N . GLY A 1 296 ? -2.484 -10.173 43.346 1.00 45.38 296 GLY A N 1
ATOM 2392 C CA . GLY A 1 296 ? -1.140 -10.405 43.908 1.00 45.38 296 GLY A CA 1
ATOM 2393 C C . GLY A 1 296 ? -0.521 -11.815 43.871 1.00 45.38 296 GLY A C 1
ATOM 2394 O O . GLY A 1 296 ? 0.702 -11.914 43.967 1.00 45.38 296 GLY A O 1
ATOM 2395 N N . SER A 1 297 ? -1.278 -12.917 43.771 1.00 55.09 297 SER A N 1
ATOM 2396 C CA . SER A 1 297 ? -0.686 -14.270 43.890 1.00 55.09 297 SER A CA 1
ATOM 2397 C C . SER A 1 297 ? -0.558 -14.986 42.541 1.00 55.09 297 SER A C 1
ATOM 2399 O O . SER A 1 297 ? -1.547 -15.225 41.853 1.00 55.09 297 SER A O 1
ATOM 2401 N N . LYS A 1 298 ? 0.674 -15.378 42.177 1.00 58.41 298 LYS A N 1
ATOM 2402 C CA . LYS A 1 298 ? 0.978 -16.128 40.940 1.00 58.41 298 LYS A CA 1
ATOM 2403 C C . LYS A 1 298 ? 0.468 -17.576 40.948 1.00 58.41 298 LYS A C 1
ATOM 2405 O O . LYS A 1 298 ? 0.381 -18.178 39.884 1.00 58.41 298 LYS A O 1
ATOM 2410 N N . ASP A 1 299 ? 0.147 -18.126 42.117 1.00 72.56 299 ASP A N 1
ATOM 2411 C CA . ASP A 1 299 ? -0.289 -19.513 42.266 1.00 72.56 299 ASP A CA 1
ATOM 2412 C C . ASP A 1 299 ? -1.816 -19.654 42.133 1.00 72.56 299 ASP A C 1
ATOM 2414 O O . ASP A 1 299 ? -2.585 -18.987 42.830 1.00 72.56 299 ASP A O 1
ATOM 2418 N N . LEU A 1 300 ? -2.249 -20.517 41.210 1.00 68.31 300 LEU A N 1
ATOM 2419 C CA . LEU A 1 300 ? -3.656 -20.768 40.898 1.00 68.31 300 LEU A CA 1
ATOM 2420 C C . LEU A 1 300 ? -4.369 -21.473 42.056 1.00 68.31 300 LEU A C 1
ATOM 2422 O O . LEU A 1 300 ? -5.509 -21.125 42.354 1.00 68.31 300 LEU A O 1
ATOM 2426 N N . LEU A 1 301 ? -3.702 -22.416 42.729 1.00 77.44 301 LEU A N 1
ATOM 2427 C CA . LEU A 1 301 ? -4.302 -23.168 43.836 1.00 77.44 301 LEU A CA 1
ATOM 2428 C C . LEU A 1 301 ? -4.631 -22.243 45.007 1.00 77.44 301 LEU A C 1
ATOM 2430 O O . LEU A 1 301 ? -5.753 -22.249 45.503 1.00 77.44 301 LEU A O 1
ATOM 2434 N N . GLN A 1 302 ? -3.706 -21.350 45.353 1.00 73.81 302 GLN A N 1
ATOM 2435 C CA . GLN A 1 302 ? -3.914 -20.374 46.418 1.00 73.81 302 GLN A CA 1
ATOM 2436 C C . GLN A 1 302 ? -5.030 -19.361 46.096 1.00 73.81 302 GLN A C 1
ATOM 2438 O O . GLN A 1 302 ? -5.745 -18.915 46.993 1.00 73.81 302 GLN A O 1
ATOM 2443 N N . ARG A 1 303 ? -5.216 -19.000 44.817 1.00 70.38 303 ARG A N 1
ATOM 2444 C CA . ARG A 1 303 ? -6.348 -18.160 44.379 1.00 70.38 303 ARG A CA 1
ATOM 2445 C C . ARG A 1 303 ? -7.677 -18.894 44.503 1.00 70.38 303 ARG A C 1
ATOM 2447 O O . ARG A 1 303 ? -8.653 -18.298 44.948 1.00 70.38 303 ARG A O 1
ATOM 2454 N N . VAL A 1 304 ? -7.703 -20.171 44.123 1.00 75.31 304 VAL A N 1
ATOM 2455 C CA . VAL A 1 304 ? -8.895 -21.020 44.227 1.00 75.31 304 VAL A CA 1
ATOM 2456 C C . VAL A 1 304 ? -9.280 -21.220 45.691 1.00 75.31 304 VAL A C 1
ATOM 2458 O O . VAL A 1 304 ? -10.439 -21.018 46.032 1.00 75.31 304 VAL A O 1
ATOM 2461 N N . GLU A 1 305 ? -8.328 -21.522 46.575 1.00 78.38 305 GLU A N 1
ATOM 2462 C CA . GLU A 1 305 ? -8.594 -21.665 48.012 1.00 78.38 305 GLU A CA 1
ATOM 2463 C C . GLU A 1 305 ? -9.170 -20.383 48.621 1.00 78.38 305 GLU A C 1
ATOM 2465 O O . GLU A 1 305 ? -10.171 -20.442 49.332 1.00 78.38 305 GLU A O 1
ATOM 2470 N N . ARG A 1 306 ? -8.611 -19.212 48.284 1.00 74.25 306 ARG A N 1
ATOM 2471 C CA . ARG A 1 306 ? -9.122 -17.922 48.777 1.00 74.25 306 ARG A CA 1
ATOM 2472 C C . ARG A 1 306 ? -10.525 -17.606 48.262 1.00 74.25 306 ARG A C 1
ATOM 2474 O O . ARG A 1 306 ? -11.380 -17.202 49.050 1.00 74.25 306 ARG A O 1
ATOM 2481 N N . ALA A 1 307 ? -10.787 -17.840 46.976 1.00 73.25 307 ALA A N 1
ATOM 2482 C CA . ALA A 1 307 ? -12.119 -17.668 46.397 1.00 73.25 307 ALA A CA 1
ATOM 2483 C C . ALA A 1 307 ? -13.146 -18.613 47.045 1.00 73.25 307 ALA A C 1
ATOM 2485 O O . ALA A 1 307 ? -14.256 -18.194 47.360 1.00 73.25 307 ALA A O 1
ATOM 2486 N N . LEU A 1 308 ? -12.762 -19.864 47.321 1.00 81.06 308 LEU A N 1
ATOM 2487 C CA . LEU A 1 308 ? -13.614 -20.824 48.024 1.00 81.06 308 LEU A CA 1
ATOM 2488 C C . LEU A 1 308 ? -13.876 -20.406 49.476 1.00 81.06 308 LEU A C 1
ATOM 2490 O O . LEU A 1 308 ? -15.005 -20.534 49.945 1.00 81.06 308 LEU A O 1
ATOM 2494 N N . THR A 1 309 ? -12.883 -19.862 50.188 1.00 77.75 309 THR A N 1
ATOM 2495 C CA . THR A 1 309 ? -13.105 -19.323 51.540 1.00 77.75 309 THR A CA 1
ATOM 2496 C C . THR A 1 309 ? -14.017 -18.098 51.533 1.00 77.75 309 THR A C 1
ATOM 2498 O O . THR A 1 309 ? -14.924 -18.023 52.359 1.00 77.75 309 THR A O 1
ATOM 2501 N N . ALA A 1 310 ? -13.850 -17.180 50.575 1.00 73.19 310 ALA A N 1
ATOM 2502 C CA . ALA A 1 310 ? -14.729 -16.022 50.418 1.00 73.19 310 ALA A CA 1
ATOM 2503 C C . ALA A 1 310 ? -16.172 -16.456 50.115 1.00 73.19 310 ALA A C 1
ATOM 2505 O O . ALA A 1 310 ? -17.105 -15.991 50.769 1.00 73.19 310 ALA A O 1
ATOM 2506 N N . GLN A 1 311 ? -16.355 -17.421 49.208 1.00 76.94 311 GLN A N 1
ATOM 2507 C CA . GLN A 1 311 ? -17.671 -17.982 48.910 1.00 76.94 311 GLN A CA 1
ATOM 2508 C C . GLN A 1 311 ? -18.283 -18.686 50.127 1.00 76.94 311 GLN A C 1
ATOM 2510 O O . GLN A 1 311 ? -19.456 -18.488 50.408 1.00 76.94 311 GLN A O 1
ATOM 2515 N N . SER A 1 312 ? -17.497 -19.437 50.903 1.00 74.94 312 SER A N 1
ATOM 2516 C CA . SER A 1 312 ? -17.959 -20.082 52.142 1.00 74.94 312 SER A CA 1
ATOM 2517 C C . SER A 1 312 ? -18.442 -19.067 53.191 1.00 74.94 312 SER A C 1
ATOM 2519 O O . SER A 1 312 ? -19.455 -19.281 53.866 1.00 74.94 312 SER A O 1
ATOM 2521 N N . HIS A 1 313 ? -17.764 -17.920 53.306 1.00 74.56 313 HIS A N 1
ATOM 2522 C CA . HIS A 1 313 ? -18.206 -16.822 54.168 1.00 74.56 313 HIS A CA 1
ATOM 2523 C C . HIS A 1 313 ? -19.510 -16.182 53.674 1.00 74.56 313 HIS A C 1
ATOM 2525 O O . HIS A 1 313 ? -20.405 -15.926 54.484 1.00 74.56 313 HIS A O 1
ATOM 2531 N N . LEU A 1 314 ? -19.657 -15.977 52.361 1.00 72.88 314 LEU A N 1
ATOM 2532 C CA . LEU A 1 314 ? -20.902 -15.483 51.764 1.00 72.88 314 LEU A CA 1
ATOM 2533 C C . LEU A 1 314 ? -22.052 -16.482 51.951 1.00 72.88 314 LEU A C 1
ATOM 2535 O O . LEU A 1 314 ? -23.128 -16.094 52.402 1.00 72.88 314 LEU A O 1
ATOM 2539 N N . ASP A 1 315 ? -21.806 -17.770 51.719 1.00 75.12 315 ASP A N 1
ATOM 2540 C CA . ASP A 1 315 ? -22.771 -18.855 51.921 1.00 75.12 315 ASP A CA 1
ATOM 2541 C C . ASP A 1 315 ? -23.212 -18.961 53.392 1.00 75.12 315 ASP A C 1
ATOM 2543 O O . ASP A 1 315 ? -24.363 -19.297 53.682 1.00 75.12 315 ASP A O 1
ATOM 2547 N N . SER A 1 316 ? -22.320 -18.642 54.336 1.00 72.44 316 SER A N 1
ATOM 2548 C CA . SER A 1 316 ? -22.637 -18.593 55.768 1.00 72.44 316 SER A CA 1
ATOM 2549 C C . SER A 1 316 ? -23.514 -17.392 56.136 1.00 72.44 316 SER A C 1
ATOM 2551 O O . SER A 1 316 ? -24.392 -17.523 56.990 1.00 72.44 316 SER A O 1
ATOM 2553 N N . ARG A 1 317 ? -23.300 -16.231 55.498 1.00 67.12 317 ARG A N 1
ATOM 2554 C CA . ARG A 1 317 ? -24.015 -14.976 55.795 1.00 67.12 317 ARG A CA 1
ATOM 2555 C C . ARG A 1 317 ? -25.383 -14.895 55.115 1.00 67.12 317 ARG A C 1
ATOM 2557 O O . ARG A 1 317 ? -26.353 -14.516 55.761 1.00 67.12 317 ARG A O 1
ATOM 2564 N N . TYR A 1 318 ? -25.459 -15.262 53.840 1.00 64.69 318 TYR A N 1
ATOM 2565 C CA . TYR A 1 318 ? -26.670 -15.141 53.017 1.00 64.69 318 TYR A CA 1
ATOM 2566 C C . TYR A 1 318 ? -27.433 -16.467 52.876 1.00 64.69 318 TYR A C 1
ATOM 2568 O O . TYR A 1 318 ? -28.573 -16.498 52.416 1.00 64.69 318 TYR A O 1
ATOM 2576 N N . GLY A 1 319 ? -26.839 -17.571 53.336 1.00 70.12 319 GLY A N 1
ATOM 2577 C CA . GLY A 1 319 ? -27.363 -18.910 53.124 1.00 70.12 319 GLY A CA 1
ATOM 2578 C C . GLY A 1 319 ? -27.060 -19.420 51.716 1.00 70.12 319 GLY A C 1
ATOM 2579 O O . GLY A 1 319 ? -26.799 -18.669 50.782 1.00 70.12 319 GLY A O 1
ATOM 2580 N N . THR A 1 320 ? -27.113 -20.737 51.541 1.00 75.62 320 THR A N 1
ATOM 2581 C CA . THR A 1 320 ? -26.966 -21.336 50.213 1.00 75.62 320 THR A CA 1
ATOM 2582 C C . THR A 1 320 ? -28.272 -21.231 49.435 1.00 75.62 320 THR A C 1
ATOM 2584 O O . THR A 1 320 ? -29.362 -21.349 50.006 1.00 75.62 320 THR A O 1
ATOM 2587 N N . ARG A 1 321 ? -28.178 -21.119 48.105 1.00 73.56 321 ARG A N 1
ATOM 2588 C CA . ARG A 1 321 ? -29.345 -21.150 47.207 1.00 73.56 321 ARG A CA 1
ATOM 2589 C C . ARG A 1 321 ? -30.265 -22.332 47.520 1.00 73.56 321 ARG A C 1
ATOM 2591 O O . ARG A 1 321 ? -31.466 -22.152 47.669 1.00 73.56 321 ARG A O 1
ATOM 2598 N N . SER A 1 322 ? -29.697 -23.518 47.738 1.00 72.12 322 SER A N 1
ATOM 2599 C CA . SER A 1 322 ? -30.442 -24.727 48.107 1.00 72.12 322 SER A CA 1
ATOM 2600 C C . SER A 1 322 ? -31.264 -24.562 49.391 1.00 72.12 322 SER A C 1
ATOM 2602 O O . SER A 1 322 ? -32.396 -25.041 49.464 1.00 72.12 322 SER A O 1
ATOM 2604 N N . ARG A 1 323 ? -30.726 -23.865 50.400 1.00 79.62 323 ARG A N 1
ATOM 2605 C CA . ARG A 1 323 ? -31.420 -23.590 51.665 1.00 79.62 323 ARG A CA 1
ATOM 2606 C C . ARG A 1 323 ? -32.554 -22.583 51.473 1.00 79.62 323 ARG A C 1
ATOM 2608 O O . ARG A 1 323 ? -33.644 -22.812 51.997 1.00 79.62 323 ARG A O 1
ATOM 2615 N N . VAL A 1 324 ? -32.317 -21.525 50.697 1.00 79.75 324 VAL A N 1
ATOM 2616 C CA . VAL A 1 324 ? -33.329 -20.514 50.344 1.00 79.75 324 VAL A CA 1
ATOM 2617 C C . VAL A 1 324 ? -34.479 -21.157 49.561 1.00 79.75 324 VAL A C 1
ATOM 2619 O O . VAL A 1 324 ? -35.637 -21.025 49.949 1.00 79.75 324 VAL A O 1
ATOM 2622 N N . THR A 1 325 ? -34.180 -21.953 48.529 1.00 77.38 325 THR A N 1
ATOM 2623 C CA . THR A 1 325 ? -35.196 -22.647 47.717 1.00 77.38 325 THR A CA 1
ATOM 2624 C C . THR A 1 325 ? -35.996 -23.666 48.536 1.00 77.38 325 THR A C 1
ATOM 2626 O O . THR A 1 325 ? -37.215 -23.754 48.396 1.00 77.38 325 THR A O 1
ATOM 2629 N N . ALA A 1 326 ? -35.346 -24.417 49.432 1.00 80.31 326 ALA A N 1
ATOM 2630 C CA . ALA A 1 326 ? -36.039 -25.358 50.315 1.00 80.31 326 ALA A CA 1
ATOM 2631 C C . ALA A 1 326 ? -36.982 -24.648 51.302 1.00 80.31 326 ALA A C 1
ATOM 2633 O O . ALA A 1 326 ? -38.081 -25.138 51.575 1.00 80.31 326 ALA A O 1
ATOM 2634 N N . ARG A 1 327 ? -36.569 -23.487 51.830 1.00 85.00 327 ARG A N 1
ATOM 2635 C CA . ARG A 1 327 ? -37.400 -22.662 52.714 1.00 85.00 327 ARG A CA 1
ATOM 2636 C C . ARG A 1 327 ? -38.589 -22.065 51.962 1.00 85.00 327 ARG A C 1
ATOM 2638 O O . ARG A 1 327 ? -39.702 -22.186 52.465 1.00 85.00 327 ARG A O 1
ATOM 2645 N N . LEU A 1 328 ? -38.375 -21.525 50.761 1.00 84.06 328 LEU A N 1
ATOM 2646 C CA . LEU A 1 328 ? -39.437 -21.007 49.890 1.00 84.06 328 LEU A CA 1
ATOM 2647 C C . LEU A 1 328 ? -40.495 -22.065 49.592 1.00 84.06 328 LEU A C 1
ATOM 2649 O O . LEU A 1 328 ? -41.665 -21.840 49.877 1.00 84.06 328 LEU A O 1
ATOM 2653 N N . LYS A 1 329 ? -40.084 -23.262 49.160 1.00 84.25 329 LYS A N 1
ATOM 2654 C CA . LYS A 1 329 ? -41.017 -24.363 48.882 1.00 84.25 329 LYS A CA 1
ATOM 2655 C C . LYS A 1 329 ? -41.873 -24.727 50.101 1.00 84.25 329 LYS A C 1
ATOM 2657 O O . LYS A 1 329 ? -43.048 -25.064 49.973 1.00 84.25 329 LYS A O 1
ATOM 2662 N N . LYS A 1 330 ? -41.290 -24.665 51.304 1.00 90.31 330 LYS A N 1
ATOM 2663 C CA . LYS A 1 330 ? -42.011 -24.925 52.556 1.00 90.31 330 LYS A CA 1
ATOM 2664 C C . LYS A 1 330 ? -43.010 -23.810 52.886 1.00 90.31 330 LYS A C 1
ATOM 2666 O O . LYS A 1 330 ? -44.101 -24.120 53.357 1.00 90.31 330 LYS A O 1
ATOM 2671 N N . LEU A 1 331 ? -42.645 -22.548 52.658 1.00 89.31 331 LEU A N 1
ATOM 2672 C CA . LEU A 1 331 ? -43.523 -21.394 52.870 1.00 89.31 331 LEU A CA 1
ATOM 2673 C C . LEU A 1 331 ? -44.681 -21.378 51.863 1.00 89.31 331 LEU A C 1
ATOM 2675 O O . LEU A 1 331 ? -45.827 -21.242 52.274 1.00 89.31 331 LEU A O 1
ATOM 2679 N N . GLU A 1 332 ? -44.407 -21.622 50.580 1.00 88.31 332 GLU A N 1
ATOM 2680 C CA . GLU A 1 332 ? -45.417 -21.711 49.514 1.00 88.31 332 GLU A CA 1
ATOM 2681 C C . GLU A 1 332 ? -46.421 -22.839 49.780 1.00 88.31 332 GLU A C 1
ATOM 2683 O O . GLU A 1 332 ? -47.627 -22.619 49.737 1.00 88.31 332 GLU A O 1
ATOM 2688 N N . SER A 1 333 ? -45.944 -24.022 50.184 1.00 89.88 333 SER A N 1
ATOM 2689 C CA . SER A 1 333 ? -46.825 -25.131 50.574 1.00 89.88 333 SER A CA 1
ATOM 2690 C C . SER A 1 333 ? -47.744 -24.771 51.749 1.00 89.88 333 SER A C 1
ATOM 2692 O O . SER A 1 333 ? -48.901 -25.191 51.770 1.00 89.88 333 SER A O 1
ATOM 2694 N N . LYS A 1 334 ? -47.257 -23.998 52.730 1.00 90.88 334 LYS A N 1
ATOM 2695 C CA . LYS A 1 334 ? -48.072 -23.550 53.870 1.00 90.88 334 LYS A CA 1
ATOM 2696 C C . LYS A 1 334 ? -49.047 -22.446 53.485 1.00 90.88 334 LYS A C 1
ATOM 2698 O O . LYS A 1 334 ? -50.173 -22.449 53.970 1.00 90.88 334 LYS A O 1
ATOM 2703 N N . TYR A 1 335 ? -48.650 -21.564 52.579 1.00 89.75 335 TYR A N 1
ATOM 2704 C CA . TYR A 1 335 ? -49.532 -20.563 52.000 1.00 89.75 335 TYR A CA 1
ATOM 2705 C C . TYR A 1 335 ? -50.693 -21.215 51.230 1.00 89.75 335 TYR A C 1
ATOM 2707 O O . TYR A 1 335 ? -51.846 -20.860 51.451 1.00 89.75 335 TYR A O 1
ATOM 2715 N N . GLU A 1 336 ? -50.429 -22.247 50.424 1.00 87.94 336 GLU A N 1
ATOM 2716 C CA . GLU A 1 336 ? -51.473 -23.017 49.731 1.00 87.94 336 GLU A CA 1
ATOM 2717 C C . GLU A 1 336 ? -52.420 -23.760 50.687 1.00 87.94 336 GLU A C 1
ATOM 2719 O O . GLU A 1 336 ? -53.613 -23.886 50.407 1.00 87.94 336 GLU A O 1
ATOM 2724 N N . GLU A 1 337 ? -51.914 -24.288 51.808 1.00 89.00 337 GLU A N 1
ATOM 2725 C CA . GLU A 1 337 ? -52.756 -24.880 52.859 1.00 89.00 337 GLU A CA 1
ATOM 2726 C C . GLU A 1 337 ? -53.686 -23.834 53.493 1.00 89.00 337 GLU A C 1
ATOM 2728 O O . GLU A 1 337 ? -54.865 -24.117 53.710 1.00 89.00 337 GLU A O 1
ATOM 2733 N N . VAL A 1 338 ? -53.173 -22.626 53.750 1.00 88.06 338 VAL A N 1
ATOM 2734 C CA . VAL A 1 338 ? -53.941 -21.500 54.302 1.00 88.06 338 VAL A CA 1
ATOM 2735 C C . VAL A 1 338 ? -54.992 -20.997 53.308 1.00 88.06 338 VAL A C 1
ATOM 2737 O O . VAL A 1 338 ? -56.137 -20.800 53.702 1.00 88.06 338 VAL A O 1
ATOM 2740 N N . GLU A 1 339 ? -54.653 -20.855 52.025 1.00 87.00 339 GLU A N 1
ATOM 2741 C CA . GLU A 1 339 ? -55.602 -20.485 50.962 1.00 87.00 339 GLU A CA 1
ATOM 2742 C C . GLU A 1 339 ? -56.731 -21.511 50.823 1.00 87.00 339 GLU A C 1
ATOM 2744 O O . GLU A 1 339 ? -57.904 -21.141 50.777 1.00 87.00 339 GLU A O 1
ATOM 2749 N N . ARG A 1 340 ? -56.404 -22.812 50.841 1.00 87.00 340 ARG A N 1
ATOM 2750 C CA . ARG A 1 340 ? -57.417 -23.880 50.829 1.00 87.00 340 ARG A CA 1
ATOM 2751 C C . ARG A 1 340 ? -58.346 -23.789 52.037 1.00 87.00 340 ARG A C 1
ATOM 2753 O O . ARG A 1 340 ? -59.561 -23.843 51.867 1.00 87.00 340 ARG A O 1
ATOM 2760 N N . ALA A 1 341 ? -57.796 -23.592 53.234 1.00 84.94 341 ALA A N 1
ATOM 2761 C CA . ALA A 1 341 ? -58.591 -23.433 54.449 1.00 84.94 341 ALA A CA 1
ATOM 2762 C C . ALA A 1 341 ? -59.464 -22.165 54.428 1.00 84.94 341 ALA A C 1
ATOM 2764 O O . ALA A 1 341 ? -60.586 -22.197 54.918 1.00 84.94 341 ALA A O 1
ATOM 2765 N N . LEU A 1 342 ? -58.990 -21.060 53.843 1.00 85.56 342 LEU A N 1
ATOM 2766 C CA . LEU A 1 342 ? -59.778 -19.833 53.682 1.00 85.56 342 LEU A CA 1
ATOM 2767 C C . LEU A 1 342 ? -60.882 -19.975 52.624 1.00 85.56 342 LEU A C 1
ATOM 2769 O O . LEU A 1 342 ? -61.937 -19.366 52.776 1.00 85.56 342 LEU A O 1
ATOM 2773 N N . SER A 1 343 ? -60.665 -20.782 51.582 1.00 82.19 343 SER A N 1
ATOM 2774 C CA . SER A 1 343 ? -61.649 -21.003 50.512 1.00 82.19 343 SER A CA 1
ATOM 2775 C C . SER A 1 343 ? -62.865 -21.839 50.935 1.00 82.19 343 SER A C 1
ATOM 2777 O O . SER A 1 343 ? -63.928 -21.701 50.336 1.00 82.19 343 SER A O 1
ATOM 2779 N N . ASP A 1 344 ? -62.720 -22.670 51.973 1.00 78.31 344 ASP A N 1
ATOM 2780 C CA . ASP A 1 344 ? -63.735 -23.634 52.436 1.00 78.31 344 ASP A CA 1
ATOM 2781 C C . ASP A 1 344 ? -64.468 -23.175 53.719 1.00 78.31 344 ASP A C 1
ATOM 2783 O O . ASP A 1 344 ? -65.244 -23.913 54.324 1.00 78.31 344 ASP A O 1
ATOM 2787 N N . VAL A 1 345 ? -64.220 -21.941 54.181 1.00 81.56 345 VAL A N 1
ATOM 2788 C CA . VAL A 1 345 ? -64.717 -21.433 55.470 1.00 81.56 345 VAL A CA 1
ATOM 2789 C C . VAL A 1 345 ? -65.684 -20.258 55.287 1.00 81.56 345 VAL A C 1
ATOM 2791 O O . VAL A 1 345 ? -65.374 -19.264 54.640 1.00 81.56 345 VAL A O 1
ATOM 2794 N N . LEU A 1 346 ? -66.853 -20.340 55.939 1.00 68.81 346 LEU A N 1
ATOM 2795 C CA . LEU A 1 346 ? -67.894 -19.296 55.919 1.00 68.81 346 LEU A CA 1
ATOM 2796 C C . LEU A 1 346 ? -67.537 -18.040 56.738 1.00 68.81 346 LEU A C 1
ATOM 2798 O O . LEU A 1 346 ? -68.013 -16.951 56.426 1.00 68.81 346 LEU A O 1
ATOM 2802 N N . VAL A 1 347 ? -66.725 -18.180 57.793 1.00 78.88 347 VAL A N 1
ATOM 2803 C CA . VAL A 1 347 ? -66.234 -17.067 58.627 1.00 78.88 347 VAL A CA 1
ATOM 2804 C C . VAL A 1 347 ? -64.737 -17.266 58.889 1.00 78.88 347 VAL A C 1
ATOM 2806 O O . VAL A 1 347 ? -64.376 -18.100 59.723 1.00 78.88 347 VAL A O 1
ATOM 2809 N N . PRO A 1 348 ? -63.844 -16.558 58.176 1.00 80.06 348 PRO A N 1
ATOM 2810 C CA . PRO A 1 348 ? -62.407 -16.759 58.309 1.00 80.06 348 PRO A CA 1
ATOM 2811 C C . PRO A 1 348 ? -61.906 -16.299 59.684 1.00 80.06 348 PRO A C 1
ATOM 2813 O O . PRO A 1 348 ? -62.268 -15.230 60.176 1.00 80.06 348 PRO A O 1
ATOM 2816 N N . ALA A 1 349 ? -61.038 -17.096 60.308 1.00 83.44 349 ALA A N 1
ATOM 2817 C CA . ALA A 1 349 ? -60.393 -16.712 61.558 1.00 83.44 349 ALA A CA 1
ATOM 2818 C C . ALA A 1 349 ? -59.389 -15.572 61.316 1.00 83.44 349 ALA A C 1
ATOM 2820 O O . ALA A 1 349 ? -58.534 -15.665 60.435 1.00 83.44 349 ALA A O 1
ATOM 2821 N N . GLN A 1 350 ? -59.430 -14.522 62.144 1.00 82.75 350 GLN A N 1
ATOM 2822 C CA . GLN A 1 350 ? -58.541 -13.361 61.992 1.00 82.75 350 GLN A CA 1
ATOM 2823 C C . GLN A 1 350 ? -57.050 -13.730 62.089 1.00 82.75 350 GLN A C 1
ATOM 2825 O O . GLN A 1 350 ? -56.209 -13.100 61.455 1.00 82.75 350 GLN A O 1
ATOM 2830 N N . SER A 1 351 ? -56.712 -14.764 62.863 1.00 82.25 351 SER A N 1
ATOM 2831 C CA . SER A 1 351 ? -55.353 -15.312 62.946 1.00 82.25 351 SER A CA 1
ATOM 2832 C C . SER A 1 351 ? -54.887 -15.945 61.632 1.00 82.25 351 SER A C 1
ATOM 2834 O O . SER A 1 351 ? -53.708 -15.857 61.309 1.00 82.25 351 SER A O 1
ATOM 2836 N N . LEU A 1 352 ? -55.802 -16.544 60.864 1.00 85.06 352 LEU A N 1
ATOM 2837 C CA . LEU A 1 352 ? -55.509 -17.186 59.583 1.00 85.06 352 LEU A CA 1
ATOM 2838 C C . LEU A 1 352 ? -55.304 -16.146 58.469 1.00 85.06 352 LEU A C 1
ATOM 2840 O O . LEU A 1 352 ? -54.414 -16.306 57.641 1.00 85.06 352 LEU A O 1
ATOM 2844 N N . LEU A 1 353 ? -56.070 -15.049 58.499 1.00 83.69 353 LEU A N 1
ATOM 2845 C CA . LEU A 1 353 ? -55.867 -13.899 57.608 1.00 83.69 353 LEU A CA 1
ATOM 2846 C C . LEU A 1 353 ? -54.517 -13.213 57.860 1.00 83.69 353 LEU A C 1
ATOM 2848 O O . LEU A 1 353 ? -53.787 -12.955 56.910 1.00 83.69 353 LEU A O 1
ATOM 2852 N N . LYS A 1 354 ? -54.141 -13.004 59.129 1.00 87.56 354 LYS A N 1
ATOM 2853 C CA . LYS A 1 354 ? -52.809 -12.482 59.479 1.00 87.56 354 LYS A CA 1
ATOM 2854 C C . LYS A 1 354 ? -51.690 -13.422 59.032 1.00 87.56 354 LYS A C 1
ATOM 2856 O O . LYS A 1 354 ? -50.749 -12.982 58.392 1.00 87.56 354 LYS A O 1
ATOM 2861 N N . ALA A 1 355 ? -51.832 -14.726 59.279 1.00 86.94 355 ALA A N 1
ATOM 2862 C CA . ALA A 1 355 ? -50.846 -15.713 58.842 1.00 86.94 355 ALA A CA 1
ATOM 2863 C C . ALA A 1 355 ? -50.675 -15.743 57.313 1.00 86.94 355 ALA A C 1
ATOM 2865 O O . ALA A 1 355 ? -49.573 -15.977 56.828 1.00 86.94 355 ALA A O 1
ATOM 2866 N N . ARG A 1 356 ? -51.743 -15.495 56.544 1.00 87.38 356 ARG A N 1
ATOM 2867 C CA . ARG A 1 356 ? -51.676 -15.356 55.084 1.00 87.38 356 ARG A CA 1
ATOM 2868 C C . ARG A 1 356 ? -50.829 -14.149 54.671 1.00 87.38 356 ARG A C 1
ATOM 2870 O O . ARG A 1 356 ? -49.964 -14.302 53.816 1.00 87.38 356 ARG A O 1
ATOM 2877 N N . GLU A 1 357 ? -51.081 -12.983 55.262 1.00 86.50 357 GLU A N 1
ATOM 2878 C CA . GLU A 1 357 ? -50.329 -11.749 54.989 1.00 86.50 357 GLU A CA 1
ATOM 2879 C C . GLU A 1 357 ? -48.853 -11.901 55.385 1.00 86.50 357 GLU A C 1
ATOM 2881 O O . GLU A 1 357 ? -47.965 -11.612 54.583 1.00 86.50 357 GLU A O 1
ATOM 2886 N N . ASP A 1 358 ? -48.588 -12.459 56.568 1.00 87.31 358 ASP A N 1
ATOM 2887 C CA . ASP A 1 358 ? -47.234 -12.732 57.053 1.00 87.31 358 ASP A CA 1
ATOM 2888 C C . ASP A 1 358 ? -46.493 -13.704 56.118 1.00 87.31 358 ASP A C 1
ATOM 2890 O O . ASP A 1 358 ? -45.344 -13.458 55.752 1.00 87.31 358 ASP A O 1
ATOM 2894 N N . LEU A 1 359 ? -47.156 -14.777 55.660 1.00 88.56 359 LEU A N 1
ATOM 2895 C CA . LEU A 1 359 ? -46.581 -15.723 54.698 1.00 88.56 359 LEU A CA 1
ATOM 2896 C C . LEU A 1 359 ? -46.307 -15.076 53.335 1.00 88.56 359 LEU A C 1
ATOM 2898 O O . LEU A 1 359 ? -45.290 -15.393 52.725 1.00 88.56 359 LEU A O 1
ATOM 2902 N N . GLN A 1 360 ? -47.165 -14.173 52.848 1.00 84.88 360 GLN A N 1
ATOM 2903 C CA . GLN A 1 360 ? -46.911 -13.440 51.599 1.00 84.88 360 GLN A CA 1
ATOM 2904 C C . GLN A 1 360 ? -45.670 -12.556 51.706 1.00 84.88 360 GLN A C 1
ATOM 2906 O O . GLN A 1 360 ? -44.837 -12.566 50.799 1.00 84.88 360 GLN A O 1
ATOM 2911 N N . LEU A 1 361 ? -45.533 -11.823 52.813 1.00 86.19 361 LEU A N 1
ATOM 2912 C CA . LEU A 1 361 ? -44.378 -10.966 53.068 1.00 86.19 361 LEU A CA 1
ATOM 2913 C C . LEU A 1 361 ? -43.095 -11.789 53.217 1.00 86.19 361 LEU A C 1
ATOM 2915 O O . LEU A 1 361 ? -42.073 -11.440 52.629 1.00 86.19 361 LEU A O 1
ATOM 2919 N N . GLU A 1 362 ? -43.148 -12.916 53.934 1.00 86.56 362 GLU A N 1
ATOM 2920 C CA . GLU A 1 362 ? -41.995 -13.807 54.082 1.00 86.56 362 GLU A CA 1
ATOM 2921 C C . GLU A 1 362 ? -41.603 -14.416 52.723 1.00 86.56 362 GLU A C 1
ATOM 2923 O O . GLU A 1 362 ? -40.428 -14.411 52.364 1.00 86.56 362 GLU A O 1
ATOM 2928 N N . ILE A 1 363 ? -42.565 -14.887 51.918 1.00 84.38 363 ILE A N 1
ATOM 2929 C CA . ILE A 1 363 ? -42.300 -15.415 50.567 1.00 84.38 363 ILE A CA 1
ATOM 2930 C C . ILE A 1 363 ? -41.677 -14.341 49.668 1.00 84.38 363 ILE A C 1
ATOM 2932 O O . ILE A 1 363 ? -40.715 -14.640 48.960 1.00 84.38 363 ILE A O 1
ATOM 2936 N N . ALA A 1 364 ? -42.186 -13.106 49.697 1.00 79.31 364 ALA A N 1
ATOM 2937 C CA . ALA A 1 364 ? -41.623 -11.997 48.930 1.00 79.31 364 ALA A CA 1
ATOM 2938 C C . ALA A 1 364 ? -40.170 -11.712 49.343 1.00 79.31 364 ALA A C 1
ATOM 2940 O O . ALA A 1 364 ? -39.284 -11.701 48.491 1.00 79.31 364 ALA A O 1
ATOM 2941 N N . HIS A 1 365 ? -39.909 -11.615 50.648 1.00 82.88 365 HIS A N 1
ATOM 2942 C CA . HIS A 1 365 ? -38.571 -11.394 51.193 1.00 82.88 365 HIS A CA 1
ATOM 2943 C C . HIS A 1 365 ? -37.577 -12.502 50.801 1.00 82.88 365 HIS A C 1
ATOM 2945 O O . HIS A 1 365 ? -36.463 -12.230 50.356 1.00 82.88 365 HIS A O 1
ATOM 2951 N N . TRP A 1 366 ? -37.975 -13.775 50.903 1.00 80.81 366 TRP A N 1
ATOM 2952 C CA . TRP A 1 366 ? -37.108 -14.891 50.511 1.00 80.81 366 TRP A CA 1
ATOM 2953 C C . TRP A 1 366 ? -36.908 -14.994 48.990 1.00 80.81 366 TRP A C 1
ATOM 2955 O O . TRP A 1 366 ? -35.879 -15.515 48.557 1.00 80.81 366 TRP A O 1
ATOM 2965 N N . ARG A 1 367 ? -37.854 -14.505 48.173 1.00 78.75 367 ARG A N 1
ATOM 2966 C CA . ARG A 1 367 ? -37.697 -14.406 46.711 1.00 78.75 367 ARG A CA 1
ATOM 2967 C C . ARG A 1 367 ? -36.723 -13.301 46.311 1.00 78.75 367 ARG A C 1
ATOM 2969 O O . ARG A 1 367 ? -35.948 -13.527 45.392 1.00 78.75 367 ARG A O 1
ATOM 2976 N N . GLU A 1 368 ? -36.714 -12.170 47.014 1.00 74.12 368 GLU A N 1
ATOM 2977 C CA . GLU A 1 368 ? -35.727 -11.097 46.805 1.00 74.12 368 GLU A CA 1
ATOM 2978 C C . GLU A 1 368 ? -34.291 -11.544 47.118 1.00 74.12 368 GLU A C 1
ATOM 2980 O O . GLU A 1 368 ? -33.347 -11.059 46.502 1.00 74.12 368 GLU A O 1
ATOM 2985 N N . MET A 1 369 ? -34.114 -12.501 48.037 1.00 69.19 369 MET A N 1
ATOM 2986 C CA . MET A 1 369 ? -32.796 -13.070 48.352 1.00 69.19 369 MET A CA 1
ATOM 2987 C C . MET A 1 369 ? -32.273 -14.068 47.307 1.00 69.19 369 MET A C 1
ATOM 2989 O O . MET A 1 369 ? -31.112 -14.476 47.379 1.00 69.19 369 MET A O 1
ATOM 2993 N N . LEU A 1 370 ? -33.098 -14.500 46.347 1.00 65.81 370 LEU A N 1
ATOM 2994 C CA . LEU A 1 370 ? -32.601 -15.237 45.190 1.00 65.81 370 LEU A CA 1
ATOM 2995 C C . LEU A 1 370 ? -32.083 -14.227 44.158 1.00 65.81 370 LEU A C 1
ATOM 2997 O O . LEU A 1 370 ? -32.792 -13.263 43.870 1.00 65.81 370 LEU A O 1
ATOM 3001 N N . PRO A 1 371 ? -30.893 -14.442 43.558 1.00 58.12 371 PRO A N 1
ATOM 3002 C CA . PRO A 1 371 ? -30.476 -13.640 42.414 1.00 58.12 371 PRO A CA 1
ATOM 3003 C C . PRO A 1 371 ? -31.595 -13.692 41.376 1.00 58.12 371 PRO A C 1
ATOM 3005 O O . PRO A 1 371 ? -32.140 -14.773 41.110 1.00 58.12 371 PRO A O 1
ATOM 3008 N N . GLY A 1 372 ? -31.986 -12.519 40.871 1.00 50.97 372 GLY A N 1
ATOM 3009 C CA . GLY A 1 372 ? -33.133 -12.381 39.983 1.00 50.97 372 GLY A CA 1
ATOM 3010 C C . GLY A 1 372 ? -33.064 -13.391 38.839 1.00 50.97 372 GLY A C 1
ATOM 3011 O O . GLY A 1 372 ? -31.981 -13.804 38.414 1.00 50.97 372 GLY A O 1
ATOM 3012 N N . ALA A 1 373 ? -34.218 -13.776 38.295 1.00 45.84 373 ALA A N 1
ATOM 3013 C CA . ALA A 1 373 ? -34.297 -14.630 37.104 1.00 45.84 373 ALA A CA 1
ATOM 3014 C C . ALA A 1 373 ? -33.440 -14.110 35.917 1.00 45.84 373 ALA A C 1
ATOM 3016 O O . ALA A 1 373 ? -33.155 -14.853 34.984 1.00 45.84 373 ALA A O 1
ATOM 3017 N N . GLU A 1 374 ? -32.984 -12.855 35.985 1.00 44.00 374 GLU A N 1
ATOM 3018 C CA . GLU A 1 374 ? -32.044 -12.196 35.076 1.00 44.00 374 GLU A CA 1
ATOM 3019 C C . GLU A 1 374 ? -30.599 -12.745 35.126 1.00 44.00 374 GLU A C 1
ATOM 3021 O O . GLU A 1 374 ? -29.898 -12.667 34.118 1.00 44.00 374 GLU A O 1
ATOM 3026 N N . GLU A 1 375 ? -30.151 -13.350 36.235 1.00 46.94 375 GLU A N 1
ATOM 3027 C CA . GLU A 1 375 ? -28.790 -13.912 36.379 1.00 46.94 375 GLU A CA 1
ATOM 3028 C C . GLU A 1 375 ? -28.750 -15.447 36.318 1.00 46.94 375 GLU A C 1
ATOM 3030 O O . GLU A 1 375 ? -27.723 -16.047 35.989 1.00 46.94 375 GLU A O 1
ATOM 3035 N N . ALA A 1 376 ? -29.875 -16.116 36.577 1.00 48.06 376 ALA A N 1
ATOM 3036 C CA . ALA A 1 376 ? -29.987 -17.567 36.483 1.00 48.06 376 ALA A CA 1
ATOM 3037 C C . ALA A 1 376 ? -30.238 -18.014 35.033 1.00 48.06 376 ALA A C 1
ATOM 3039 O O . ALA A 1 376 ? -31.273 -18.592 34.711 1.00 48.06 376 ALA A O 1
ATOM 3040 N N . CYS A 1 377 ? -29.272 -17.777 34.145 1.00 53.34 377 CYS A N 1
ATOM 3041 C CA . CYS A 1 377 ? -29.312 -18.354 32.807 1.00 53.34 377 CYS A CA 1
ATOM 3042 C C . CYS A 1 377 ? -29.237 -19.886 32.928 1.00 53.34 377 CYS A C 1
ATOM 3044 O O . CYS A 1 377 ? -28.219 -20.433 33.359 1.00 53.34 377 CYS A O 1
ATOM 3046 N N . SER A 1 378 ? -30.311 -20.589 32.559 1.00 59.66 378 SER A N 1
ATOM 3047 C CA . SER A 1 378 ? -30.283 -22.046 32.402 1.00 59.66 378 SER A CA 1
ATOM 3048 C C . SER A 1 378 ? -29.092 -22.451 31.522 1.00 59.66 378 SER A C 1
ATOM 3050 O O . SER A 1 378 ? -28.790 -21.742 30.557 1.00 59.66 378 SER A O 1
ATOM 3052 N N . PRO A 1 379 ? -28.403 -23.577 31.796 1.00 65.12 379 PRO A N 1
ATOM 3053 C CA . PRO A 1 379 ? -27.262 -24.024 30.993 1.00 65.12 379 PRO A CA 1
ATOM 3054 C C . PRO A 1 379 ? -27.576 -24.089 29.491 1.00 65.12 379 PRO A C 1
ATOM 3056 O O . PRO A 1 379 ? -26.711 -23.814 28.656 1.00 65.12 379 PRO A O 1
ATOM 3059 N N . LEU A 1 380 ? -28.831 -24.399 29.146 1.00 70.25 380 LEU A N 1
ATOM 3060 C CA . LEU A 1 380 ? -29.323 -24.410 27.773 1.00 70.25 380 LEU A CA 1
ATOM 3061 C C . LEU A 1 380 ? -29.446 -22.989 27.202 1.00 70.25 380 LEU A C 1
ATOM 3063 O O . LEU A 1 380 ? -28.938 -22.728 26.112 1.00 70.25 380 LEU A O 1
ATOM 3067 N N . ALA A 1 381 ? -30.047 -22.056 27.947 1.00 68.00 381 ALA A N 1
ATOM 3068 C CA . ALA A 1 381 ? -30.161 -20.655 27.541 1.00 68.00 381 ALA A CA 1
ATOM 3069 C C . ALA A 1 381 ? -28.782 -19.984 27.399 1.00 68.00 381 ALA A C 1
ATOM 3071 O O . ALA A 1 381 ? -28.513 -19.317 26.399 1.00 68.00 381 ALA A O 1
ATOM 3072 N N . GLY A 1 382 ? -27.860 -20.247 28.329 1.00 70.31 382 GLY A N 1
ATOM 3073 C CA . GLY A 1 382 ? -26.473 -19.791 28.244 1.00 70.31 382 GLY A CA 1
ATOM 3074 C C . GLY A 1 382 ? -25.742 -20.348 27.018 1.00 70.31 382 GLY A C 1
ATOM 3075 O O . GLY A 1 382 ? -25.045 -19.607 26.325 1.00 70.31 382 GLY A O 1
ATOM 3076 N N . SER A 1 383 ? -25.952 -21.627 26.691 1.00 76.56 383 SER A N 1
ATOM 3077 C CA . SER A 1 383 ? -25.349 -22.265 25.510 1.00 76.56 383 SER A CA 1
ATOM 3078 C C . SER A 1 383 ? -25.900 -21.704 24.195 1.00 76.56 383 SER A C 1
ATOM 3080 O O . SER A 1 383 ? -25.129 -21.422 23.278 1.00 76.56 383 SER A O 1
ATOM 3082 N N . LEU A 1 384 ? -27.215 -21.477 24.104 1.00 80.62 384 LEU A N 1
ATOM 3083 C CA . LEU A 1 384 ? -27.858 -20.877 22.928 1.00 80.62 384 LEU A CA 1
ATOM 3084 C C . LEU A 1 384 ? -27.419 -19.421 22.721 1.00 80.62 384 LEU A C 1
ATOM 3086 O O . LEU A 1 384 ? -27.136 -19.007 21.595 1.00 80.62 384 LEU A O 1
ATOM 3090 N N . LEU A 1 385 ? -27.290 -18.651 23.803 1.00 80.75 385 LEU A N 1
ATOM 3091 C CA . LEU A 1 385 ? -26.780 -17.283 23.754 1.00 80.75 385 LEU A CA 1
ATOM 3092 C C . LEU A 1 385 ? -25.283 -17.239 23.403 1.00 80.75 385 LEU A C 1
ATOM 3094 O O . LEU A 1 385 ? -24.845 -16.378 22.637 1.00 80.75 385 LEU A O 1
ATOM 3098 N N . GLY A 1 386 ? -24.500 -18.201 23.896 1.00 77.44 386 GLY A N 1
ATOM 3099 C CA . GLY A 1 386 ? -23.115 -18.419 23.483 1.00 77.44 386 GLY A CA 1
ATOM 3100 C C . GLY A 1 386 ? -23.004 -18.725 21.988 1.00 77.44 386 GLY A C 1
ATOM 3101 O O . GLY A 1 386 ? -22.193 -18.107 21.300 1.00 77.44 386 GLY A O 1
ATOM 3102 N N . HIS A 1 387 ? -23.872 -19.591 21.459 1.00 82.69 387 HIS A N 1
ATOM 3103 C CA . HIS A 1 387 ? -23.929 -19.899 20.030 1.00 82.69 387 HIS A CA 1
ATOM 3104 C C . HIS A 1 387 ? -24.276 -18.658 19.193 1.00 82.69 387 HIS A C 1
ATOM 3106 O O . HIS A 1 387 ? -23.557 -18.340 18.244 1.00 82.69 387 HIS A O 1
ATOM 3112 N N . ALA A 1 388 ? -25.279 -17.873 19.605 1.00 82.38 388 ALA A N 1
ATOM 3113 C CA . ALA A 1 388 ? -25.642 -16.607 18.958 1.00 82.38 388 ALA A CA 1
ATOM 3114 C C . ALA A 1 388 ? -24.455 -15.626 18.856 1.00 82.38 388 ALA A C 1
ATOM 3116 O O . ALA A 1 388 ? -24.275 -14.928 17.850 1.00 82.38 388 ALA A O 1
ATOM 3117 N N . ARG A 1 389 ? -23.586 -15.601 19.873 1.00 83.56 389 ARG A N 1
ATOM 3118 C CA . ARG A 1 389 ? -22.376 -14.767 19.883 1.00 83.56 389 ARG A CA 1
ATOM 3119 C C . ARG A 1 389 ? -21.301 -15.230 18.894 1.00 83.56 389 ARG A C 1
ATOM 3121 O O . ARG A 1 389 ? -20.468 -14.410 18.522 1.00 83.56 389 ARG A O 1
ATOM 3128 N N . THR A 1 390 ? -21.336 -16.464 18.394 1.00 84.25 390 THR A N 1
ATOM 3129 C CA . THR A 1 390 ? -20.334 -16.954 17.427 1.00 84.25 390 THR A CA 1
ATOM 3130 C C . THR A 1 390 ? -20.569 -16.490 15.983 1.00 84.25 390 THR A C 1
ATOM 3132 O O . THR A 1 390 ? -19.619 -16.463 15.198 1.00 84.25 390 THR A O 1
ATOM 3135 N N . PHE A 1 391 ? -21.790 -16.066 15.621 1.00 85.56 391 PHE A N 1
ATOM 3136 C CA . PHE A 1 391 ? -22.068 -15.548 14.273 1.00 85.56 391 PHE A CA 1
ATOM 3137 C C . PHE A 1 391 ? -21.250 -14.280 13.964 1.00 85.56 391 PHE A C 1
ATOM 3139 O O . PHE A 1 391 ? -21.045 -13.417 14.822 1.00 85.56 391 PHE A O 1
ATOM 3146 N N . LYS A 1 392 ? -20.764 -14.164 12.722 1.00 84.81 392 LYS A N 1
ATOM 3147 C CA . LYS A 1 392 ? -19.892 -13.060 12.283 1.00 84.81 392 LYS A CA 1
ATOM 3148 C C . LYS A 1 392 ? -20.681 -11.766 12.040 1.00 84.81 392 LYS A C 1
ATOM 3150 O O . LYS A 1 392 ? -21.870 -11.791 11.743 1.00 84.81 392 LYS A O 1
ATOM 3155 N N . VAL A 1 393 ? -20.004 -10.616 12.126 1.00 82.69 393 VAL A N 1
ATOM 3156 C CA . VAL A 1 393 ? -20.589 -9.290 11.837 1.00 82.69 393 VAL A CA 1
ATOM 3157 C C . VAL A 1 393 ? -20.495 -8.985 10.335 1.00 82.69 393 VAL A C 1
ATOM 3159 O O . VAL A 1 393 ? -19.710 -8.152 9.887 1.00 82.69 393 VAL A O 1
ATOM 3162 N N . ASN A 1 394 ? -21.255 -9.728 9.538 1.00 83.56 394 ASN A N 1
ATOM 3163 C CA . ASN A 1 394 ? -21.421 -9.547 8.095 1.00 83.56 394 ASN A CA 1
ATOM 3164 C C . ASN A 1 394 ? -22.882 -9.831 7.700 1.00 83.56 394 ASN A C 1
ATOM 3166 O O . ASN A 1 394 ? -23.659 -10.305 8.523 1.00 83.56 394 ASN A 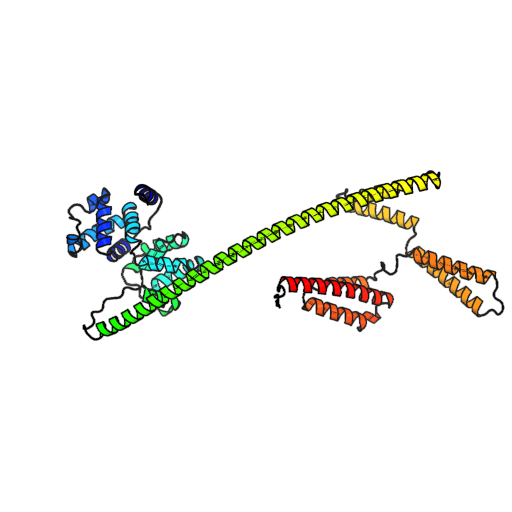O 1
ATOM 3170 N N . GLU A 1 395 ? -23.263 -9.535 6.455 1.00 82.88 395 GLU A N 1
ATOM 3171 C CA . GLU A 1 395 ? -24.646 -9.698 5.971 1.00 82.88 395 GLU A CA 1
ATOM 3172 C C . GLU A 1 395 ? -25.183 -11.125 6.183 1.00 82.88 395 GLU A C 1
ATOM 3174 O O . GLU A 1 395 ? -26.283 -11.315 6.700 1.00 82.88 395 GLU A O 1
ATOM 3179 N N . GLU A 1 396 ? -24.351 -12.126 5.891 1.00 86.00 396 GLU A N 1
ATOM 3180 C CA . GLU A 1 396 ? -24.669 -13.541 6.097 1.00 86.00 396 GLU A CA 1
ATOM 3181 C C . GLU A 1 396 ? -24.837 -13.895 7.586 1.00 86.00 396 GLU A C 1
ATOM 3183 O O . GLU A 1 396 ? -25.805 -14.545 7.968 1.00 86.00 396 GLU A O 1
ATOM 3188 N N . GLY A 1 397 ? -23.951 -13.415 8.462 1.00 83.12 397 GLY A N 1
ATOM 3189 C CA . GLY A 1 397 ? -24.041 -13.652 9.904 1.00 83.12 397 GLY A CA 1
ATOM 3190 C C . GLY A 1 397 ? -25.210 -12.922 10.573 1.00 83.12 397 GLY A C 1
ATOM 3191 O O . GLY A 1 397 ? -25.753 -13.416 11.561 1.00 83.12 397 GLY A O 1
ATOM 3192 N N . ILE A 1 398 ? -25.653 -11.788 10.018 1.00 86.75 398 ILE A N 1
ATOM 3193 C CA . ILE A 1 398 ? -26.884 -11.108 10.443 1.00 86.75 398 ILE A CA 1
ATOM 3194 C C . ILE A 1 398 ? -28.113 -11.929 10.026 1.00 86.75 398 ILE A C 1
ATOM 3196 O O . ILE A 1 398 ? -28.972 -12.165 10.874 1.00 86.75 398 ILE A O 1
ATOM 3200 N N . ARG A 1 399 ? -28.177 -12.444 8.785 1.00 87.12 399 ARG A N 1
ATOM 3201 C CA . ARG A 1 399 ? -29.269 -13.347 8.360 1.00 87.12 399 ARG A CA 1
ATOM 3202 C C . ARG A 1 399 ? -29.328 -14.625 9.193 1.00 87.12 399 ARG A C 1
ATOM 3204 O O . ARG A 1 399 ? -30.418 -15.063 9.551 1.00 87.12 399 ARG A O 1
ATOM 3211 N N . GLN A 1 400 ? -28.178 -15.206 9.531 1.00 87.38 400 GLN A N 1
ATOM 3212 C CA . GLN A 1 400 ? -28.104 -16.392 10.389 1.00 87.38 400 GLN A CA 1
ATO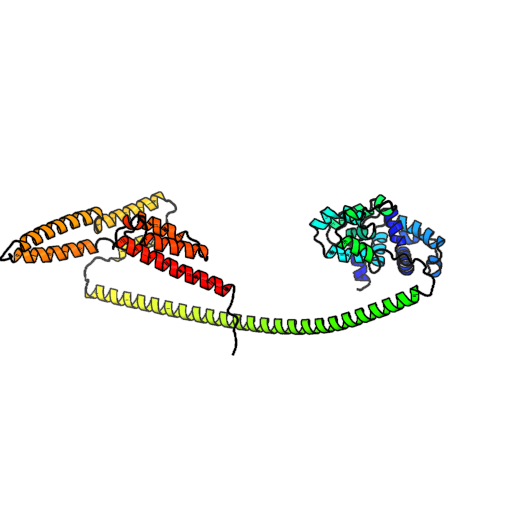M 3213 C C . GLN A 1 400 ? -28.609 -16.102 11.808 1.00 87.38 400 GLN A C 1
ATOM 3215 O O . GLN A 1 400 ? -29.349 -16.903 12.373 1.00 87.38 400 GLN A O 1
ATOM 3220 N N . LEU A 1 401 ? -28.289 -14.931 12.364 1.00 87.75 401 LEU A N 1
ATOM 3221 C CA . LEU A 1 401 ? -28.781 -14.511 13.677 1.00 87.75 401 LEU A CA 1
ATOM 3222 C C . LEU A 1 401 ? -30.295 -14.215 13.676 1.00 87.75 401 LEU A C 1
ATOM 3224 O O . LEU A 1 401 ? -30.980 -14.517 14.652 1.00 87.75 401 LEU A O 1
ATOM 3228 N N . GLU A 1 402 ? -30.830 -13.663 12.584 1.00 88.06 402 GLU A N 1
ATOM 3229 C CA . GLU A 1 402 ? -32.275 -13.466 12.379 1.00 88.06 402 GLU A CA 1
ATOM 3230 C C . GLU A 1 402 ? -33.028 -14.797 12.289 1.00 88.06 402 GLU A C 1
ATOM 3232 O O . GLU A 1 402 ? -34.070 -14.962 12.928 1.00 88.06 402 GLU A O 1
ATOM 3237 N N . ALA A 1 403 ? -32.485 -15.756 11.534 1.00 86.50 403 ALA A N 1
ATOM 3238 C CA . ALA A 1 403 ? -33.031 -17.105 11.438 1.00 86.50 403 ALA A CA 1
ATOM 3239 C C . ALA A 1 403 ? -33.007 -17.808 12.804 1.00 86.50 403 ALA A C 1
ATOM 3241 O O . ALA A 1 403 ? -34.022 -18.359 13.223 1.00 86.50 403 ALA A O 1
ATOM 3242 N N . PHE A 1 404 ? -31.902 -17.688 13.546 1.00 86.00 404 PHE A N 1
ATOM 3243 C CA . PHE A 1 404 ? -31.765 -18.252 14.888 1.00 86.00 404 PHE A CA 1
ATOM 3244 C C . PHE A 1 404 ? -32.783 -17.663 15.880 1.00 86.00 404 PHE A C 1
ATOM 3246 O O . PHE A 1 404 ? -33.424 -18.400 16.626 1.00 86.00 404 PHE A O 1
ATOM 3253 N N . LEU A 1 405 ? -33.010 -16.344 15.857 1.00 85.94 405 LEU A N 1
ATOM 3254 C CA . LEU A 1 405 ? -34.044 -15.699 16.678 1.00 85.94 405 LEU A CA 1
ATOM 3255 C C . LEU A 1 405 ? -35.457 -16.201 16.327 1.00 85.94 405 LEU A C 1
ATOM 3257 O O . LEU A 1 405 ? -36.276 -16.433 17.220 1.00 85.94 405 LEU A O 1
ATOM 3261 N N . ALA A 1 406 ? -35.745 -16.384 15.036 1.00 83.44 406 ALA A N 1
ATOM 3262 C CA . ALA A 1 406 ? -37.024 -16.917 14.574 1.00 83.44 406 ALA A CA 1
ATOM 3263 C C . ALA A 1 406 ? -37.219 -18.388 14.985 1.00 83.44 406 ALA A C 1
ATOM 3265 O O . ALA A 1 406 ? -38.329 -18.778 15.356 1.00 83.44 406 ALA A O 1
ATOM 3266 N N . GLU A 1 407 ? -36.150 -19.187 14.976 1.00 82.38 407 GLU A N 1
ATOM 3267 C CA . GLU A 1 407 ? -36.156 -20.578 15.430 1.00 82.38 407 GLU A CA 1
ATOM 3268 C C . GLU A 1 407 ? -36.386 -20.691 16.938 1.00 82.38 407 GLU A C 1
ATOM 3270 O O . GLU A 1 407 ? -37.228 -21.483 17.351 1.00 82.38 407 GLU A O 1
ATOM 3275 N N . VAL A 1 408 ? -35.762 -19.848 17.767 1.00 78.56 408 VAL A N 1
ATOM 3276 C CA . VAL A 1 408 ? -36.039 -19.804 19.220 1.00 78.56 408 VAL A CA 1
ATOM 3277 C C . VAL A 1 408 ? -37.523 -19.505 19.504 1.00 78.56 408 VAL A C 1
ATOM 3279 O O . VAL A 1 408 ? -38.087 -19.977 20.490 1.00 78.56 408 VAL A O 1
ATOM 3282 N N . GLY A 1 409 ? -38.195 -18.762 18.617 1.00 68.19 409 GLY A N 1
ATOM 3283 C CA . GLY A 1 409 ? -39.627 -18.471 18.720 1.00 68.19 409 GLY A CA 1
ATOM 3284 C C . GLY A 1 409 ? -40.575 -19.562 18.198 1.00 68.19 409 GLY A C 1
ATOM 3285 O O . GLY A 1 409 ? -41.719 -19.603 18.653 1.00 68.19 409 GLY A O 1
ATOM 3286 N N . ARG A 1 410 ? -40.142 -20.410 17.249 1.00 70.56 410 ARG A N 1
ATOM 3287 C CA . ARG A 1 410 ? -41.025 -21.296 16.449 1.00 70.56 410 ARG A CA 1
ATOM 3288 C C . ARG A 1 410 ? -40.636 -22.783 16.422 1.00 70.56 410 ARG A C 1
ATOM 3290 O O . ARG A 1 410 ? -41.428 -23.596 15.959 1.00 70.56 410 ARG A O 1
ATOM 3297 N N . SER A 1 411 ? -39.433 -23.139 16.862 1.00 65.06 411 SER A N 1
ATOM 3298 C CA . SER A 1 411 ? -38.876 -24.500 16.816 1.00 65.06 411 SER A CA 1
ATOM 3299 C C . SER A 1 411 ? -39.281 -25.333 18.044 1.00 65.06 411 SER A C 1
ATOM 3301 O O . SER A 1 411 ? -39.541 -24.753 19.102 1.00 65.06 411 SER A O 1
ATOM 3303 N N . PRO A 1 412 ? -39.246 -26.683 17.980 1.00 61.16 412 PRO A N 1
ATOM 3304 C CA . PRO A 1 412 ? -39.292 -27.556 19.162 1.00 61.16 412 PRO A CA 1
ATOM 3305 C C . PRO A 1 412 ? -38.266 -27.190 20.251 1.00 61.16 412 PRO A C 1
ATOM 3307 O O . PRO A 1 412 ? -38.503 -27.457 21.424 1.00 61.16 412 PRO A O 1
ATOM 3310 N N . ILE A 1 413 ? -37.168 -26.505 19.917 1.00 61.16 413 ILE A N 1
ATOM 3311 C CA . ILE A 1 413 ? -36.217 -25.973 20.913 1.00 61.16 413 ILE A CA 1
ATOM 3312 C C . ILE A 1 413 ? -36.899 -24.965 21.854 1.00 61.16 413 ILE A C 1
ATOM 3314 O O . ILE A 1 413 ? -36.632 -24.961 23.051 1.00 61.16 413 ILE A O 1
ATOM 3318 N N . GLY A 1 414 ? -37.837 -24.163 21.343 1.00 58.66 414 GLY A N 1
ATOM 3319 C CA . GLY A 1 414 ? -38.627 -23.227 22.143 1.00 58.66 414 GLY A CA 1
ATOM 3320 C C . GLY A 1 414 ? -39.606 -23.904 23.105 1.00 58.66 414 GLY A C 1
ATOM 3321 O O . GLY A 1 414 ? -40.059 -23.251 24.034 1.00 58.66 414 GLY A O 1
ATOM 3322 N N . THR A 1 415 ? -39.916 -25.193 22.913 1.00 65.50 415 THR A N 1
ATOM 3323 C CA . THR A 1 415 ? -40.740 -25.982 23.853 1.00 65.50 415 THR A CA 1
ATOM 3324 C C . THR A 1 415 ? -39.936 -26.581 25.008 1.00 65.50 415 THR A C 1
ATOM 3326 O O . THR A 1 415 ? -40.522 -27.027 25.988 1.00 65.50 415 THR A O 1
ATOM 3329 N N . LEU A 1 416 ? -38.601 -26.578 24.907 1.00 64.88 416 LEU A N 1
ATOM 3330 C CA . LEU A 1 416 ? -37.683 -27.006 25.970 1.00 64.88 416 LEU A CA 1
ATOM 3331 C C . LEU A 1 416 ? -37.292 -25.858 26.912 1.00 64.88 416 LEU A C 1
ATOM 3333 O O . LEU A 1 416 ? -36.598 -26.096 27.898 1.00 64.88 416 LEU A O 1
ATOM 3337 N N . LEU A 1 417 ? -37.693 -24.631 26.580 1.00 67.31 417 LEU A N 1
ATOM 3338 C CA . LEU A 1 417 ? -37.413 -23.420 27.340 1.00 67.31 417 LEU A CA 1
ATOM 3339 C C . LEU A 1 417 ? -38.686 -22.980 28.061 1.00 67.31 417 LEU A C 1
ATOM 3341 O O . LEU A 1 417 ? -39.764 -22.963 27.465 1.00 67.31 417 LEU A O 1
ATOM 3345 N N . ASN A 1 418 ? -38.558 -22.581 29.323 1.00 73.56 418 ASN A N 1
ATOM 3346 C CA . ASN A 1 418 ? -39.656 -21.938 30.039 1.00 73.56 418 ASN A CA 1
ATOM 3347 C C . ASN A 1 418 ? -39.963 -20.567 29.406 1.00 73.56 418 ASN A C 1
ATOM 3349 O O . ASN A 1 418 ? -39.090 -19.939 28.803 1.00 73.56 418 ASN A O 1
ATOM 3353 N N . GLU A 1 419 ? -41.189 -20.060 29.564 1.00 69.12 419 GLU A N 1
ATOM 3354 C CA . GLU A 1 419 ? -41.601 -18.775 28.965 1.00 69.12 419 GLU A CA 1
ATOM 3355 C C . GLU A 1 419 ? -40.705 -17.597 29.398 1.00 69.12 419 GLU A C 1
ATOM 3357 O O . GLU A 1 419 ? -40.384 -16.725 28.589 1.00 69.12 419 GLU A O 1
ATOM 3362 N N . GLU A 1 420 ? -40.207 -17.612 30.637 1.00 67.31 420 GLU A N 1
ATOM 3363 C CA . GLU A 1 420 ? -39.244 -16.624 31.144 1.00 67.31 420 GLU A CA 1
ATOM 3364 C C . GLU A 1 420 ? -37.882 -16.710 30.427 1.00 67.31 420 GLU A C 1
ATOM 3366 O O . GLU A 1 420 ? -37.305 -15.690 30.044 1.00 67.31 420 GLU A O 1
ATOM 3371 N N . GLU A 1 421 ? -37.391 -17.923 30.155 1.00 69.06 421 GLU A N 1
ATOM 3372 C CA . GLU A 1 421 ? -36.122 -18.164 29.450 1.00 69.06 421 GLU A CA 1
ATOM 3373 C C . GLU A 1 421 ? -36.221 -17.777 27.972 1.00 69.06 421 GLU A C 1
ATOM 3375 O O . GLU A 1 421 ? -35.288 -17.218 27.387 1.00 69.06 421 GLU A O 1
ATOM 3380 N N . LYS A 1 422 ? -37.380 -18.039 27.366 1.00 74.25 422 LYS A N 1
ATOM 3381 C CA . LYS A 1 422 ? -37.696 -17.655 25.993 1.00 74.25 422 LYS A CA 1
ATOM 3382 C C . LYS A 1 422 ? -37.752 -16.137 25.847 1.00 74.25 422 LYS A C 1
ATOM 3384 O O . LYS A 1 422 ? -37.136 -15.598 24.925 1.00 74.25 422 LYS A O 1
ATOM 3389 N N . ALA A 1 423 ? -38.420 -15.444 26.771 1.00 76.06 423 ALA A N 1
ATOM 3390 C CA . ALA A 1 423 ? -38.469 -13.984 26.799 1.00 76.06 423 ALA A CA 1
ATOM 3391 C C . ALA A 1 423 ? -37.067 -13.374 26.982 1.00 76.06 423 ALA A C 1
ATOM 3393 O O . ALA A 1 423 ? -36.692 -12.440 26.264 1.00 76.06 423 ALA A O 1
ATOM 3394 N N . PHE A 1 424 ? -36.260 -13.945 27.881 1.00 77.69 424 PHE A N 1
ATOM 3395 C CA . PHE A 1 424 ? -34.874 -13.535 28.100 1.00 77.69 424 PHE A CA 1
ATOM 3396 C C . PHE A 1 424 ? -34.004 -13.702 26.843 1.00 77.69 424 PHE A C 1
ATOM 3398 O O . PHE A 1 424 ? -33.303 -12.767 26.439 1.00 77.69 424 PHE A O 1
ATOM 3405 N N . LEU A 1 425 ? -34.063 -14.867 26.188 1.00 79.31 425 LEU A N 1
ATOM 3406 C CA . LEU A 1 425 ? -33.294 -15.146 24.973 1.00 79.31 425 LEU A CA 1
ATOM 3407 C C . LEU A 1 425 ? -33.717 -14.253 23.809 1.00 79.31 425 LEU A C 1
ATOM 3409 O O . LEU A 1 425 ? -32.857 -13.707 23.120 1.00 79.31 425 LEU A O 1
ATOM 3413 N N . GLN A 1 426 ? -35.020 -14.053 23.611 1.00 82.81 426 GLN A N 1
ATOM 3414 C CA . GLN A 1 426 ? -35.531 -13.174 22.561 1.00 82.81 426 GLN A CA 1
ATOM 3415 C C . GLN A 1 426 ? -35.062 -11.730 22.752 1.00 82.81 426 GLN A C 1
ATOM 3417 O O . GLN A 1 426 ? -34.604 -11.101 21.795 1.00 82.81 426 GLN A O 1
ATOM 3422 N N . ARG A 1 427 ? -35.108 -11.220 23.989 1.00 82.19 427 ARG A N 1
ATOM 3423 C CA . ARG A 1 427 ? -34.609 -9.880 24.318 1.00 82.19 427 ARG A CA 1
ATOM 3424 C C . ARG A 1 427 ? -33.105 -9.776 24.076 1.00 82.19 427 ARG A C 1
ATOM 3426 O O . ARG A 1 427 ? -32.654 -8.854 23.401 1.00 82.19 427 ARG A O 1
ATOM 3433 N N . SER A 1 428 ? -32.334 -10.736 24.576 1.00 82.00 428 SER A N 1
ATOM 3434 C CA . SER A 1 428 ? -30.870 -10.699 24.531 1.00 82.00 428 SER A CA 1
ATOM 3435 C C . SER A 1 428 ? -30.310 -10.883 23.117 1.00 82.00 428 SER A C 1
ATOM 3437 O O . SER A 1 428 ? -29.413 -10.150 22.701 1.00 82.00 428 SER A O 1
ATOM 3439 N N . ILE A 1 429 ? -30.870 -11.815 22.340 1.00 84.81 429 ILE A N 1
ATOM 3440 C CA . ILE A 1 429 ? -30.520 -12.004 20.925 1.00 84.81 429 ILE A CA 1
ATOM 3441 C C . ILE A 1 429 ? -30.987 -10.795 20.103 1.00 84.81 429 ILE A C 1
ATOM 3443 O O . ILE A 1 429 ? -30.258 -10.343 19.222 1.00 84.81 429 ILE A O 1
ATOM 3447 N N . GLY A 1 430 ? -32.150 -10.214 20.421 1.00 85.25 430 GLY A N 1
ATOM 3448 C CA . GLY A 1 430 ? -32.636 -8.980 19.799 1.00 85.25 430 GLY A CA 1
ATOM 3449 C C . GLY A 1 430 ? -31.689 -7.790 19.995 1.00 85.25 430 GLY A C 1
ATOM 3450 O O . GLY A 1 430 ? -31.400 -7.075 19.033 1.00 85.25 430 GLY A O 1
ATOM 3451 N N . MET A 1 431 ? -31.141 -7.613 21.203 1.00 85.00 431 MET A N 1
ATOM 3452 C CA . MET A 1 431 ? -30.117 -6.592 21.472 1.00 85.00 431 MET A CA 1
ATOM 3453 C C . MET A 1 431 ? -28.831 -6.855 20.678 1.00 85.00 431 MET A C 1
ATOM 3455 O O . MET A 1 431 ? -28.353 -5.957 19.983 1.00 85.00 431 MET A O 1
ATOM 3459 N N . LEU A 1 432 ? -28.329 -8.096 20.688 1.00 84.88 432 LEU A N 1
ATOM 3460 C CA . LEU A 1 432 ? -27.139 -8.500 19.927 1.00 84.88 432 LEU A CA 1
ATOM 3461 C C . LEU A 1 432 ? -27.296 -8.216 18.421 1.00 84.88 432 LEU A C 1
ATOM 3463 O O . LEU A 1 432 ? -26.366 -7.776 17.745 1.00 84.88 432 LEU A O 1
ATOM 3467 N N . LEU A 1 433 ? -28.489 -8.459 17.884 1.00 87.25 433 LEU A N 1
ATOM 3468 C CA . LEU A 1 433 ? -28.822 -8.243 16.481 1.00 87.25 433 LEU A CA 1
ATOM 3469 C C . LEU A 1 433 ? -28.855 -6.753 16.129 1.00 87.25 433 LEU A C 1
ATOM 3471 O O . LEU A 1 433 ? -28.300 -6.347 15.104 1.00 87.25 433 LEU A O 1
ATOM 3475 N N . ALA A 1 434 ? -29.444 -5.926 16.997 1.00 85.25 434 ALA A N 1
ATOM 3476 C CA . ALA A 1 434 ? -29.445 -4.475 16.842 1.00 85.25 434 ALA A CA 1
ATOM 3477 C C . ALA A 1 434 ? -28.021 -3.894 16.873 1.00 85.25 434 ALA A C 1
ATOM 3479 O O . ALA A 1 434 ? -27.678 -3.063 16.029 1.00 85.25 434 ALA A O 1
ATOM 3480 N N . GLU A 1 435 ? -27.174 -4.358 17.792 1.00 85.81 435 GLU A N 1
ATOM 3481 C CA . GLU A 1 435 ? -25.763 -3.964 17.866 1.00 85.81 435 GLU A CA 1
ATOM 3482 C C . GLU A 1 435 ? -24.996 -4.356 16.601 1.00 85.81 435 GLU A C 1
ATOM 3484 O O . GLU A 1 435 ? -24.331 -3.521 15.984 1.00 85.81 435 GLU A O 1
ATOM 3489 N N . ARG A 1 436 ? -25.133 -5.607 16.149 1.00 84.94 436 ARG A N 1
ATOM 3490 C CA . ARG A 1 436 ? -24.421 -6.102 14.962 1.00 84.94 436 ARG A CA 1
ATOM 3491 C C . ARG A 1 436 ? -24.850 -5.410 13.676 1.00 84.94 436 ARG A C 1
ATOM 3493 O O . ARG A 1 436 ? -23.988 -5.107 12.854 1.00 84.94 436 ARG A O 1
ATOM 3500 N N . ARG A 1 437 ? -26.140 -5.097 13.512 1.00 85.62 437 ARG A N 1
ATOM 3501 C CA . ARG A 1 437 ? -26.626 -4.292 12.378 1.00 85.62 437 ARG A CA 1
ATOM 3502 C C . ARG A 1 437 ? -26.022 -2.891 12.386 1.00 85.62 437 ARG A C 1
ATOM 3504 O O . ARG A 1 437 ? -25.570 -2.444 11.336 1.00 85.62 437 ARG A O 1
ATOM 3511 N N . LYS A 1 438 ? -25.951 -2.229 13.548 1.00 84.31 438 LYS A N 1
ATOM 3512 C CA . LYS A 1 438 ? -25.308 -0.908 13.674 1.00 84.31 438 LYS A CA 1
ATOM 3513 C C . LYS A 1 438 ? -23.831 -0.961 13.283 1.00 84.31 438 LYS A C 1
ATOM 3515 O O . LYS A 1 438 ? -23.382 -0.122 12.508 1.00 84.31 438 LYS A O 1
ATOM 3520 N N . ILE A 1 439 ? -23.094 -1.961 13.771 1.00 79.62 439 ILE A N 1
ATOM 3521 C CA . ILE A 1 439 ? -21.668 -2.134 13.451 1.00 79.62 439 ILE A CA 1
ATOM 3522 C C . ILE A 1 439 ? -21.481 -2.410 11.955 1.00 79.62 439 ILE A C 1
ATOM 3524 O O . ILE A 1 439 ? -20.663 -1.761 11.309 1.00 79.62 439 ILE A O 1
ATOM 3528 N N . TRP A 1 440 ? -22.267 -3.320 11.374 1.00 81.12 440 TRP A N 1
ATOM 3529 C CA . TRP A 1 440 ? -22.188 -3.629 9.946 1.00 81.12 440 TRP A CA 1
ATOM 3530 C C . TRP A 1 440 ? -22.532 -2.418 9.065 1.00 81.12 440 TRP A C 1
ATOM 3532 O O . TRP A 1 440 ? -21.793 -2.121 8.128 1.00 81.12 440 TRP A O 1
ATOM 3542 N N . GLN A 1 441 ? -23.584 -1.664 9.399 1.00 80.25 441 GLN A N 1
ATOM 3543 C CA . GLN A 1 441 ? -23.951 -0.426 8.701 1.00 80.25 441 GLN A CA 1
ATOM 3544 C C . GLN A 1 441 ? -22.851 0.638 8.801 1.00 80.25 441 GLN A C 1
ATOM 3546 O O . GLN A 1 441 ? -22.513 1.256 7.793 1.00 80.25 441 GLN A O 1
ATOM 3551 N N . ALA A 1 442 ? -22.238 0.812 9.976 1.00 73.12 442 ALA A N 1
ATOM 3552 C CA . ALA A 1 442 ? -21.101 1.713 10.151 1.00 73.12 442 ALA A CA 1
ATOM 3553 C C . ALA A 1 442 ? -19.890 1.283 9.300 1.00 73.12 442 ALA A C 1
ATOM 3555 O O . ALA A 1 442 ? -19.271 2.118 8.641 1.00 73.12 442 ALA A O 1
ATOM 3556 N N . CYS A 1 443 ? -19.589 -0.020 9.234 1.00 68.75 443 CYS A N 1
ATOM 3557 C CA . CYS A 1 443 ? -18.532 -0.557 8.373 1.00 68.75 443 CYS A CA 1
ATOM 3558 C C . CYS A 1 443 ? -18.831 -0.383 6.873 1.00 68.75 443 CYS A C 1
ATOM 3560 O O . CYS A 1 443 ? -17.906 -0.156 6.094 1.00 68.75 443 CYS A O 1
ATOM 3562 N N . MET A 1 444 ? -20.097 -0.473 6.453 1.00 70.38 444 MET A N 1
ATOM 3563 C CA . MET A 1 444 ? -20.507 -0.235 5.063 1.00 70.38 444 MET A CA 1
ATOM 3564 C C . MET A 1 444 ? -20.417 1.248 4.683 1.00 70.38 444 MET A C 1
ATOM 3566 O O . MET A 1 444 ? -19.890 1.568 3.619 1.00 70.38 444 MET A O 1
ATOM 3570 N N . LEU A 1 445 ? -20.840 2.156 5.569 1.00 61.34 445 LEU A N 1
ATOM 3571 C CA . LEU A 1 445 ? -20.716 3.608 5.382 1.00 61.34 445 LEU A CA 1
ATOM 3572 C C . LEU A 1 445 ? -19.252 4.073 5.336 1.00 61.34 445 LEU A C 1
ATOM 3574 O O . LEU A 1 445 ? -18.927 5.004 4.605 1.00 61.34 445 LEU A O 1
ATOM 3578 N N . ALA A 1 446 ? -18.355 3.403 6.065 1.00 58.91 446 ALA A N 1
ATOM 3579 C CA . ALA A 1 446 ? -16.917 3.659 5.987 1.00 58.91 446 ALA A CA 1
ATOM 3580 C C . ALA A 1 446 ? -16.299 3.214 4.645 1.00 58.91 446 ALA A C 1
ATOM 3582 O O . ALA A 1 446 ? -15.332 3.819 4.187 1.00 58.91 446 ALA A O 1
ATOM 3583 N N . LYS A 1 447 ? -16.850 2.173 4.002 1.00 59.72 447 LYS A N 1
ATOM 3584 C CA . LYS A 1 447 ? -16.406 1.693 2.678 1.00 59.72 447 LYS A CA 1
ATOM 3585 C C . LYS A 1 447 ? -17.009 2.485 1.515 1.00 59.72 447 LYS A C 1
ATOM 3587 O O . LYS A 1 447 ? -16.373 2.603 0.471 1.00 59.72 447 LYS A O 1
ATOM 3592 N N . HIS A 1 448 ? -18.206 3.035 1.697 1.00 51.72 448 HIS A N 1
ATOM 3593 C CA . HIS A 1 448 ? -18.905 3.859 0.714 1.00 51.72 448 HIS A CA 1
ATOM 3594 C C . HIS A 1 448 ? -19.425 5.134 1.388 1.00 51.72 448 HIS A C 1
ATOM 3596 O O . HIS A 1 448 ? -20.597 5.186 1.775 1.00 51.72 448 HIS A O 1
ATOM 3602 N N . PRO A 1 449 ? -18.575 6.165 1.560 1.00 48.25 449 PRO A N 1
ATOM 3603 C CA . PRO A 1 449 ? -19.036 7.439 2.086 1.00 48.25 449 PRO A CA 1
ATOM 3604 C C . PRO A 1 449 ? -20.124 7.997 1.156 1.00 48.25 449 PRO A C 1
ATOM 3606 O O . PRO A 1 449 ? -19.971 7.929 -0.069 1.00 48.25 449 PRO A O 1
ATOM 3609 N N . PRO A 1 450 ? -21.235 8.526 1.697 1.00 47.56 450 PRO A N 1
ATOM 3610 C CA . PRO A 1 450 ? -22.330 9.014 0.876 1.00 47.56 450 PRO A CA 1
ATOM 3611 C C . PRO A 1 450 ? -21.829 10.123 -0.053 1.00 47.56 450 PRO A C 1
ATOM 3613 O O . PRO A 1 450 ? -21.290 11.138 0.395 1.00 47.56 450 PRO A O 1
ATOM 3616 N N . VAL A 1 451 ? -22.015 9.921 -1.360 1.00 49.56 451 VAL A N 1
ATOM 3617 C CA . VAL A 1 451 ? -21.802 10.957 -2.372 1.00 49.56 451 VAL A CA 1
ATOM 3618 C C . VAL A 1 451 ? -22.769 12.090 -2.046 1.00 49.56 451 VAL A C 1
ATOM 3620 O O . VAL A 1 451 ? -23.984 11.920 -2.133 1.00 49.56 451 VAL A O 1
ATOM 3623 N N . ARG A 1 452 ? -22.234 13.243 -1.630 1.00 40.59 452 ARG A N 1
ATOM 3624 C CA . ARG A 1 452 ? -23.022 14.471 -1.494 1.00 40.59 452 ARG A CA 1
ATOM 3625 C C . ARG A 1 452 ? -23.619 14.804 -2.861 1.00 40.59 452 ARG A C 1
ATOM 3627 O O . ARG A 1 452 ? -22.918 15.313 -3.730 1.00 40.59 452 ARG A O 1
ATOM 3634 N N . ILE A 1 453 ? -24.912 14.549 -3.027 1.00 50.16 453 ILE A N 1
ATOM 3635 C CA . ILE A 1 453 ? -25.726 15.256 -4.012 1.00 50.16 453 ILE A CA 1
ATOM 3636 C C . ILE A 1 453 ? -25.949 16.640 -3.398 1.00 50.16 453 ILE A C 1
ATOM 3638 O O . ILE A 1 453 ? -26.733 16.793 -2.463 1.00 50.16 453 ILE A O 1
ATOM 3642 N N . LEU A 1 454 ? -25.139 17.609 -3.822 1.00 40.56 454 LEU A N 1
ATOM 3643 C CA . LEU A 1 454 ? -25.355 19.012 -3.479 1.00 40.56 454 LEU A CA 1
ATOM 3644 C C . LEU A 1 454 ? -26.553 19.540 -4.294 1.00 40.56 454 LEU A C 1
ATOM 3646 O O . LEU A 1 454 ? -26.661 19.166 -5.465 1.00 40.56 454 LEU A O 1
ATOM 3650 N N . PRO A 1 455 ? -27.437 20.358 -3.692 1.00 48.94 455 PRO A N 1
ATOM 3651 C CA . PRO A 1 455 ? -28.438 21.126 -4.427 1.00 48.94 455 PRO A CA 1
ATOM 3652 C C . PRO A 1 455 ? -27.808 22.195 -5.327 1.00 48.94 455 PRO A C 1
ATOM 3654 O O . PRO A 1 455 ? -26.704 22.689 -4.987 1.00 48.94 455 PRO A O 1
#

Sequence (455 aa):
MSEQEAIEIFDEWNPPQLSEEASSWLLSQLTPQAFLRFARAIQQDPEGQAALSGFRISHNSIQKPGIKQAISVRLVSLLVSSRWARSAFFIISFPHGRWFRWAEVIEVHDEIWLMVNWRELIKGTGDPALAVAFALDDRISLAKRGERALKTRSIWTGELAGSKELLPEAWAEFSGLLGPRELRDPSDTEVLESQRIRLEELSARLRKAEQDGIRQKKARKKLETGIRELEAKCLEQESFISNLKEKLKEQSGRIKAYETEMESEIEARVACFYREFCNCDMCEEELWKDSMKEGGSKDLLQRVERALTAQSHLDSRYGTRSRVTARLKKLESKYEEVERALSDVLVPAQSLLKAREDLQLEIAHWREMLPGAEEACSPLAGSLLGHARTFKVNEEGIRQLEAFLAEVGRSPIGTLLNEEEKAFLQRSIGMLLAERRKIWQACMLAKHPPVRILP

Foldseek 3Di:
DPPVVVVVCLVPDFAFAADLLLLLVLLVQDDLVLNLQLLVVLCVDPLSVVLCPPQDRDSVQCVDPVSVVSSSNSLSVCSNPPRNSRSSSCVSCVVPQLLVLLLVVVVVDDPVVCLVCVVLLLLQLLDLSNLVSQLPDPPPSSVVSSSVSSNDPCSRPSVSPHPNVPDDPVSNVSSVVSPDPPPDDDDPDPVVVVVVVVVVVVVVVVVVVVVVVVVVVVVVVVVVVVVVVVVVVVVVVVVVVVVVVVVVVVVVVVVVVVVVVVVVVVVVVVVVCCVVPPPDPDDPVVVVVVVVCLPDDPDPVVNVVVVVVVVVVVCVVLNDPVVLVVVLVVLVVVLVVLVVVVVPDPDDDPVSVVSNVVSVVVNVVSQVSPDPPLPPQDPLLVVLLVVLVPQDLEPVSLVVLVVSLVCCVPPVVVVVDDPSSSVSSNVSSVVVSVVSVVVSVVVVCVVPPDDDPDD

pLDDT: mean 78.0, std 15.48, range [34.69, 95.88]

Radius of gyration: 47.64 Å; chains: 1; bounding box: 120×50×126 Å

=== Feature glossary ===
Key to the feature types in this record:

pLDDT. pLDDT is the predicted lDDT-Cα score: AlphaFold's confidence that the local environment of each residue (all inter-atomic distances within 15 Å) is correctly placed. It is a per-residue number between 0 and 100, with higher meaning more reliable.

Radius of gyration, Cα contacts, bounding box. The geometric summary reports three shape descriptors. Rg (radius of gyration) measures how spread out the Cα atoms are about their centre of mass; compact globular proteins have small Rg, elongated or unfolded ones large. Cα contacts (<8 Å, |i−j|>4) count long-range residue pairs in spatial proximity — high for tightly packed folds, near zero for rods or random coil. The bounding-box extents give the protein's footprint along x, y, z in Å.

Backbone torsions (φ/ψ). Backbone dihedral angles. Every residue except chain termini has a φ (preceding-C → N → Cα → C) and a ψ (N → Cα → C → next-N). They are reported in degrees following the IUPAC sign convention. Secondary structure is essentially a statement about which (φ, ψ) basin each residue occupies.

Contact-map, Ramachandran, and PAE plots. Plot images: a contact map (which residues are close in 3D, as an N×N binary image), a Ramachandran scatter (backbone torsion angles, revealing secondary-structure composition at a glance), and — for AlphaFold structures — a PAE heatmap (pairwise prediction confidence).

Predicted aligned error. Predicted Aligned Error (PAE) is an AlphaFold confidence matrix: entry (i, j) is the expected error in the position of residue j, in ångströms, when the prediction is superimposed on the true structure at residue i. Low PAE within a block of residues means that block is internally rigid and well-predicted; high PAE between two blocks means their relative placement is uncertain even if each block individually is confident.

Secondary structure (3-state, P-SEA). Three-state secondary structure (P-SEA) collapses the eight DSSP classes into helix (a), strand (b), and coil (c). P-SEA assigns these from Cα geometry alone — distances and angles — without requiring backbone oxygens, so it works on any Cα trace.

Solvent-accessible surface area. Solvent-accessible surface area (SASA) is the area in Å² traced out by the centre of a 1.4 Å probe sphere (a water molecule) rolled over the protein's van der Waals surface (Shrake–Rupley / Lee–Richards construction). Buried residues have near-zero SASA; fully exposed residues can exceed 200 Å². The total SASA scales roughly with the number of surface residues.

Foldseek 3Di. The Foldseek 3Di string encodes local tertiary geometry as a 20-letter alphabet — one character per residue — derived from the relative positions of nearby Cα atoms. Unlike the amino-acid sequence, 3Di is a direct function of the 3D structure, so two proteins with the same fold have similar 3Di strings even at low sequence identity.

B-factor. For experimental (PDB) structures, the B-factor (temperature factor) quantifies the positional spread of each atom in the crystal — a combination of thermal vibration and static disorder — in units of Å². High B-factors mark flexible loops or poorly resolved regions; low B-factors mark the rigid, well-ordered core.

mmCIF coordinates. The mmCIF block holds the 3D Cartesian coordinates of each backbone atom (N, Cα, C, O) in ångströms. mmCIF is the PDB's canonical archive format — a tagged-loop text representation of the atomic model.

InterPro / GO / CATH / organism. Functional annotations link the protein to curated databases. InterPro entries identify conserved domains and families by matching the sequence against member-database signatures (Pfam, PROSITE, CDD, …). Gene Ontology (GO) terms describe molecular function, biological process, and cellular component in a controlled vocabulary. CATH places the structure in a hierarchical fold classification (Class/Architecture/Topology/Homologous-superfamily). The organism is the source species.

Rendered structure images. Structure images are PyMOL renders from six orthogonal camera directions. Cartoon representation draws helices as coils and strands as arrows; sticks shows the backbone as bonds; surface shows the solvent-excluded envelope. Rainbow coloring maps sequence position to hue (blue→red, N→C); chain coloring assigns a distinct color per polypeptide.

Sequence. This is the polypeptide sequence — one letter per residue, N-terminus first. Length ranges from a few dozen residues for small domains to over a thousand for large multi-domain proteins.

Secondary structure (8-state, DSSP). The SS8 string is DSSP's per-residue secondary-structure call. α-helix (H) means an i→i+4 H-bond ladder; β-strand (E) means the residue participates in a β-sheet; 3₁₀ (G) and π (I) are tighter and wider helices; T/S are turns/bends; '-' is loop.

Nearest PDB structures. Structural nearest neighbors (via Foldseek easy-search vs the PDB). Reported per hit: target PDB id, E-value, and alignment TM-score. A TM-score above ~0.5 is the conventional threshold for 'same fold'.